Protein AF-A0A4P2VUW1-F1 (afdb_monomer)

Secondary structure (DSSP, 8-state):
-HHHHHHHHHHTTSPPSSEEE--SEEEPPEEEEEEETTS-EEE-B-EEEEEEE----HHHHTTSS---TTS-EEEEEEE-BPPTTEEEEEEEEEEEE--GGGS-SEES-HHHHHHHHHHHHHHHHTTHHHHHHHHHHHHHHTTGGGGGG--S-EEEEEEETT-SS--EEEETTTT-SHHHHHHHHHSHHHHHHHHHHHHHHTTS--EEEEEEEEEE--TTPBP--PBP---S----TTSPPEEE-B-EE--SS-TTEEEE-HHHHHHHHTEEE--S-SS-TT---EE--TT-EEGGGTEESSTTTT-SHHHHHTTHHHHHHHHHH-SSGGGS-HHHHHHHHHHHH-EE-PPPPP-TTSTTSSSS------

Radius of gyration: 25.58 Å; Cα contacts (8 Å, |Δi|>4): 710; chains: 1; bounding box: 67×45×94 Å

Nearest PDB structures (foldseek):
  6vqv-assembly1_F  TM=8.658E-01  e=1.169E-26  Pseudomonas aeruginosa
  6whi-assembly1_G  TM=8.475E-01  e=3.571E-27  Pseudomonas aeruginosa
  6vqw-assembly1_H  TM=8.629E-01  e=6.006E-26  Pseudomonas aeruginosa
  6b44-assembly1_D  TM=8.321E-01  e=6.006E-26  Pseudomonas aeruginosa UCBPP-PA14
  7yhs-assembly1_D  TM=8.556E-01  e=2.079E-25  Pseudomonas aeruginosa

Structure (mmCIF, N/CA/C/O backbone):
data_AF-A0A4P2VUW1-F1
#
_entry.id   AF-A0A4P2VUW1-F1
#
loop_
_atom_site.group_PDB
_atom_site.id
_atom_site.type_symbol
_atom_site.label_atom_id
_atom_site.label_alt_id
_atom_site.label_comp_id
_atom_site.label_asym_id
_atom_site.label_entity_id
_atom_site.label_seq_id
_atom_site.pdbx_PDB_ins_code
_atom_site.Cartn_x
_atom_site.Cartn_y
_atom_site.Cartn_z
_atom_site.occupancy
_atom_site.B_iso_or_equiv
_atom_site.auth_seq_id
_atom_site.auth_comp_id
_atom_site.auth_asym_id
_atom_site.auth_atom_id
_atom_site.pdbx_PDB_model_num
ATOM 1 N N . MET A 1 1 ? -20.746 1.751 42.212 1.00 52.16 1 MET A N 1
ATOM 2 C CA . MET A 1 1 ? -20.453 1.875 40.762 1.00 52.16 1 MET A CA 1
ATOM 3 C C . MET A 1 1 ? -19.201 2.704 40.419 1.00 52.16 1 MET A C 1
ATOM 5 O O . MET A 1 1 ? -18.733 2.581 39.296 1.00 52.16 1 MET A O 1
ATOM 9 N N . SER A 1 2 ? -18.622 3.522 41.316 1.00 68.31 2 SER A N 1
ATOM 10 C CA . SER A 1 2 ? -17.528 4.451 40.949 1.00 68.31 2 SER A CA 1
ATOM 11 C C . SER A 1 2 ? -16.111 3.852 40.924 1.00 68.31 2 SER A C 1
ATOM 13 O O . SER A 1 2 ? -15.275 4.346 40.174 1.00 68.31 2 SER A O 1
ATOM 15 N N . LYS A 1 3 ? -15.822 2.800 41.705 1.00 60.41 3 LYS A N 1
ATOM 16 C CA . LYS A 1 3 ? -14.479 2.192 41.783 1.00 60.41 3 LYS A CA 1
ATOM 17 C C . LYS A 1 3 ? -14.158 1.301 40.574 1.00 60.41 3 LYS A C 1
ATOM 19 O O . LYS A 1 3 ? -13.152 1.529 39.920 1.00 60.41 3 LYS A O 1
ATOM 24 N N . ALA A 1 4 ? -15.080 0.412 40.196 1.00 58.62 4 ALA A N 1
ATOM 25 C CA . ALA A 1 4 ? -14.925 -0.469 39.034 1.00 58.62 4 ALA A CA 1
ATOM 26 C C . ALA A 1 4 ? -14.776 0.299 37.704 1.00 58.62 4 ALA A C 1
ATOM 28 O O . ALA A 1 4 ? -13.934 -0.048 36.886 1.00 58.62 4 ALA A O 1
ATOM 29 N N . LYS A 1 5 ? -15.529 1.395 37.502 1.00 61.53 5 LYS A N 1
ATOM 30 C CA . LYS A 1 5 ? -15.330 2.275 36.333 1.00 61.53 5 LYS A CA 1
ATOM 31 C C . LYS A 1 5 ? -13.954 2.951 36.345 1.00 61.53 5 LYS A C 1
ATOM 33 O O . LYS A 1 5 ? -13.327 3.070 35.306 1.00 61.53 5 LYS A O 1
ATOM 38 N N . LYS A 1 6 ? -13.454 3.370 37.513 1.00 61.47 6 LYS A N 1
ATOM 39 C CA . LYS A 1 6 ? -12.105 3.953 37.623 1.00 61.47 6 LYS A CA 1
ATOM 40 C C . LYS A 1 6 ? -10.999 2.933 37.333 1.00 61.47 6 LYS A C 1
ATOM 42 O O . LYS A 1 6 ? -10.010 3.310 36.718 1.00 61.47 6 LYS A O 1
ATOM 47 N N . GLU A 1 7 ? -11.167 1.681 37.754 1.00 62.06 7 GLU A N 1
ATOM 48 C CA . GLU A 1 7 ? -10.213 0.591 37.498 1.00 62.06 7 GLU A CA 1
ATOM 49 C C . GLU A 1 7 ? -10.169 0.221 36.006 1.00 62.06 7 GLU A C 1
ATOM 51 O O . GLU A 1 7 ? -9.089 0.218 35.421 1.00 62.06 7 GLU A O 1
ATOM 56 N N . VAL A 1 8 ? -11.325 0.068 35.347 1.00 63.97 8 VAL A N 1
ATOM 57 C CA . VAL A 1 8 ? -11.405 -0.145 33.885 1.00 63.97 8 VAL A CA 1
ATOM 58 C C . VAL A 1 8 ? -10.761 1.011 33.107 1.00 63.97 8 VAL A C 1
ATOM 60 O O . VAL A 1 8 ? -9.996 0.789 32.168 1.00 63.97 8 VAL A O 1
ATOM 63 N N . ASN A 1 9 ? -10.992 2.257 33.528 1.00 64.69 9 ASN A N 1
ATOM 64 C CA . ASN A 1 9 ? -10.417 3.429 32.860 1.00 64.69 9 ASN A CA 1
ATOM 65 C C . ASN A 1 9 ? -8.904 3.568 33.103 1.00 64.69 9 ASN A C 1
ATOM 67 O O . ASN A 1 9 ? -8.222 4.255 32.344 1.00 64.69 9 ASN A O 1
ATOM 71 N N . ALA A 1 10 ? -8.363 2.947 34.155 1.00 68.25 10 ALA A N 1
ATOM 72 C CA . ALA A 1 10 ? -6.921 2.850 34.365 1.00 68.25 10 ALA A CA 1
ATOM 73 C C . ALA A 1 10 ? -6.298 1.757 33.479 1.00 68.25 10 ALA A C 1
ATOM 75 O O . ALA A 1 10 ? -5.232 1.985 32.910 1.00 68.25 10 ALA A O 1
ATOM 76 N N . GLU A 1 11 ? -6.979 0.620 33.296 1.00 72.44 11 GLU A N 1
ATOM 77 C CA . GLU A 1 11 ? -6.537 -0.460 32.400 1.00 72.44 11 GLU A CA 1
ATOM 78 C C . GLU A 1 11 ? -6.455 -0.011 30.935 1.00 72.44 11 GLU A C 1
ATOM 80 O O . GLU A 1 11 ? -5.485 -0.324 30.252 1.00 72.44 11 GLU A O 1
ATOM 85 N N . LEU A 1 12 ? -7.425 0.774 30.453 1.00 81.50 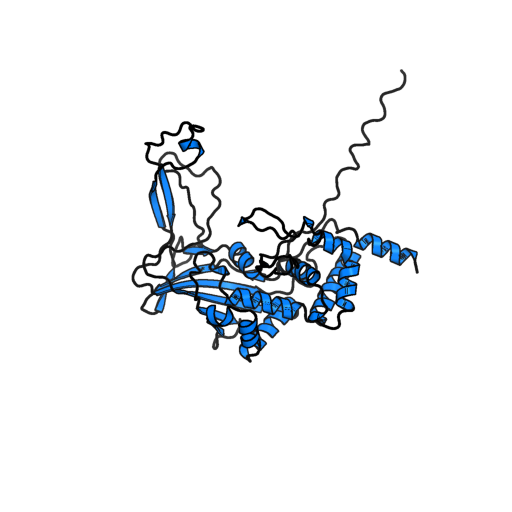12 LEU A N 1
ATOM 86 C CA . LEU A 1 12 ? -7.471 1.231 29.055 1.00 81.50 12 LEU A CA 1
ATOM 87 C C . LEU A 1 12 ? -6.474 2.353 28.716 1.00 81.50 12 LEU A C 1
ATOM 89 O O . LEU A 1 12 ? -6.298 2.676 27.541 1.00 81.50 12 LEU A O 1
ATOM 93 N N . LYS A 1 13 ? -5.810 2.940 29.722 1.00 79.12 13 LYS A N 1
ATOM 94 C CA . LYS A 1 13 ? -4.755 3.948 29.517 1.00 79.12 13 LYS A CA 1
ATOM 95 C C . LYS A 1 13 ? -3.396 3.343 29.191 1.00 79.12 13 LYS A C 1
ATOM 97 O O . LYS A 1 13 ? -2.555 4.028 28.609 1.00 79.12 13 LYS A O 1
ATOM 102 N N . ASN A 1 14 ? -3.176 2.084 29.559 1.00 87.00 14 ASN A N 1
ATOM 103 C CA . ASN A 1 14 ? -1.924 1.387 29.311 1.00 87.00 14 ASN A CA 1
ATOM 104 C C . ASN A 1 14 ? -2.091 0.470 28.102 1.00 87.00 14 ASN A C 1
ATOM 106 O O . ASN A 1 14 ? -2.931 -0.427 28.100 1.00 87.00 14 ASN A O 1
ATOM 110 N N . ILE A 1 15 ? -1.277 0.694 27.071 1.00 92.44 15 ILE A N 1
ATOM 111 C CA . ILE A 1 15 ? -1.231 -0.215 25.925 1.00 92.44 15 ILE A CA 1
ATOM 112 C C . ILE A 1 15 ? -0.716 -1.572 26.433 1.00 92.44 15 ILE A C 1
ATOM 114 O O . ILE A 1 15 ? 0.304 -1.591 27.127 1.00 92.44 15 ILE A O 1
ATOM 118 N N . PRO A 1 16 ? -1.386 -2.694 26.112 1.00 94.00 16 PRO A N 1
ATOM 119 C CA . PRO A 1 16 ? -0.961 -4.013 26.567 1.00 94.00 16 PRO A CA 1
ATOM 120 C C . PRO A 1 16 ? 0.462 -4.354 26.108 1.00 94.00 16 PRO A C 1
ATOM 122 O O . PRO A 1 16 ? 0.913 -3.893 25.057 1.00 94.00 16 PRO A O 1
ATOM 125 N N . THR A 1 17 ? 1.168 -5.198 26.863 1.00 94.69 17 THR A N 1
ATOM 126 C CA . THR A 1 17 ? 2.539 -5.602 26.502 1.00 94.69 17 THR A CA 1
ATOM 127 C C . THR A 1 17 ? 2.580 -6.511 25.278 1.00 94.69 17 THR A C 1
ATOM 129 O O . THR A 1 17 ? 3.557 -6.510 24.530 1.00 94.69 17 THR A O 1
ATOM 132 N N . VAL A 1 18 ? 1.484 -7.225 25.009 1.00 95.81 18 VAL A N 1
ATOM 133 C CA . VAL A 1 18 ? 1.263 -7.968 23.771 1.00 95.81 18 VAL A CA 1
ATOM 134 C C . VAL A 1 18 ? 0.037 -7.385 23.089 1.00 95.81 18 VAL A C 1
ATOM 136 O O . VAL A 1 18 ? -1.082 -7.555 23.562 1.00 95.81 18 VAL A O 1
ATOM 139 N N . LEU A 1 19 ? 0.255 -6.720 21.958 1.00 97.75 19 LEU A N 1
ATOM 140 C CA . LEU A 1 19 ? -0.792 -6.268 21.050 1.00 97.75 19 LEU A CA 1
ATOM 141 C C . LEU A 1 19 ? -0.271 -6.406 19.621 1.00 97.75 19 LEU A C 1
ATOM 143 O O . LEU A 1 19 ? 0.754 -5.814 19.282 1.00 97.75 19 LEU A O 1
ATOM 147 N N . ALA A 1 20 ? -0.945 -7.184 18.780 1.00 98.19 20 ALA A N 1
ATOM 148 C CA . ALA A 1 20 ? -0.562 -7.357 17.384 1.00 98.19 20 ALA A CA 1
ATOM 149 C C . ALA A 1 20 ? -1.781 -7.476 16.472 1.00 98.19 20 ALA A C 1
ATOM 151 O O . ALA A 1 20 ? -2.800 -8.053 16.848 1.00 98.19 20 ALA A O 1
ATOM 152 N N . TYR A 1 21 ? -1.642 -6.967 15.251 1.00 98.62 21 TYR A N 1
ATOM 153 C CA . TYR A 1 21 ? -2.629 -7.062 14.181 1.00 98.62 21 TYR A CA 1
ATOM 154 C C . TYR A 1 21 ? -1.995 -7.641 12.922 1.00 98.62 21 TYR A C 1
ATOM 156 O O . TYR A 1 21 ? -0.918 -7.211 12.497 1.00 98.62 21 TYR A O 1
ATOM 164 N N . SER A 1 22 ? -2.696 -8.575 12.284 1.00 98.19 22 SER A N 1
ATOM 165 C CA . SER A 1 22 ? -2.363 -9.024 10.936 1.00 98.19 22 SER A CA 1
ATOM 166 C C . SER A 1 22 ? -2.795 -7.974 9.911 1.00 98.19 22 SER A C 1
ATOM 168 O O . SER A 1 22 ? -3.818 -7.310 10.062 1.00 98.19 22 SER A O 1
ATOM 170 N N . LYS A 1 23 ? -2.019 -7.833 8.837 1.00 97.75 23 LYS A N 1
ATOM 171 C CA . LYS A 1 23 ? -2.348 -6.953 7.708 1.00 97.75 23 LYS A CA 1
ATOM 172 C C . LYS A 1 23 ? -3.685 -7.345 7.072 1.00 97.75 23 LYS A C 1
ATOM 174 O O . LYS A 1 23 ? -3.952 -8.523 6.862 1.00 97.75 23 LYS A O 1
ATOM 179 N N . SER A 1 24 ? -4.512 -6.352 6.766 1.00 98.69 24 SER A N 1
ATOM 180 C CA . SER A 1 24 ? -5.819 -6.519 6.112 1.00 98.69 24 SER A CA 1
ATOM 181 C C . SER A 1 24 ? -5.729 -6.439 4.586 1.00 98.69 24 SER A C 1
ATOM 183 O O . SER A 1 24 ? -6.571 -6.995 3.887 1.00 98.69 24 SER A O 1
ATOM 185 N N . LEU A 1 25 ? -4.700 -5.761 4.063 1.00 98.50 25 LEU A N 1
ATOM 186 C CA . LEU A 1 25 ? -4.366 -5.707 2.638 1.00 98.50 25 LEU A CA 1
ATOM 187 C C . LEU A 1 25 ? -3.083 -6.511 2.418 1.00 98.50 25 LEU A C 1
ATOM 189 O O . LEU A 1 25 ? -2.010 -6.145 2.899 1.00 98.50 25 LEU A O 1
ATOM 193 N N . GLU A 1 26 ? -3.195 -7.614 1.689 1.00 97.88 26 GLU A N 1
ATOM 194 C CA . GLU A 1 26 ? -2.084 -8.508 1.380 1.00 97.88 26 GLU A CA 1
ATOM 195 C C . GLU A 1 26 ? -1.847 -8.541 -0.130 1.00 97.88 26 GLU A C 1
ATOM 197 O O . GLU A 1 26 ? -2.561 -9.225 -0.866 1.00 97.88 26 GLU A O 1
ATOM 202 N N . SER A 1 27 ? -0.845 -7.792 -0.591 1.00 97.75 27 SER A N 1
ATOM 203 C CA . SER A 1 27 ? -0.363 -7.848 -1.970 1.00 97.75 27 SER A CA 1
ATOM 204 C C . SER A 1 27 ? 0.644 -8.983 -2.163 1.00 97.75 27 SER A C 1
ATOM 206 O O . SER A 1 27 ? 1.453 -9.284 -1.279 1.00 97.75 27 SER A O 1
ATOM 208 N N . THR A 1 28 ? 0.632 -9.590 -3.346 1.00 97.88 28 THR A N 1
ATOM 209 C CA . THR A 1 28 ? 1.769 -10.376 -3.839 1.00 97.88 28 THR A CA 1
ATOM 210 C C . THR A 1 28 ? 2.898 -9.432 -4.272 1.00 97.88 28 THR A C 1
ATOM 212 O O . THR A 1 28 ? 2.677 -8.225 -4.417 1.00 97.88 28 THR A O 1
ATOM 215 N N . PRO A 1 29 ? 4.118 -9.939 -4.512 1.00 98.19 29 PRO A N 1
ATOM 216 C CA . PRO A 1 29 ? 5.058 -9.238 -5.378 1.00 98.19 29 PRO A CA 1
ATOM 217 C C . PRO A 1 29 ? 4.414 -8.908 -6.730 1.00 98.19 29 PRO A C 1
ATOM 219 O O . PRO A 1 29 ? 3.514 -9.631 -7.174 1.00 98.19 29 PRO A O 1
ATOM 222 N N . ALA A 1 30 ? 4.865 -7.828 -7.366 1.00 98.25 30 ALA A N 1
ATOM 223 C CA . ALA A 1 30 ? 4.357 -7.416 -8.669 1.00 98.25 30 ALA A CA 1
ATOM 224 C C . ALA A 1 30 ? 5.363 -7.731 -9.772 1.00 98.25 30 ALA A C 1
ATOM 226 O O . ALA A 1 30 ? 6.459 -7.174 -9.769 1.00 98.25 30 ALA A O 1
ATOM 227 N N . LEU A 1 31 ? 4.985 -8.615 -10.693 1.00 98.31 31 LEU A N 1
ATOM 228 C CA . LEU A 1 31 ? 5.810 -9.015 -11.833 1.00 98.31 31 LEU A CA 1
ATOM 229 C C . LEU A 1 31 ? 5.715 -7.979 -12.954 1.00 98.31 31 LEU A C 1
ATOM 231 O O . LEU A 1 31 ? 4.647 -7.400 -13.172 1.00 98.31 31 LEU A O 1
ATOM 235 N N . MET A 1 32 ? 6.825 -7.765 -13.659 1.00 98.00 32 MET A N 1
ATOM 236 C CA . MET A 1 32 ? 6.943 -6.778 -14.734 1.00 98.00 32 MET A CA 1
ATOM 237 C C . MET A 1 32 ? 7.062 -7.449 -16.102 1.00 98.00 32 MET A C 1
ATOM 239 O O . MET A 1 32 ? 7.933 -8.287 -16.311 1.00 98.00 32 MET A O 1
ATOM 243 N N . PHE A 1 33 ? 6.223 -7.065 -17.051 1.00 97.38 33 PHE A N 1
ATOM 244 C CA . PHE A 1 33 ? 6.186 -7.610 -18.403 1.00 97.38 33 PHE A CA 1
ATOM 245 C C . PHE A 1 33 ? 6.305 -6.481 -19.423 1.00 97.38 33 PHE A C 1
ATOM 247 O O . PHE A 1 33 ? 5.839 -5.372 -19.178 1.00 97.38 33 PHE A O 1
ATOM 254 N N . ALA A 1 34 ? 6.872 -6.765 -20.587 1.00 96.31 34 ALA A N 1
ATOM 255 C CA . ALA A 1 34 ? 6.706 -5.918 -21.754 1.00 96.31 34 ALA A CA 1
ATOM 256 C C . ALA A 1 34 ? 5.501 -6.390 -22.564 1.00 96.31 34 ALA A C 1
ATOM 258 O O . ALA A 1 34 ? 5.442 -7.553 -22.965 1.00 96.31 34 ALA A O 1
ATOM 259 N N . SER A 1 35 ? 4.580 -5.475 -22.844 1.00 94.38 35 SER A N 1
ATOM 260 C CA . SER A 1 35 ? 3.560 -5.657 -23.871 1.00 94.38 35 SER A CA 1
ATOM 261 C C . SER A 1 35 ? 4.185 -5.333 -25.225 1.00 94.38 35 SER A C 1
ATOM 263 O O . SER A 1 35 ? 4.588 -4.194 -25.480 1.00 94.38 35 SER A O 1
ATOM 265 N N . LEU A 1 36 ? 4.298 -6.339 -26.087 1.00 93.31 36 LEU A N 1
ATOM 266 C CA . LEU A 1 36 ? 4.825 -6.201 -27.440 1.00 93.31 36 LEU A CA 1
ATOM 267 C C . LEU A 1 36 ? 3.767 -5.631 -28.398 1.00 93.31 36 LEU A C 1
ATOM 269 O O . LEU A 1 36 ? 2.564 -5.680 -28.132 1.00 93.31 36 LEU A O 1
ATOM 273 N N . ASN A 1 37 ? 4.207 -5.136 -29.555 1.00 88.75 37 ASN A N 1
ATOM 274 C CA . ASN A 1 37 ? 3.326 -4.602 -30.605 1.00 88.75 37 ASN A CA 1
ATOM 275 C C . ASN A 1 37 ? 2.303 -5.622 -31.143 1.00 88.75 37 ASN A C 1
ATOM 277 O O . ASN A 1 37 ? 1.285 -5.234 -31.703 1.00 88.75 37 ASN A O 1
ATOM 281 N N . ASN A 1 38 ? 2.559 -6.921 -30.971 1.00 88.75 38 ASN A N 1
ATOM 282 C CA . ASN A 1 38 ? 1.656 -8.011 -31.352 1.00 88.75 38 ASN A CA 1
ATOM 283 C C . ASN A 1 38 ? 0.749 -8.487 -30.199 1.00 88.75 38 ASN A C 1
ATOM 285 O O . ASN A 1 38 ? 0.238 -9.603 -30.259 1.00 88.75 38 ASN A O 1
ATOM 289 N N . GLU A 1 39 ? 0.595 -7.680 -29.144 1.00 85.62 39 GLU A N 1
ATOM 290 C CA . GLU A 1 39 ? -0.175 -7.982 -27.925 1.00 85.62 39 GLU A CA 1
ATOM 291 C C . GLU A 1 39 ? 0.373 -9.142 -27.075 1.00 85.62 39 GLU A C 1
ATOM 293 O O . GLU A 1 39 ? -0.231 -9.514 -26.069 1.00 85.62 39 GLU A O 1
ATOM 298 N N . LYS A 1 40 ? 1.530 -9.718 -27.430 1.00 92.19 40 LYS A N 1
ATOM 299 C CA . LYS A 1 40 ? 2.189 -10.714 -26.583 1.00 92.19 40 LYS A CA 1
ATOM 300 C C . LYS A 1 40 ? 2.834 -10.025 -25.384 1.00 92.19 40 LYS A C 1
ATOM 302 O O . LYS A 1 40 ? 3.538 -9.030 -25.534 1.00 92.19 40 LYS A O 1
ATOM 307 N N . GLU A 1 41 ? 2.656 -10.610 -24.209 1.00 94.81 41 GLU A N 1
ATOM 308 C CA . GLU A 1 41 ? 3.369 -10.218 -22.996 1.00 94.81 41 GLU A CA 1
ATOM 309 C C . GLU A 1 41 ? 4.609 -11.101 -22.826 1.00 94.81 41 GLU A C 1
ATOM 311 O O . GLU A 1 41 ? 4.535 -12.324 -22.969 1.00 94.81 41 GLU A O 1
ATOM 316 N N . VAL A 1 42 ? 5.757 -10.487 -22.541 1.00 96.38 42 VAL A N 1
ATOM 317 C CA . VAL A 1 42 ? 7.013 -11.193 -22.240 1.00 96.38 42 VAL A CA 1
ATOM 318 C C . VAL A 1 42 ? 7.602 -10.682 -20.926 1.00 96.38 42 VAL A C 1
ATOM 320 O O . VAL A 1 42 ? 7.436 -9.500 -20.619 1.00 96.38 42 VAL A O 1
ATOM 323 N N . PRO A 1 43 ? 8.263 -11.526 -20.115 1.00 97.62 43 PRO A N 1
ATOM 324 C CA . PRO A 1 43 ? 8.858 -11.082 -18.859 1.00 97.62 43 PRO A CA 1
ATOM 325 C C . PRO A 1 43 ? 9.959 -10.043 -19.105 1.00 97.62 43 PRO A C 1
ATOM 327 O O . PRO A 1 43 ? 10.753 -10.172 -20.036 1.00 97.62 43 PRO A O 1
ATOM 330 N N . ILE A 1 44 ? 10.032 -9.020 -18.250 1.00 97.56 44 ILE A N 1
ATOM 331 C CA . ILE A 1 44 ? 11.220 -8.167 -18.165 1.00 97.56 44 ILE A CA 1
ATOM 332 C C . ILE A 1 44 ? 12.276 -8.943 -17.381 1.00 97.56 44 ILE A C 1
ATOM 334 O O . ILE A 1 44 ? 12.096 -9.209 -16.191 1.00 97.56 44 ILE A O 1
ATOM 338 N N . GLU A 1 45 ? 13.371 -9.311 -18.032 1.00 96.88 45 GLU A N 1
ATOM 339 C CA . GLU A 1 45 ? 14.469 -10.040 -17.399 1.00 96.88 45 GLU A CA 1
ATOM 340 C C . GLU A 1 45 ? 15.572 -9.083 -16.925 1.00 96.88 45 GLU A C 1
ATOM 342 O O . GLU A 1 45 ? 15.944 -8.139 -17.627 1.00 96.88 45 GLU A O 1
ATOM 347 N N . LEU A 1 46 ? 16.099 -9.317 -15.718 1.00 97.06 46 LEU A N 1
ATOM 348 C CA . LEU A 1 46 ? 17.238 -8.559 -15.204 1.00 97.06 46 LEU A CA 1
ATOM 349 C C . LEU A 1 46 ? 18.531 -8.955 -15.915 1.00 97.06 46 LEU A C 1
ATOM 351 O O . LEU A 1 46 ? 18.924 -10.123 -15.924 1.00 97.06 46 LEU A O 1
ATOM 355 N N . GLN A 1 47 ? 19.254 -7.951 -16.390 1.00 94.94 47 GLN A N 1
ATOM 356 C CA . GLN A 1 47 ? 20.552 -8.096 -17.031 1.00 94.94 47 GLN A CA 1
ATOM 357 C C . GLN A 1 47 ? 21.653 -7.569 -16.109 1.00 94.94 47 GLN A C 1
ATOM 359 O O . GLN A 1 47 ? 21.424 -6.662 -15.308 1.00 94.94 47 GLN A O 1
ATOM 364 N N . GLU A 1 48 ? 22.853 -8.136 -16.214 1.00 93.44 48 GLU A N 1
ATOM 365 C CA . GLU A 1 48 ? 24.043 -7.615 -15.539 1.00 93.44 48 GLU A CA 1
ATOM 366 C C . GLU A 1 48 ? 24.909 -6.863 -16.547 1.00 93.44 48 GLU A C 1
ATOM 368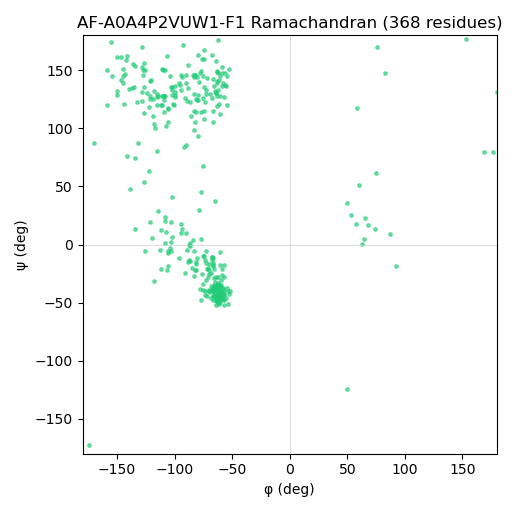 O O . GLU A 1 48 ? 25.136 -7.336 -17.660 1.00 93.44 48 GLU A O 1
ATOM 373 N N . THR A 1 49 ? 25.398 -5.691 -16.156 1.00 91.69 49 THR A N 1
ATOM 374 C CA . THR A 1 49 ? 26.342 -4.910 -16.955 1.00 91.69 49 THR A CA 1
ATOM 375 C C . THR A 1 49 ? 27.461 -4.363 -16.084 1.00 91.69 49 THR A C 1
ATOM 377 O O . THR A 1 49 ? 27.299 -4.188 -14.874 1.00 91.69 49 THR A O 1
ATOM 380 N N . ILE A 1 50 ? 28.605 -4.093 -16.708 1.00 90.62 50 ILE A N 1
ATOM 381 C CA . ILE A 1 50 ? 29.757 -3.462 -16.071 1.00 90.62 50 ILE A CA 1
ATOM 382 C C . ILE A 1 50 ? 29.898 -2.065 -16.659 1.00 90.62 50 ILE A C 1
ATOM 384 O O . ILE A 1 50 ? 30.102 -1.902 -17.861 1.00 90.62 50 ILE A O 1
ATOM 388 N N . ILE A 1 51 ? 29.820 -1.058 -15.796 1.00 88.88 51 ILE A N 1
ATOM 389 C CA . ILE A 1 51 ? 29.990 0.341 -16.175 1.00 88.88 51 ILE A CA 1
ATOM 390 C C . ILE A 1 51 ? 31.300 0.894 -15.624 1.00 88.88 51 ILE A C 1
ATOM 392 O O . ILE A 1 51 ? 31.783 0.489 -14.565 1.00 88.88 51 ILE A O 1
ATOM 396 N N . LYS A 1 52 ? 31.864 1.860 -16.347 1.00 87.56 52 LYS A N 1
ATOM 397 C CA . LYS A 1 52 ? 33.013 2.653 -15.912 1.00 87.56 52 LYS A CA 1
ATOM 398 C C . LYS A 1 52 ? 32.530 4.061 -15.578 1.00 87.56 52 LYS A C 1
ATOM 400 O O . LYS A 1 52 ? 32.278 4.857 -16.477 1.00 87.56 52 LYS A O 1
ATOM 405 N N . GLY A 1 53 ? 32.377 4.343 -14.288 1.00 84.00 53 GLY A N 1
ATOM 406 C CA . GLY A 1 53 ? 32.017 5.662 -13.775 1.00 84.00 53 GLY A CA 1
ATOM 407 C C . GLY A 1 53 ? 33.235 6.515 -13.416 1.00 84.00 53 GLY A C 1
ATOM 408 O O . GLY A 1 53 ? 34.370 6.032 -13.373 1.00 84.00 53 GLY A O 1
ATOM 409 N N . ALA A 1 54 ? 32.975 7.784 -13.108 1.00 84.62 54 ALA A N 1
ATOM 410 C CA . ALA A 1 54 ? 33.930 8.668 -12.449 1.00 84.62 54 ALA A CA 1
ATOM 411 C C . ALA A 1 54 ? 33.806 8.549 -10.919 1.00 84.62 54 ALA A C 1
ATOM 413 O O . ALA A 1 54 ? 32.751 8.182 -10.392 1.00 84.62 54 ALA A O 1
ATOM 414 N N . ILE A 1 55 ? 34.881 8.858 -10.196 1.00 81.88 55 ILE A N 1
ATOM 415 C CA . ILE A 1 55 ? 34.827 9.043 -8.743 1.00 81.88 55 ILE A CA 1
ATOM 416 C C . ILE A 1 55 ? 34.355 10.476 -8.489 1.00 81.88 55 ILE A C 1
ATOM 418 O O . ILE A 1 55 ? 35.038 11.425 -8.857 1.00 81.88 55 ILE A O 1
ATOM 422 N N . SER A 1 56 ? 33.171 10.628 -7.895 1.00 83.31 56 SER A N 1
ATOM 423 C CA . SER A 1 56 ? 32.520 11.934 -7.710 1.00 83.31 56 SER A CA 1
ATOM 424 C C . SER A 1 56 ? 31.946 12.143 -6.305 1.00 83.31 56 SER A C 1
ATOM 426 O O . SER A 1 56 ? 31.127 13.038 -6.105 1.00 83.31 56 SER A O 1
ATOM 428 N N . ASP A 1 57 ? 32.310 11.299 -5.334 1.00 86.88 57 ASP A N 1
ATOM 429 C CA . ASP A 1 57 ? 31.864 11.465 -3.951 1.00 86.88 57 ASP A CA 1
ATOM 430 C C . ASP A 1 57 ? 32.657 12.559 -3.219 1.00 86.88 57 ASP A C 1
ATOM 432 O O . ASP A 1 57 ? 33.839 12.781 -3.485 1.00 86.88 57 ASP A O 1
ATOM 436 N N . TYR A 1 58 ? 31.992 13.250 -2.286 1.00 86.25 58 TYR A N 1
ATOM 437 C CA . TYR A 1 58 ? 32.564 14.384 -1.549 1.00 86.25 58 TYR A CA 1
ATOM 438 C C . TYR A 1 58 ? 33.851 14.012 -0.808 1.00 86.25 58 TYR A C 1
ATOM 440 O O . TYR A 1 58 ? 34.803 14.790 -0.798 1.00 86.25 58 TYR A O 1
ATOM 448 N N . ALA A 1 59 ? 33.899 12.819 -0.209 1.00 86.19 59 ALA A N 1
ATOM 449 C CA . ALA A 1 59 ? 35.058 12.383 0.555 1.00 86.19 59 ALA A CA 1
ATOM 450 C C . ALA A 1 59 ? 36.289 12.211 -0.349 1.00 86.19 59 ALA A C 1
ATOM 452 O O . ALA A 1 59 ? 37.379 12.629 0.030 1.00 86.19 59 ALA A O 1
ATOM 453 N N . SER A 1 60 ? 36.116 11.681 -1.562 1.00 84.12 60 SER A N 1
ATOM 454 C CA . SER A 1 60 ? 37.189 11.634 -2.563 1.00 84.12 60 SER A CA 1
ATOM 455 C C . SER A 1 60 ? 37.556 13.010 -3.108 1.00 84.12 60 SER A C 1
ATOM 457 O O . SER A 1 60 ? 38.736 13.313 -3.242 1.00 84.12 60 SER A O 1
ATOM 459 N N . ALA A 1 61 ? 36.574 13.877 -3.368 1.00 83.94 61 ALA A N 1
ATOM 460 C CA . ALA A 1 61 ? 36.829 15.228 -3.872 1.00 83.94 61 ALA A CA 1
ATOM 461 C C . ALA A 1 61 ? 37.567 16.127 -2.860 1.00 83.94 61 ALA A C 1
ATOM 463 O O . ALA A 1 61 ? 38.292 17.035 -3.254 1.00 83.94 61 ALA A O 1
ATOM 464 N N . THR A 1 62 ? 37.387 15.878 -1.560 1.00 85.75 62 THR A N 1
ATOM 465 C CA . THR A 1 62 ? 37.989 16.664 -0.467 1.00 85.75 62 THR A CA 1
ATOM 466 C C . THR A 1 62 ? 39.196 15.994 0.187 1.00 85.75 62 THR A C 1
ATOM 468 O O . THR A 1 62 ? 39.705 16.500 1.185 1.00 85.75 62 THR A O 1
ATOM 471 N N . GLY A 1 63 ? 39.664 14.861 -0.350 1.00 80.88 63 GLY A N 1
ATOM 472 C CA . GLY A 1 63 ? 40.811 14.127 0.195 1.00 80.88 63 GLY A CA 1
ATOM 473 C C . GLY A 1 63 ? 40.558 13.482 1.564 1.00 80.88 63 GLY A C 1
ATOM 474 O O . GLY A 1 63 ? 41.503 13.114 2.253 1.00 80.88 63 GLY A O 1
ATOM 475 N N . GLN A 1 64 ? 39.294 13.329 1.974 1.00 84.56 64 GLN A N 1
ATOM 476 C CA . GLN A 1 64 ? 38.910 12.606 3.193 1.00 84.56 64 GLN A CA 1
ATOM 477 C C . GLN A 1 64 ? 39.069 11.085 3.049 1.00 84.56 64 GLN A C 1
ATOM 479 O O . GLN A 1 64 ? 39.056 10.368 4.048 1.00 84.56 64 GLN A O 1
ATOM 484 N N . ASN A 1 65 ? 39.195 10.578 1.819 1.00 79.62 65 ASN A N 1
ATOM 485 C CA . ASN A 1 65 ? 39.614 9.209 1.546 1.00 79.62 65 ASN A CA 1
ATOM 486 C C . ASN A 1 65 ? 40.795 9.192 0.557 1.00 79.62 65 ASN A C 1
ATOM 488 O O . ASN A 1 65 ? 40.918 10.070 -0.291 1.00 79.62 65 ASN A O 1
AT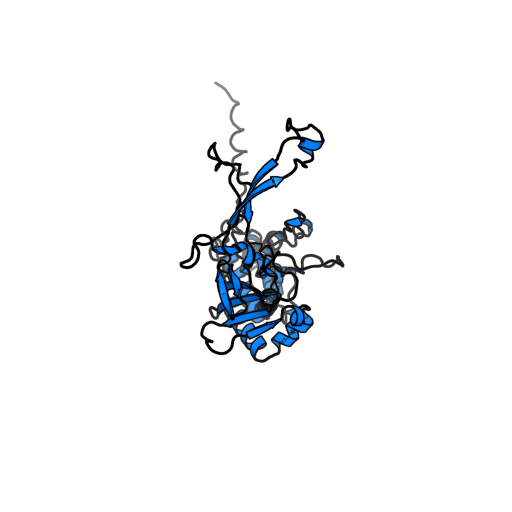OM 492 N N . GLU A 1 66 ? 41.660 8.179 0.655 1.00 75.62 66 GLU A N 1
ATOM 493 C CA . GLU A 1 66 ? 42.860 8.020 -0.189 1.00 75.62 66 GLU A CA 1
ATOM 494 C C . GLU A 1 66 ? 42.543 7.456 -1.589 1.00 75.62 66 GLU A C 1
ATOM 496 O O . GLU A 1 66 ? 43.337 6.727 -2.186 1.00 75.62 66 GLU A O 1
ATOM 501 N N . LYS A 1 67 ? 41.349 7.723 -2.135 1.00 77.94 67 LYS A N 1
ATOM 502 C CA . LYS A 1 67 ? 41.015 7.248 -3.481 1.00 77.94 67 LYS A CA 1
ATOM 503 C C . LYS A 1 67 ? 41.647 8.153 -4.528 1.00 77.94 67 LYS A C 1
ATOM 505 O O . LYS A 1 67 ? 41.412 9.357 -4.540 1.00 77.94 67 LYS A O 1
ATOM 510 N N . ASN A 1 68 ? 42.365 7.546 -5.469 1.00 80.62 68 ASN A N 1
ATOM 511 C CA . ASN A 1 68 ? 42.815 8.234 -6.671 1.00 80.62 68 ASN A CA 1
ATOM 512 C C . ASN A 1 68 ? 41.602 8.602 -7.544 1.00 80.62 68 ASN A C 1
ATOM 514 O O . ASN A 1 68 ? 41.031 7.727 -8.188 1.00 80.62 68 ASN A O 1
ATOM 518 N N . THR A 1 69 ? 41.221 9.879 -7.575 1.00 79.19 69 THR A N 1
ATOM 519 C CA . THR A 1 69 ? 40.086 10.403 -8.357 1.00 79.19 69 THR A CA 1
ATOM 520 C C . THR A 1 69 ? 40.292 10.322 -9.872 1.00 79.19 69 THR A C 1
ATOM 522 O O . THR A 1 69 ? 39.311 10.357 -10.614 1.00 79.19 69 THR A O 1
ATOM 525 N N . GLU A 1 70 ? 41.531 10.146 -10.339 1.00 80.75 70 GLU A N 1
ATOM 526 C CA . GLU A 1 70 ? 41.861 9.908 -11.750 1.00 80.75 70 GLU A CA 1
ATOM 527 C C . GLU A 1 70 ? 41.638 8.441 -12.164 1.00 80.75 70 GLU A C 1
ATOM 529 O O . GLU A 1 70 ? 41.645 8.108 -13.353 1.00 80.75 70 GLU A O 1
ATOM 534 N N . ALA A 1 71 ? 41.421 7.538 -11.199 1.00 82.38 71 ALA A N 1
ATOM 535 C CA . ALA A 1 71 ? 41.169 6.130 -11.468 1.00 82.38 71 ALA A CA 1
ATOM 536 C C . ALA A 1 71 ? 39.732 5.869 -11.954 1.00 82.38 71 ALA A C 1
ATOM 538 O O . ALA A 1 71 ? 38.759 6.510 -11.556 1.00 82.38 71 ALA A O 1
ATOM 539 N N . ALA A 1 72 ? 39.590 4.843 -12.795 1.00 80.50 72 ALA A N 1
ATOM 540 C CA . ALA A 1 72 ? 38.300 4.354 -13.266 1.00 80.50 72 ALA A CA 1
ATOM 541 C C . ALA A 1 72 ? 37.486 3.710 -12.126 1.00 80.50 72 ALA A C 1
ATOM 543 O O . ALA A 1 72 ? 37.950 2.756 -11.502 1.00 80.50 72 ALA A O 1
ATOM 544 N N . ASN A 1 73 ? 36.243 4.149 -11.911 1.00 83.50 73 ASN A N 1
ATOM 545 C CA . ASN A 1 73 ? 35.320 3.513 -10.966 1.00 83.50 73 ASN A CA 1
ATOM 546 C C . ASN A 1 73 ? 34.511 2.421 -11.683 1.00 83.50 73 ASN A C 1
ATOM 548 O O . ASN A 1 73 ? 33.427 2.681 -12.209 1.00 83.50 73 ASN A O 1
ATOM 552 N N . ILE A 1 74 ? 35.072 1.214 -11.767 1.00 84.50 74 ILE A N 1
ATOM 553 C CA . ILE A 1 74 ? 34.429 0.069 -12.428 1.00 84.50 74 ILE A CA 1
ATOM 554 C C . ILE A 1 74 ? 33.417 -0.573 -11.475 1.00 84.50 74 ILE A C 1
ATOM 556 O O . ILE A 1 74 ? 33.770 -0.965 -10.363 1.00 84.50 74 ILE A O 1
ATOM 560 N N . GLN A 1 75 ? 32.169 -0.707 -11.920 1.00 84.25 75 GLN A N 1
ATOM 561 C CA . GLN A 1 75 ? 31.074 -1.259 -11.122 1.00 84.25 75 GLN A CA 1
ATOM 562 C C . GLN A 1 75 ? 30.259 -2.253 -11.941 1.00 84.25 75 GLN A C 1
ATOM 564 O O . GLN A 1 75 ? 29.919 -1.968 -13.086 1.00 84.25 75 GLN A O 1
ATOM 569 N N . SER A 1 76 ? 29.918 -3.395 -11.341 1.00 88.56 76 SER A N 1
ATOM 570 C CA . SER A 1 76 ? 28.882 -4.284 -11.880 1.00 88.56 76 SER A CA 1
ATOM 571 C C . SER A 1 76 ? 27.519 -3.892 -11.298 1.00 88.56 76 SER A C 1
ATOM 573 O O . SER A 1 76 ? 27.413 -3.570 -10.109 1.00 88.56 76 SER A O 1
ATOM 575 N N . LEU A 1 77 ? 26.468 -3.894 -12.114 1.00 92.56 77 LEU A N 1
ATOM 576 C CA . LEU A 1 77 ? 25.106 -3.607 -11.674 1.00 92.56 77 LEU A CA 1
ATOM 577 C C . LEU A 1 77 ? 24.067 -4.435 -12.420 1.00 92.56 77 LEU A C 1
ATOM 579 O O . LEU A 1 77 ? 24.244 -4.781 -13.587 1.00 92.56 77 LEU A O 1
ATOM 583 N N . ASP A 1 78 ? 22.954 -4.693 -11.738 1.00 95.12 78 ASP A N 1
ATOM 584 C CA . ASP A 1 78 ? 21.726 -5.119 -12.396 1.00 95.12 78 ASP A CA 1
ATOM 585 C C . ASP A 1 78 ? 20.991 -3.928 -13.022 1.00 95.12 78 ASP A C 1
ATOM 587 O O . ASP A 1 78 ? 20.851 -2.856 -12.415 1.00 95.12 78 ASP A O 1
ATOM 591 N N . TYR A 1 79 ? 20.448 -4.157 -14.212 1.00 95.06 79 TYR A N 1
ATOM 592 C CA . TYR A 1 79 ? 19.552 -3.244 -14.909 1.00 95.06 79 TYR A CA 1
ATOM 593 C C . TYR A 1 79 ? 18.436 -4.020 -15.618 1.00 95.06 79 TYR A C 1
ATOM 595 O O . TYR A 1 79 ? 18.514 -5.237 -15.794 1.00 95.06 79 TYR A O 1
ATOM 603 N N . ALA A 1 80 ? 17.367 -3.318 -15.978 1.00 96.50 80 ALA A N 1
ATOM 604 C CA . ALA A 1 80 ? 16.211 -3.874 -16.668 1.00 96.50 80 ALA A CA 1
ATOM 605 C C . ALA A 1 80 ? 15.758 -2.874 -17.728 1.00 96.50 80 ALA A C 1
ATOM 607 O O . ALA A 1 80 ? 15.661 -1.684 -17.439 1.00 96.50 80 ALA A O 1
ATOM 608 N N . ILE A 1 81 ? 15.484 -3.337 -18.943 1.00 95.69 81 ILE A N 1
ATOM 609 C CA . ILE A 1 81 ? 15.058 -2.478 -20.051 1.00 95.69 81 ILE A CA 1
ATOM 610 C C . ILE A 1 81 ? 13.871 -3.094 -20.772 1.00 95.69 81 ILE A C 1
ATOM 612 O O . ILE A 1 81 ? 13.699 -4.314 -20.790 1.00 95.69 81 ILE A O 1
ATOM 616 N N . MET A 1 82 ? 13.074 -2.235 -21.392 1.00 95.81 82 MET A N 1
ATOM 617 C CA . MET A 1 82 ? 12.055 -2.657 -22.337 1.00 95.81 82 MET A CA 1
ATOM 618 C C . MET A 1 82 ? 12.714 -3.308 -23.572 1.00 95.81 82 MET A C 1
ATOM 620 O O . MET A 1 82 ? 13.662 -2.738 -24.120 1.00 95.81 82 MET A O 1
ATOM 624 N N . PRO A 1 83 ? 12.259 -4.489 -24.031 1.00 94.06 83 PRO A N 1
ATOM 625 C CA . PRO A 1 83 ? 12.778 -5.118 -25.242 1.00 94.06 83 PRO A CA 1
ATOM 626 C C . PRO A 1 83 ? 12.408 -4.305 -26.492 1.00 94.06 83 PRO A C 1
ATOM 628 O O . PRO A 1 83 ? 11.486 -3.492 -26.473 1.00 94.06 83 PRO A O 1
ATOM 631 N N . GLN A 1 84 ? 13.098 -4.553 -27.607 1.00 92.62 84 GLN A N 1
ATOM 632 C CA . GLN A 1 84 ? 12.692 -3.990 -28.900 1.00 92.62 84 GLN A CA 1
ATOM 633 C C . GLN A 1 84 ? 11.270 -4.430 -29.266 1.00 92.62 84 GLN A C 1
ATOM 635 O O . GLN A 1 84 ? 10.866 -5.557 -28.962 1.00 92.62 84 GLN A O 1
ATOM 640 N N . ASN A 1 85 ? 10.533 -3.570 -29.971 1.00 89.81 85 ASN A N 1
ATOM 641 C CA . ASN A 1 85 ? 9.136 -3.798 -30.362 1.00 89.81 85 ASN A CA 1
ATOM 642 C C . ASN A 1 85 ? 8.134 -3.865 -29.190 1.00 89.81 85 ASN A C 1
ATOM 644 O O . ASN A 1 85 ? 7.056 -4.456 -29.333 1.00 89.81 85 ASN A O 1
ATOM 648 N N . SER A 1 86 ? 8.468 -3.285 -28.036 1.00 92.19 86 SER A N 1
ATOM 649 C CA . SER A 1 86 ? 7.524 -3.092 -26.932 1.00 92.19 86 SER A CA 1
ATOM 650 C C . SER A 1 86 ? 6.801 -1.752 -27.026 1.00 92.19 86 SER A C 1
ATOM 652 O O . SER A 1 86 ? 7.415 -0.750 -27.384 1.00 92.19 86 SER A O 1
ATOM 654 N N . LYS A 1 87 ? 5.536 -1.721 -26.605 1.00 90.25 87 LYS A N 1
ATOM 655 C CA . LYS A 1 87 ? 4.709 -0.502 -26.546 1.00 90.25 87 LYS A CA 1
ATOM 656 C C . LYS A 1 87 ? 4.374 -0.037 -25.127 1.00 90.25 87 LYS A C 1
ATOM 658 O O . LYS A 1 87 ? 3.987 1.112 -24.934 1.00 90.25 87 LYS A O 1
ATOM 663 N N . ALA A 1 88 ? 4.454 -0.936 -24.148 1.00 92.69 88 ALA A N 1
ATOM 664 C CA . ALA A 1 88 ? 4.102 -0.621 -22.772 1.00 92.69 88 ALA A CA 1
ATOM 665 C C . ALA A 1 88 ? 4.744 -1.584 -21.777 1.00 92.69 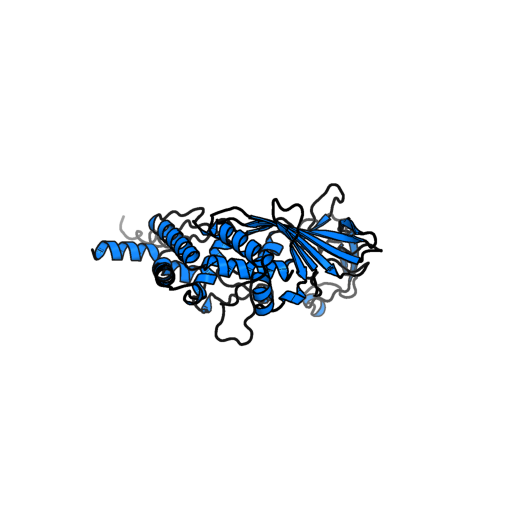88 ALA A C 1
ATOM 667 O O . ALA A 1 88 ? 4.935 -2.769 -22.061 1.00 92.69 88 ALA A O 1
ATOM 668 N N . LEU A 1 89 ? 5.016 -1.072 -20.581 1.00 95.38 89 LEU A N 1
ATOM 669 C CA . LEU A 1 89 ? 5.349 -1.865 -19.408 1.00 95.38 89 LEU A CA 1
ATOM 670 C C . LEU A 1 89 ? 4.051 -2.276 -18.713 1.00 95.38 89 LEU A C 1
ATOM 672 O O . LEU A 1 89 ? 3.278 -1.424 -18.283 1.00 95.38 89 LEU A O 1
ATOM 676 N N . LYS A 1 90 ? 3.832 -3.573 -18.532 1.00 95.81 90 LYS A N 1
ATOM 677 C CA . LYS A 1 90 ? 2.762 -4.101 -17.691 1.00 95.81 90 LYS A CA 1
ATOM 678 C C . LYS A 1 90 ? 3.317 -4.515 -16.337 1.00 95.81 90 LYS A C 1
ATOM 680 O O . LYS A 1 90 ? 4.282 -5.266 -16.254 1.00 95.81 90 LYS A O 1
ATOM 685 N N . ILE A 1 91 ? 2.667 -4.089 -15.264 1.00 97.12 91 ILE A N 1
ATOM 686 C CA . ILE A 1 91 ? 2.967 -4.543 -13.906 1.00 97.12 91 ILE A CA 1
ATOM 687 C C . ILE A 1 91 ? 1.718 -5.231 -13.344 1.00 97.12 91 ILE A C 1
ATOM 689 O O . ILE A 1 91 ? 0.636 -4.644 -13.342 1.00 97.12 91 ILE A O 1
ATOM 693 N N . SER A 1 92 ? 1.864 -6.476 -12.882 1.00 97.06 92 SER A N 1
ATOM 694 C CA . SER A 1 92 ? 0.751 -7.349 -12.474 1.00 97.06 92 SER A CA 1
ATOM 695 C C . SER A 1 92 ? 0.962 -7.926 -11.076 1.00 97.06 92 SER A C 1
ATOM 697 O O . SER A 1 92 ? 2.015 -8.502 -10.788 1.00 97.06 92 SER A O 1
ATOM 699 N N . PHE A 1 93 ? -0.058 -7.839 -10.220 1.00 98.06 93 PHE A N 1
ATOM 700 C CA . PHE A 1 93 ? -0.051 -8.431 -8.879 1.00 98.06 93 PHE A CA 1
ATOM 701 C C . PHE A 1 93 ? -1.448 -8.838 -8.398 1.00 98.06 93 PHE A C 1
ATOM 703 O O . PHE A 1 93 ? -2.478 -8.376 -8.891 1.00 98.06 93 PHE A O 1
ATOM 710 N N . GLY A 1 94 ? -1.481 -9.717 -7.398 1.00 97.69 94 GLY A N 1
ATOM 711 C CA . GLY A 1 94 ? -2.690 -10.055 -6.657 1.00 97.69 94 GLY A CA 1
ATOM 712 C C . GLY A 1 94 ? -2.826 -9.215 -5.389 1.00 97.69 94 GLY A C 1
ATOM 713 O O . GLY A 1 94 ? -1.831 -8.929 -4.722 1.00 97.69 94 GLY A O 1
ATOM 714 N N . LEU A 1 95 ? -4.058 -8.872 -5.015 1.00 98.25 95 LEU A N 1
ATOM 715 C CA . LEU A 1 95 ? -4.389 -8.243 -3.735 1.00 98.25 95 LEU A CA 1
ATOM 716 C C . LEU A 1 95 ? -5.511 -9.019 -3.042 1.00 98.25 95 LEU A C 1
ATOM 718 O O . LEU A 1 95 ? -6.600 -9.179 -3.591 1.00 98.25 95 LEU A O 1
ATOM 722 N N . LYS A 1 96 ? -5.260 -9.475 -1.814 1.00 98.19 96 LYS A N 1
ATOM 723 C CA . LYS A 1 96 ? -6.281 -10.029 -0.919 1.00 98.19 96 LYS A CA 1
ATOM 724 C C . LYS A 1 96 ? -6.660 -8.980 0.125 1.00 98.19 96 LYS A C 1
ATOM 726 O O . LYS A 1 96 ? -5.785 -8.447 0.803 1.00 98.19 96 LYS A O 1
ATOM 731 N N . VAL A 1 97 ? -7.956 -8.722 0.270 1.00 98.62 97 VAL A N 1
ATOM 732 C CA . VAL A 1 97 ? -8.529 -7.851 1.303 1.00 98.62 97 VAL A CA 1
ATOM 733 C C . VAL A 1 97 ? -9.321 -8.711 2.283 1.00 98.62 97 VAL A C 1
ATOM 735 O O . VAL A 1 97 ? -10.169 -9.512 1.877 1.00 98.62 97 VAL A O 1
ATOM 738 N N . ILE A 1 98 ? -9.021 -8.557 3.567 1.00 97.75 98 ILE A N 1
ATOM 739 C CA . ILE A 1 98 ? -9.596 -9.324 4.673 1.00 97.75 98 ILE A CA 1
ATOM 740 C C . ILE A 1 98 ? -9.755 -8.418 5.898 1.00 97.75 98 ILE A C 1
ATOM 742 O O . ILE A 1 98 ? -8.922 -7.550 6.133 1.00 97.75 98 ILE A O 1
ATOM 746 N N . GLY A 1 99 ? -10.806 -8.619 6.691 1.00 98.38 99 GLY A N 1
ATOM 747 C CA . GLY A 1 99 ? -11.132 -7.782 7.851 1.00 98.38 99 GLY A CA 1
ATOM 748 C C . GLY A 1 99 ? -10.274 -8.040 9.089 1.00 98.38 99 GLY A C 1
ATOM 749 O O . GLY A 1 99 ? -10.812 -8.140 10.189 1.00 98.38 99 GLY A O 1
ATOM 750 N N . ASN A 1 100 ? -8.952 -8.156 8.939 1.00 98.62 100 ASN A N 1
ATOM 751 C CA . ASN A 1 100 ? -8.041 -8.405 10.062 1.00 98.62 100 ASN A CA 1
ATOM 752 C C . ASN A 1 100 ? -7.974 -7.219 11.043 1.00 98.62 100 ASN A C 1
ATOM 754 O O . ASN A 1 100 ? -7.592 -7.403 12.190 1.00 98.62 100 ASN A O 1
ATOM 758 N N . SER A 1 101 ? -8.393 -6.015 10.643 1.00 98.31 101 SER A N 1
ATOM 759 C CA . SER A 1 101 ? -8.523 -4.856 11.537 1.00 98.31 101 SER A CA 1
ATOM 760 C C . SER A 1 101 ? -9.732 -4.925 12.479 1.00 98.31 101 SER A C 1
ATOM 762 O O . SER A 1 101 ? -9.824 -4.118 13.401 1.00 98.31 101 SER A O 1
ATOM 764 N N . MET A 1 102 ? -10.656 -5.875 12.287 1.00 98.50 102 MET A N 1
ATOM 765 C CA . MET A 1 102 ? -11.849 -6.025 13.134 1.00 98.50 102 MET A CA 1
ATOM 766 C C . MET A 1 102 ? -11.538 -6.551 14.541 1.00 98.50 102 MET A C 1
ATOM 768 O O . MET A 1 102 ? -12.346 -6.382 15.453 1.00 98.50 102 MET A O 1
ATOM 772 N N . SER A 1 103 ? -10.385 -7.195 14.728 1.00 98.06 103 SER A N 1
ATOM 773 C CA . SER A 1 103 ? -9.944 -7.757 16.004 1.00 98.06 103 SER A CA 1
ATOM 774 C C . SER A 1 103 ? -8.421 -7.848 16.041 1.00 98.06 103 SER A C 1
ATOM 776 O O . SER A 1 103 ? -7.832 -8.191 15.016 1.00 98.06 103 SER A O 1
ATOM 778 N N . PRO A 1 104 ? -7.771 -7.634 17.199 1.00 98.06 104 PRO A N 1
ATOM 779 C CA . PRO A 1 104 ? -6.369 -7.994 17.360 1.00 98.06 104 PRO A CA 1
ATOM 780 C C . PRO A 1 104 ? -6.134 -9.465 17.007 1.00 98.06 104 PRO A C 1
ATOM 782 O O . PRO A 1 104 ? -6.980 -10.318 17.284 1.00 98.06 104 PRO A O 1
ATOM 785 N N . PHE A 1 105 ? -4.970 -9.750 16.427 1.00 97.06 105 PHE A N 1
ATOM 786 C CA . PHE A 1 105 ? -4.462 -11.110 16.251 1.00 97.06 105 PHE A CA 1
ATOM 787 C C . PHE A 1 105 ? -3.939 -11.674 17.579 1.00 97.06 105 PHE A C 1
ATOM 789 O O . PHE A 1 105 ? -4.169 -12.836 17.895 1.00 97.06 105 PHE A O 1
ATOM 796 N N . LEU A 1 106 ? -3.265 -10.834 18.372 1.00 96.81 106 LEU A N 1
ATOM 797 C CA . LEU A 1 106 ? -2.830 -11.145 19.733 1.00 96.81 106 LEU A CA 1
ATOM 798 C C . LEU A 1 106 ? -3.105 -9.945 20.638 1.00 96.81 106 LEU A C 1
ATOM 800 O O . LEU A 1 106 ? -2.787 -8.814 20.270 1.00 96.81 106 LEU A O 1
ATOM 804 N N . CYS A 1 107 ? -3.660 -10.197 21.821 1.00 97.06 107 CYS A N 1
ATOM 805 C CA . CYS A 1 107 ? -3.807 -9.217 22.890 1.00 97.06 107 CYS A CA 1
ATOM 806 C C . CYS A 1 107 ? -3.759 -9.940 24.240 1.00 97.06 107 CYS A C 1
ATOM 808 O O . CYS A 1 107 ? -4.487 -10.909 24.432 1.00 97.06 107 CYS A O 1
ATOM 810 N N . ASN A 1 108 ? -2.924 -9.495 25.181 1.00 95.81 108 ASN A N 1
ATOM 811 C CA . ASN A 1 108 ? -2.876 -10.088 26.527 1.00 95.81 108 ASN A CA 1
ATOM 812 C C . ASN A 1 108 ? -3.743 -9.356 27.566 1.00 95.81 108 ASN A C 1
ATOM 814 O O . ASN A 1 108 ? -3.665 -9.662 28.753 1.00 95.81 108 ASN A O 1
ATOM 818 N N . ASN A 1 109 ? -4.583 -8.412 27.136 1.00 96.12 109 ASN A N 1
ATOM 819 C CA . ASN A 1 109 ? -5.575 -7.752 27.982 1.00 96.12 109 ASN A CA 1
ATOM 820 C C . ASN A 1 109 ? -6.966 -7.856 27.336 1.00 96.12 109 ASN A C 1
ATOM 822 O O . ASN A 1 109 ? -7.224 -7.255 26.290 1.00 96.12 109 ASN A O 1
ATOM 826 N N . ILE A 1 110 ? -7.868 -8.599 27.981 1.00 95.56 110 ILE A N 1
ATOM 827 C CA . ILE A 1 110 ? -9.211 -8.887 27.459 1.00 95.56 110 ILE A CA 1
ATOM 828 C C . ILE A 1 110 ? -10.117 -7.647 27.420 1.00 95.56 110 ILE A C 1
ATOM 830 O O . ILE A 1 110 ? -10.906 -7.482 26.488 1.00 95.56 110 ILE A O 1
ATOM 834 N N . THR A 1 111 ? -10.000 -6.746 28.400 1.00 96.00 111 THR A N 1
ATOM 835 C CA . THR A 1 111 ? -10.754 -5.485 28.444 1.00 96.00 111 THR A CA 1
ATOM 836 C C . THR A 1 111 ? -10.363 -4.603 27.258 1.00 96.00 111 THR A C 1
ATOM 838 O O . THR A 1 111 ? -11.228 -4.107 26.536 1.00 96.00 111 THR A O 1
ATOM 841 N N . TYR A 1 112 ? -9.058 -4.464 27.012 1.00 96.56 112 TYR A N 1
ATOM 842 C CA . TYR A 1 112 ? -8.502 -3.683 25.909 1.00 96.56 112 TYR A CA 1
ATOM 843 C C . TYR A 1 112 ? -8.890 -4.266 24.543 1.00 96.56 112 TYR A C 1
ATOM 845 O O . TYR A 1 112 ? -9.371 -3.544 23.669 1.00 96.56 112 TYR A O 1
ATOM 853 N N . GLU A 1 113 ? -8.766 -5.588 24.382 1.00 97.31 113 GLU A N 1
ATOM 854 C CA . GLU A 1 113 ? -9.175 -6.309 23.172 1.00 97.31 113 GLU A CA 1
ATOM 855 C C . GLU A 1 113 ? -10.657 -6.086 22.845 1.00 97.31 113 GLU A C 1
ATOM 857 O O . GLU A 1 113 ? -11.013 -5.763 21.710 1.00 97.31 113 GLU A O 1
ATOM 862 N N . ASN A 1 114 ? -11.533 -6.219 23.844 1.00 97.88 114 ASN A N 1
ATOM 863 C CA . ASN A 1 114 ? -12.967 -6.018 23.661 1.00 97.88 114 ASN A CA 1
ATOM 864 C C . ASN A 1 114 ? -13.302 -4.575 23.273 1.00 97.88 114 ASN A C 1
ATOM 866 O O . ASN A 1 114 ? -14.189 -4.359 22.445 1.00 97.88 114 ASN A O 1
ATOM 870 N N . THR A 1 115 ? -12.595 -3.586 23.822 1.00 98.06 115 THR A N 1
ATOM 871 C CA . THR A 1 115 ? -12.784 -2.179 23.443 1.00 98.06 115 THR A CA 1
ATOM 872 C C . THR A 1 115 ? -12.312 -1.912 22.012 1.00 98.06 115 THR A C 1
ATOM 874 O O . THR A 1 115 ? -13.019 -1.233 21.271 1.00 98.06 115 THR A O 1
ATOM 877 N N . LEU A 1 116 ? -11.199 -2.509 21.567 1.00 98.50 116 LEU A N 1
ATOM 878 C CA . LEU A 1 116 ? -10.756 -2.433 20.167 1.00 98.50 116 LEU A CA 1
ATOM 879 C C . LEU A 1 116 ? -11.767 -3.067 19.199 1.00 98.50 116 LEU A C 1
ATOM 881 O O . LEU A 1 116 ? -12.091 -2.473 18.171 1.00 98.50 116 LEU A O 1
ATOM 885 N N . LYS A 1 117 ? -12.314 -4.242 19.538 1.00 98.62 117 LYS A N 1
ATOM 886 C CA . LYS A 1 117 ? -13.374 -4.894 18.745 1.00 98.62 117 LYS A CA 1
ATOM 887 C C . LYS A 1 117 ? -14.623 -4.018 18.646 1.00 98.62 117 LYS A C 1
ATOM 889 O O . LYS A 1 117 ? -15.203 -3.888 17.569 1.00 98.62 117 LYS A O 1
ATOM 894 N N . LYS A 1 118 ? -15.033 -3.394 19.757 1.00 98.50 118 LYS A N 1
ATOM 895 C CA . LYS A 1 118 ? -16.159 -2.446 19.780 1.00 98.50 118 LYS A CA 1
ATOM 896 C C . LYS A 1 118 ? -15.880 -1.225 18.913 1.00 98.50 118 LYS A C 1
ATOM 898 O O . LYS A 1 118 ? -16.720 -0.899 18.085 1.00 98.50 118 LYS A O 1
ATOM 903 N N . LEU A 1 119 ? -14.701 -0.613 19.042 1.00 98.69 119 LEU A N 1
ATOM 904 C CA . LEU A 1 119 ? -14.274 0.503 18.197 1.00 98.69 119 LEU A CA 1
ATOM 905 C C . LEU A 1 119 ? -14.381 0.137 16.710 1.00 98.69 119 LEU A C 1
ATOM 907 O O . LEU A 1 119 ? -15.026 0.858 15.955 1.00 98.69 119 LEU A O 1
ATOM 911 N N . ALA A 1 120 ? -13.820 -1.003 16.296 1.00 98.69 120 ALA A N 1
ATOM 912 C CA . ALA A 1 120 ? -13.864 -1.446 14.904 1.00 98.69 120 ALA A CA 1
ATOM 913 C C . ALA A 1 120 ? -15.296 -1.716 14.410 1.00 98.69 120 ALA A C 1
ATOM 915 O O . ALA A 1 120 ? -15.638 -1.360 13.280 1.00 98.69 120 ALA A O 1
ATOM 916 N N . LYS A 1 121 ? -16.148 -2.307 15.257 1.00 98.56 121 LYS A N 1
ATOM 917 C CA . LYS A 1 121 ? -17.564 -2.541 14.951 1.00 98.56 121 LYS A CA 1
ATOM 918 C C . LYS A 1 121 ? -18.326 -1.227 14.772 1.00 98.56 121 LYS A C 1
ATOM 920 O O . LYS A 1 121 ? -18.956 -1.044 13.734 1.00 98.56 121 LYS A O 1
ATOM 925 N N . SER A 1 122 ? -18.226 -0.304 15.728 1.00 98.56 122 SER A N 1
ATOM 926 C CA . SER A 1 122 ? -18.868 1.011 15.633 1.00 98.56 122 SER A CA 1
ATOM 927 C C . SER A 1 122 ? -18.350 1.781 14.418 1.00 98.56 122 SER A C 1
ATOM 929 O O . SER A 1 122 ? -19.132 2.344 13.662 1.00 98.56 122 SER A O 1
ATOM 931 N N . TYR A 1 123 ? -17.045 1.723 14.144 1.00 98.75 123 TYR A N 1
ATOM 932 C CA . TYR A 1 123 ? -16.450 2.352 12.966 1.00 98.75 123 TYR A CA 1
ATOM 933 C C . TYR A 1 123 ? -17.031 1.799 11.656 1.00 98.75 123 TYR A C 1
ATOM 935 O O . TYR A 1 123 ? -17.324 2.562 10.734 1.00 98.75 123 TYR A O 1
ATOM 943 N N . ALA A 1 124 ? -17.259 0.483 11.578 1.00 98.44 124 ALA A N 1
ATOM 944 C CA . ALA A 1 124 ? -17.935 -0.144 10.445 1.00 98.44 124 ALA A CA 1
ATOM 945 C C . ALA A 1 124 ? -19.384 0.345 10.293 1.00 98.44 124 ALA A C 1
ATOM 947 O O . ALA A 1 124 ? -19.792 0.709 9.191 1.00 98.44 124 ALA A O 1
ATOM 948 N N . GLU A 1 125 ? -20.144 0.376 11.390 1.00 98.25 125 GLU A N 1
ATOM 949 C CA . GLU A 1 125 ? -21.554 0.792 11.419 1.00 98.25 125 GLU A CA 1
ATOM 950 C C . GLU A 1 125 ? -21.749 2.252 10.997 1.00 98.25 125 GLU A C 1
ATOM 952 O O . GLU A 1 125 ? -22.724 2.570 10.321 1.00 98.25 125 GLU A O 1
ATOM 957 N N . LYS A 1 126 ? -20.802 3.136 11.335 1.00 98.44 126 LYS A N 1
ATOM 958 C CA . LYS A 1 126 ? -20.836 4.557 10.954 1.00 98.44 126 LYS A CA 1
ATOM 959 C C . LYS A 1 126 ? -20.290 4.841 9.548 1.00 98.44 126 LYS A C 1
ATOM 961 O O . LYS A 1 126 ? -20.215 6.000 9.153 1.00 98.44 126 LYS A O 1
ATOM 966 N N . GLY A 1 127 ? -19.912 3.813 8.781 1.00 98.31 127 GLY A N 1
ATOM 967 C CA . GLY A 1 127 ? -19.422 3.954 7.402 1.00 98.31 127 GLY A CA 1
ATOM 968 C C . GLY A 1 127 ? -17.917 4.217 7.268 1.00 98.31 127 GLY A C 1
ATOM 969 O O . GLY A 1 127 ? -17.428 4.451 6.162 1.00 98.31 127 GLY A O 1
ATOM 970 N N . GLY A 1 128 ? -17.149 4.122 8.355 1.00 98.62 128 GLY A N 1
ATOM 971 C CA . GLY A 1 128 ? -15.712 4.395 8.357 1.00 98.62 128 GLY A CA 1
ATOM 972 C C . GLY A 1 128 ? -14.899 3.464 7.447 1.00 98.62 128 GLY A C 1
ATOM 973 O O . GLY A 1 128 ? -13.964 3.911 6.780 1.00 98.62 128 GLY A O 1
ATOM 974 N N . TYR A 1 129 ? -15.256 2.177 7.350 1.00 98.69 129 TYR A N 1
ATOM 975 C CA . TYR A 1 129 ? -14.582 1.268 6.409 1.00 98.69 129 TYR A CA 1
ATOM 976 C C . TYR A 1 129 ? -14.930 1.549 4.949 1.00 98.69 129 TYR A C 1
ATOM 978 O O . TYR A 1 129 ? -14.083 1.311 4.094 1.00 98.69 129 TYR A O 1
ATOM 986 N N . SER A 1 130 ? -16.115 2.095 4.656 1.00 98.56 130 SER A N 1
ATOM 987 C CA . SER A 1 130 ? -16.455 2.534 3.295 1.00 98.56 130 SER A CA 1
ATOM 988 C C . SER A 1 130 ? -15.595 3.722 2.879 1.00 98.56 130 SER A C 1
ATOM 990 O O . SER A 1 130 ? -15.096 3.774 1.757 1.00 98.56 130 SER A O 1
ATOM 992 N N . TYR A 1 131 ? -15.362 4.651 3.807 1.00 98.44 131 TYR A N 1
ATOM 993 C CA . TYR A 1 131 ? -14.465 5.779 3.587 1.00 98.44 131 TYR A CA 1
ATOM 994 C C . TYR A 1 131 ? -13.022 5.327 3.330 1.00 98.44 131 TYR A C 1
ATOM 996 O O . TYR A 1 131 ? -12.435 5.712 2.318 1.00 98.44 131 TYR A O 1
ATOM 1004 N N . LEU A 1 132 ? -12.470 4.433 4.159 1.00 98.69 132 LEU A N 1
ATOM 1005 C CA . LEU A 1 132 ? -11.121 3.900 3.925 1.00 98.69 132 LEU A CA 1
ATOM 1006 C C . LEU A 1 132 ? -11.032 3.059 2.646 1.00 98.69 132 LEU A C 1
ATOM 1008 O O . LEU A 1 132 ? -10.058 3.190 1.909 1.00 98.69 132 LEU A O 1
ATOM 1012 N N . ALA A 1 133 ?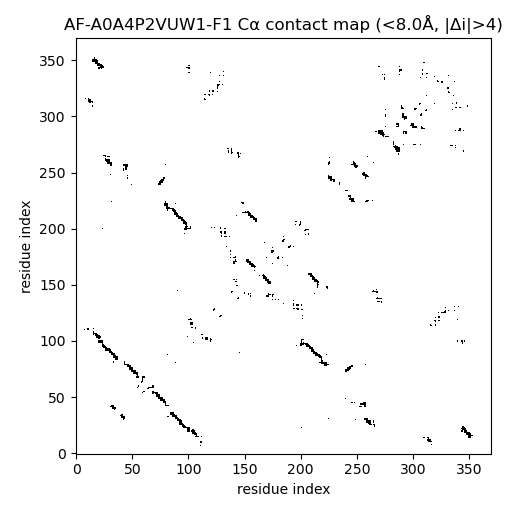 -12.048 2.244 2.341 1.00 98.62 133 ALA A N 1
ATOM 1013 C CA . ALA A 1 133 ? -12.113 1.490 1.091 1.00 98.62 133 ALA A CA 1
ATOM 1014 C C . ALA A 1 133 ? -12.028 2.418 -0.127 1.00 98.62 133 ALA A C 1
ATOM 1016 O O . ALA A 1 133 ? -11.267 2.127 -1.047 1.00 98.62 133 ALA A O 1
ATOM 1017 N N . SER A 1 134 ? -12.729 3.559 -0.107 1.00 98.12 134 SER A N 1
ATOM 1018 C CA . SER A 1 134 ? -12.648 4.551 -1.186 1.00 98.12 134 SER A CA 1
ATOM 1019 C C . SER A 1 134 ? -11.223 5.093 -1.365 1.00 98.12 134 SER A C 1
ATOM 1021 O O . SER A 1 134 ? -10.715 5.110 -2.481 1.00 98.12 134 SER A O 1
ATOM 1023 N N . LYS A 1 135 ? -10.517 5.426 -0.275 1.00 97.75 135 LYS A N 1
ATOM 1024 C CA . LYS A 1 135 ? -9.128 5.908 -0.337 1.00 97.75 135 LYS A CA 1
ATOM 1025 C C . LYS A 1 135 ? -8.156 4.841 -0.848 1.00 97.75 135 LYS A C 1
ATOM 1027 O O . LYS A 1 135 ? -7.322 5.137 -1.698 1.00 97.75 135 LYS A O 1
ATOM 1032 N N . TYR A 1 136 ? -8.275 3.593 -0.390 1.00 98.31 136 TYR A N 1
ATOM 1033 C CA . TYR A 1 136 ? -7.432 2.499 -0.892 1.00 98.31 136 TYR A CA 1
ATOM 1034 C C . TYR A 1 136 ? -7.693 2.195 -2.369 1.00 98.31 136 TYR A C 1
ATOM 1036 O O . TYR A 1 136 ? -6.747 1.980 -3.126 1.00 98.31 136 TYR A O 1
ATOM 1044 N N . LEU A 1 137 ? -8.959 2.193 -2.795 1.00 97.75 137 LEU A N 1
ATOM 1045 C CA . LEU A 1 137 ? -9.313 2.008 -4.200 1.00 97.75 137 LEU A CA 1
ATOM 1046 C C . LEU A 1 137 ? -8.766 3.147 -5.065 1.00 97.75 137 LEU A C 1
ATOM 1048 O O . LEU A 1 137 ? -8.244 2.875 -6.143 1.00 97.75 137 LEU A O 1
ATOM 1052 N N . HIS A 1 138 ? -8.791 4.391 -4.578 1.00 96.62 138 HIS A N 1
ATOM 1053 C CA . HIS A 1 138 ? -8.192 5.517 -5.296 1.00 96.62 138 HIS A CA 1
ATOM 1054 C C . HIS A 1 138 ? -6.702 5.271 -5.552 1.00 96.62 138 HIS A C 1
ATOM 1056 O O . HIS A 1 138 ? -6.249 5.349 -6.689 1.00 96.62 138 HIS A O 1
ATOM 1062 N N . GLN A 1 139 ? -5.956 4.838 -4.531 1.00 95.88 139 GLN A N 1
ATOM 1063 C CA . GLN A 1 139 ? -4.536 4.492 -4.673 1.00 95.88 139 GLN A CA 1
ATOM 1064 C C . GLN A 1 139 ? -4.276 3.328 -5.642 1.00 95.88 139 GLN A C 1
ATOM 1066 O O . GLN A 1 139 ? -3.243 3.318 -6.315 1.00 95.88 139 GLN A O 1
ATOM 1071 N N . ILE A 1 140 ? -5.191 2.354 -5.728 1.00 96.38 140 ILE A N 1
ATOM 1072 C CA . ILE A 1 140 ? -5.112 1.261 -6.710 1.00 96.38 140 ILE A CA 1
ATOM 1073 C C . ILE A 1 140 ? -5.192 1.824 -8.131 1.00 96.38 140 ILE A C 1
ATOM 1075 O O . ILE A 1 140 ? -4.325 1.517 -8.950 1.00 96.38 140 ILE A O 1
ATOM 1079 N N . PHE A 1 141 ? -6.189 2.661 -8.414 1.00 95.25 141 PHE A N 1
ATOM 1080 C CA . PHE A 1 141 ? -6.414 3.199 -9.756 1.00 95.25 141 PHE A CA 1
ATOM 1081 C C . PHE A 1 141 ? -5.439 4.324 -10.138 1.00 95.25 141 PHE A C 1
ATOM 1083 O O . PHE A 1 141 ? -5.139 4.481 -11.316 1.00 95.25 141 PHE A O 1
ATOM 1090 N N . LEU A 1 142 ? -4.870 5.055 -9.172 1.00 93.75 142 LEU A N 1
ATOM 1091 C CA . LEU A 1 142 ? -3.813 6.046 -9.428 1.00 93.75 142 LEU A CA 1
ATOM 1092 C C . LEU A 1 142 ? -2.488 5.419 -9.886 1.00 93.75 142 LEU A C 1
ATOM 1094 O O . LEU A 1 142 ? -1.572 6.143 -10.264 1.00 93.75 142 LEU A O 1
ATOM 1098 N N . ALA A 1 143 ? -2.343 4.094 -9.795 1.00 94.69 143 ALA A N 1
ATOM 1099 C CA . ALA A 1 143 ? -1.150 3.363 -10.220 1.00 94.69 143 ALA A CA 1
ATOM 1100 C C . ALA A 1 143 ? 0.172 3.801 -9.556 1.00 94.69 143 ALA A C 1
ATOM 1102 O O . ALA A 1 143 ? 1.252 3.432 -10.018 1.00 94.69 143 ALA A O 1
ATOM 1103 N N . LYS A 1 144 ? 0.123 4.518 -8.421 1.00 92.44 144 LYS A N 1
ATOM 1104 C CA . LYS A 1 144 ? 1.321 4.959 -7.668 1.00 92.44 144 LYS A CA 1
ATOM 1105 C C . LYS A 1 144 ? 2.188 3.798 -7.177 1.00 92.44 144 LYS A C 1
ATOM 1107 O O . LYS A 1 144 ? 3.368 3.974 -6.885 1.00 92.44 144 LYS A O 1
ATOM 1112 N N . TRP A 1 145 ? 1.629 2.592 -7.140 1.00 95.62 145 TRP A N 1
ATOM 1113 C CA . TRP A 1 145 ? 2.355 1.352 -6.893 1.00 95.62 145 TRP A CA 1
ATOM 1114 C C . TRP A 1 145 ? 3.335 0.971 -8.020 1.00 95.62 145 TRP A C 1
ATOM 1116 O O . TRP A 1 145 ? 4.175 0.108 -7.787 1.00 95.62 145 TRP A O 1
ATOM 1126 N N . GLY A 1 146 ? 3.305 1.632 -9.186 1.00 94.81 146 GLY A N 1
ATOM 1127 C CA . GLY A 1 146 ? 4.351 1.566 -10.218 1.00 94.81 146 GLY A CA 1
ATOM 1128 C C . GLY A 1 146 ? 5.637 2.333 -9.861 1.00 94.81 146 GLY A C 1
ATOM 1129 O O . 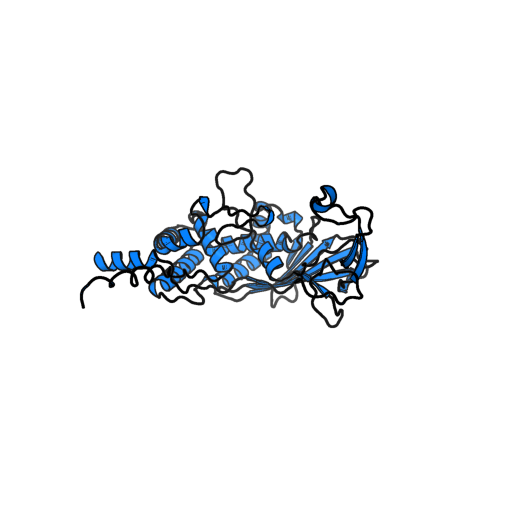GLY A 1 146 ? 6.687 2.093 -10.465 1.00 94.81 146 GLY A O 1
ATOM 1130 N N . TRP A 1 147 ? 5.598 3.191 -8.831 1.00 94.94 147 TRP A N 1
ATOM 1131 C CA . TRP A 1 147 ? 6.728 3.997 -8.347 1.00 94.94 147 TRP A CA 1
ATOM 1132 C C . TRP A 1 147 ? 7.428 4.759 -9.479 1.00 94.94 147 TRP A C 1
ATOM 1134 O O . TRP A 1 147 ? 6.780 5.495 -10.206 1.00 94.94 147 TRP A O 1
ATOM 1144 N N . ARG A 1 148 ? 8.743 4.580 -9.649 1.00 93.25 148 ARG A N 1
ATOM 1145 C CA . ARG A 1 148 ? 9.546 5.271 -10.665 1.00 93.25 148 ARG A CA 1
ATOM 1146 C C . ARG A 1 148 ? 9.186 4.870 -12.103 1.00 93.25 148 ARG A C 1
ATOM 1148 O O . ARG A 1 148 ? 9.630 5.527 -13.026 1.00 93.25 148 ARG A O 1
ATOM 1155 N N . ASN A 1 149 ? 8.400 3.810 -12.295 1.00 93.38 149 ASN A N 1
ATOM 1156 C CA . ASN A 1 149 ? 7.867 3.458 -13.614 1.00 93.38 149 ASN A CA 1
ATOM 1157 C C . ASN A 1 149 ? 6.599 4.243 -13.976 1.00 93.38 149 ASN A C 1
ATOM 1159 O O . ASN A 1 149 ? 6.066 4.061 -15.065 1.00 93.38 149 ASN A O 1
ATOM 1163 N N . LEU A 1 150 ? 6.064 5.039 -13.048 1.00 88.69 150 LEU A N 1
ATOM 1164 C CA . LEU A 1 150 ? 4.933 5.911 -13.313 1.00 88.69 150 LEU A CA 1
ATOM 1165 C C . LEU A 1 150 ? 5.450 7.210 -13.942 1.00 88.69 150 LEU A C 1
ATOM 1167 O O . LEU A 1 150 ? 5.854 8.116 -13.220 1.00 88.69 150 LEU A O 1
ATOM 1171 N N . ASP A 1 151 ? 5.368 7.316 -15.265 1.00 64.75 151 ASP A N 1
ATOM 1172 C CA . ASP A 1 151 ? 5.664 8.556 -16.002 1.00 64.75 151 ASP A CA 1
ATOM 1173 C C . ASP A 1 151 ? 4.420 9.460 -16.182 1.00 64.75 151 ASP A C 1
ATOM 1175 O O . ASP A 1 151 ? 4.478 10.511 -16.814 1.00 64.75 151 ASP A O 1
ATOM 1179 N N . SER A 1 152 ? 3.319 9.123 -15.492 1.00 60.56 152 SER A N 1
ATOM 1180 C CA . SER A 1 152 ? 1.929 9.602 -15.666 1.00 60.56 152 SER A CA 1
ATOM 1181 C C . SER A 1 152 ? 1.195 8.840 -16.784 1.00 60.56 152 SER A C 1
ATOM 1183 O O . SER A 1 152 ? 1.815 8.404 -17.744 1.00 60.56 152 SER A O 1
ATOM 1185 N N . PHE A 1 153 ? -0.126 8.643 -16.650 1.00 65.94 153 PHE A N 1
ATOM 1186 C CA . PHE A 1 153 ? -1.008 7.933 -17.609 1.00 65.94 153 PHE A CA 1
ATOM 1187 C C . PHE A 1 153 ? -0.902 6.393 -17.639 1.00 65.94 153 PHE A C 1
ATOM 1189 O O . PHE A 1 153 ? -0.616 5.787 -18.671 1.00 65.94 153 PHE A O 1
ATOM 1196 N N . ALA A 1 154 ? -1.206 5.732 -16.518 1.00 77.62 154 ALA A N 1
ATOM 1197 C CA . ALA A 1 154 ? -1.364 4.279 -16.498 1.00 77.62 154 ALA A CA 1
ATOM 1198 C C . ALA A 1 154 ? -2.811 3.873 -16.819 1.00 77.62 154 ALA A C 1
ATOM 1200 O O . ALA A 1 154 ? -3.765 4.392 -16.231 1.00 77.62 154 ALA A O 1
ATOM 1201 N N . LYS A 1 155 ? -2.992 2.881 -17.693 1.00 86.69 155 LYS A N 1
ATOM 1202 C CA . LYS A 1 155 ? -4.278 2.191 -17.846 1.00 86.69 155 LYS A CA 1
ATOM 1203 C C . LYS A 1 155 ? -4.346 1.070 -16.817 1.00 86.69 155 LYS A C 1
ATOM 1205 O O . LYS A 1 155 ? -3.629 0.075 -16.927 1.00 86.69 155 LYS A O 1
ATOM 1210 N N . VAL A 1 156 ? -5.210 1.220 -15.818 1.00 83.94 156 VAL A N 1
ATOM 1211 C CA . VAL A 1 156 ? -5.365 0.246 -14.736 1.00 83.94 156 VAL A CA 1
ATOM 1212 C C . VAL A 1 156 ? -6.575 -0.636 -15.000 1.00 83.94 156 VAL A C 1
ATOM 1214 O O . VAL A 1 156 ? -7.690 -0.166 -15.213 1.00 83.94 156 VAL A O 1
ATOM 1217 N N . THR A 1 157 ? -6.341 -1.941 -14.958 1.00 86.00 157 THR A N 1
ATOM 1218 C CA . THR A 1 157 ? -7.343 -2.990 -15.106 1.00 86.00 157 THR A CA 1
ATOM 1219 C C . THR A 1 157 ? -7.441 -3.765 -13.796 1.00 86.00 157 THR A C 1
ATOM 1221 O O . THR A 1 157 ? -6.475 -4.375 -13.337 1.00 86.00 157 THR A O 1
ATOM 1224 N N . VAL A 1 158 ? -8.624 -3.767 -13.189 1.00 83.75 158 VAL A N 1
ATOM 1225 C CA . VAL A 1 158 ? -8.930 -4.503 -11.960 1.00 83.75 158 VAL A CA 1
ATOM 1226 C C . VAL A 1 158 ? -9.900 -5.629 -12.288 1.00 83.75 158 VAL A C 1
ATOM 1228 O O . VAL A 1 158 ? -11.020 -5.402 -12.739 1.00 83.75 158 VAL A O 1
ATOM 1231 N N . THR A 1 159 ? -9.480 -6.864 -12.023 1.00 84.81 159 THR A N 1
ATOM 1232 C CA . THR A 1 159 ? -10.319 -8.058 -12.172 1.00 84.81 159 THR A CA 1
ATOM 1233 C C . THR A 1 159 ? -10.678 -8.619 -10.802 1.00 84.81 159 THR A C 1
ATOM 1235 O O . THR A 1 159 ? -9.807 -8.872 -9.965 1.00 84.81 159 THR A O 1
ATOM 1238 N N . LEU A 1 160 ? -11.972 -8.832 -10.577 1.00 82.00 160 LEU A N 1
ATOM 1239 C CA . LEU A 1 160 ? -12.514 -9.415 -9.354 1.00 82.00 160 LEU A CA 1
ATOM 1240 C C . LEU A 1 160 ? -12.451 -10.944 -9.410 1.00 82.00 160 LEU A C 1
ATOM 1242 O O . LEU A 1 160 ? -12.680 -11.556 -10.452 1.00 82.00 160 LEU A O 1
ATOM 1246 N N . ASN A 1 161 ? -12.186 -11.586 -8.271 1.00 69.06 161 ASN A N 1
ATOM 1247 C CA . ASN A 1 161 ? -12.274 -13.040 -8.174 1.00 69.06 161 ASN A CA 1
ATOM 1248 C C . ASN A 1 161 ? -13.677 -13.541 -8.559 1.00 69.06 161 ASN A C 1
ATOM 1250 O O . ASN A 1 161 ? -14.670 -13.100 -7.984 1.00 69.06 161 ASN A O 1
ATOM 1254 N N . GLY A 1 162 ? -13.739 -14.486 -9.499 1.00 59.69 162 GLY A N 1
ATOM 1255 C CA . GLY A 1 162 ? -14.984 -15.063 -10.017 1.00 59.69 162 GLY A CA 1
ATOM 1256 C C . GLY A 1 162 ? -15.556 -14.366 -11.257 1.00 59.69 162 GLY A C 1
ATOM 1257 O O . GLY A 1 162 ? -16.297 -15.006 -12.000 1.00 59.69 162 GLY A O 1
ATOM 1258 N N . ASP A 1 163 ? -15.152 -13.126 -11.557 1.00 64.69 163 ASP A N 1
ATOM 1259 C CA . ASP A 1 163 ? -15.602 -12.387 -12.742 1.00 64.69 163 ASP A CA 1
ATOM 1260 C C . ASP A 1 163 ? -14.640 -12.635 -13.914 1.00 64.69 163 ASP A C 1
ATOM 1262 O O . ASP A 1 163 ? -13.729 -11.859 -14.186 1.00 64.69 163 ASP A O 1
ATOM 1266 N N . LYS A 1 164 ? -14.831 -13.744 -14.642 1.00 54.78 164 LYS A N 1
ATOM 1267 C CA . LYS A 1 164 ? -14.021 -14.049 -15.842 1.00 54.78 164 LYS A CA 1
ATOM 1268 C C . LYS A 1 164 ? -14.345 -13.167 -17.060 1.00 54.78 164 LYS A C 1
ATOM 1270 O O . LYS A 1 164 ? -13.691 -13.335 -18.084 1.00 54.78 164 LYS A O 1
ATOM 1275 N N . LYS A 1 165 ? -15.370 -12.303 -17.004 1.00 58.81 165 LYS A N 1
ATOM 1276 C CA . LYS A 1 165 ? -15.922 -11.660 -18.214 1.00 58.81 165 LYS A CA 1
ATOM 1277 C C . LYS A 1 165 ? -15.827 -10.135 -18.278 1.00 58.81 165 LYS A C 1
ATOM 1279 O O . LYS A 1 165 ? -15.641 -9.644 -19.382 1.00 58.81 165 LYS A O 1
ATOM 1284 N N . ASN A 1 166 ? -15.872 -9.403 -17.161 1.00 71.62 166 ASN A N 1
ATOM 1285 C CA . ASN A 1 166 ? -15.901 -7.933 -17.196 1.00 71.62 166 ASN A CA 1
ATOM 1286 C C . ASN A 1 166 ? -14.870 -7.334 -16.224 1.00 71.62 166 ASN A C 1
ATOM 1288 O O . ASN A 1 166 ? -15.203 -7.085 -15.063 1.00 71.62 166 ASN A O 1
ATOM 1292 N N . PRO A 1 167 ? -13.610 -7.135 -16.648 1.00 84.00 167 PRO A N 1
ATOM 1293 C CA . PRO A 1 167 ? -12.662 -6.369 -15.852 1.00 84.00 167 PRO A CA 1
ATOM 1294 C C . PRO A 1 167 ? -13.101 -4.901 -15.775 1.00 84.00 167 PRO A C 1
ATOM 1296 O O . PRO A 1 167 ? -13.567 -4.335 -16.764 1.00 84.00 167 PRO A O 1
ATOM 1299 N N . LEU A 1 168 ? -12.912 -4.271 -14.616 1.00 89.00 168 LEU A N 1
ATOM 1300 C CA . LEU A 1 168 ? -13.059 -2.824 -14.499 1.00 89.00 168 LEU A CA 1
ATOM 1301 C C . LEU A 1 168 ? -11.784 -2.182 -15.033 1.00 89.00 168 LEU A C 1
ATOM 1303 O O . LEU A 1 168 ? -10.689 -2.488 -14.563 1.00 89.00 168 LEU A O 1
ATOM 1307 N N . VAL A 1 169 ? -11.929 -1.290 -16.003 1.00 88.75 169 VAL A N 1
ATOM 1308 C CA . VAL A 1 169 ? -10.813 -0.583 -16.630 1.00 88.75 169 VAL A CA 1
ATOM 1309 C C . VAL A 1 169 ? -10.987 0.902 -16.371 1.00 88.75 169 VAL A C 1
ATOM 1311 O O . VAL A 1 169 ? -12.074 1.437 -16.568 1.00 88.75 169 VAL A O 1
ATOM 1314 N N . CYS A 1 170 ? -9.923 1.563 -15.934 1.00 87.94 170 CYS A N 1
ATOM 1315 C CA . CYS A 1 170 ? -9.914 3.001 -15.714 1.00 87.94 170 CYS A CA 1
ATOM 1316 C C . CYS A 1 170 ? -8.529 3.568 -16.032 1.00 87.94 170 CYS A C 1
ATOM 1318 O O . CYS A 1 170 ? -7.506 2.938 -15.747 1.00 87.94 170 CYS A O 1
ATOM 1320 N N . ASN A 1 171 ? -8.491 4.749 -16.646 1.00 88.81 171 ASN A N 1
ATOM 1321 C CA . ASN A 1 171 ? -7.249 5.481 -16.836 1.00 88.81 171 ASN A CA 1
ATOM 1322 C C . ASN A 1 171 ? -6.929 6.278 -15.563 1.00 88.81 171 ASN A C 1
ATOM 1324 O O . ASN A 1 171 ? -7.772 7.022 -15.064 1.00 88.81 171 ASN A O 1
ATOM 1328 N N . SER A 1 172 ? -5.703 6.161 -15.049 1.00 88.19 172 SER A N 1
ATOM 1329 C CA . SER A 1 172 ? -5.286 6.841 -13.819 1.00 88.19 172 SER A CA 1
ATOM 1330 C C . SER A 1 172 ? -5.421 8.367 -13.893 1.00 88.19 172 SER A C 1
ATOM 1332 O O . SER A 1 172 ? -5.571 9.013 -12.861 1.00 88.19 172 SER A O 1
ATOM 1334 N N . HIS A 1 173 ? -5.367 8.949 -15.095 1.00 87.75 173 HIS A N 1
ATOM 1335 C CA . HIS A 1 173 ? -5.535 10.388 -15.297 1.00 87.75 173 HIS A CA 1
ATOM 1336 C C . HIS A 1 173 ? -6.996 10.845 -15.175 1.00 87.75 173 HIS A C 1
ATOM 1338 O O . HIS A 1 173 ? -7.263 11.916 -14.638 1.00 87.75 173 HIS A O 1
ATOM 1344 N N . GLU A 1 174 ? -7.960 10.012 -15.583 1.00 88.12 174 GLU A N 1
ATOM 1345 C CA . GLU A 1 174 ? -9.397 10.327 -15.485 1.00 88.12 174 GLU A CA 1
ATOM 1346 C C . GLU A 1 174 ? -9.873 10.437 -14.031 1.00 88.12 174 GLU A C 1
ATOM 1348 O O . GLU A 1 174 ? -10.893 11.058 -13.749 1.00 88.12 174 GLU A O 1
ATOM 1353 N N . ILE A 1 175 ? -9.123 9.845 -13.103 1.00 89.56 175 ILE A N 1
ATOM 1354 C CA . ILE A 1 175 ? -9.439 9.773 -11.675 1.00 89.56 175 ILE A CA 1
ATOM 1355 C C . ILE A 1 175 ? -8.358 10.413 -10.801 1.00 89.56 175 ILE A C 1
ATOM 1357 O O . ILE A 1 175 ? -8.278 10.132 -9.608 1.00 89.56 175 ILE A O 1
ATOM 1361 N N . GLU A 1 176 ? -7.516 11.277 -11.369 1.00 88.06 176 GLU A N 1
ATOM 1362 C CA . GLU A 1 176 ? -6.408 11.897 -10.639 1.00 88.06 176 GLU A CA 1
ATOM 1363 C C . GLU A 1 176 ? -6.894 12.681 -9.408 1.00 88.06 176 GLU A C 1
ATOM 1365 O O . GLU A 1 176 ? -6.338 12.560 -8.313 1.00 88.06 176 GLU A O 1
ATOM 1370 N N . SER A 1 177 ? -7.993 13.426 -9.565 1.00 89.81 177 SER A N 1
ATOM 1371 C CA . SER A 1 177 ? -8.606 14.167 -8.464 1.00 89.81 177 SER A CA 1
ATOM 1372 C C . SER A 1 177 ? -9.512 13.277 -7.597 1.00 89.81 177 SER A C 1
ATOM 1374 O O . SER A 1 177 ? -10.224 12.413 -8.122 1.00 89.81 177 SER A O 1
ATOM 1376 N N . PRO A 1 178 ? -9.589 13.528 -6.274 1.00 88.00 178 PRO A N 1
ATOM 1377 C CA . PRO A 1 178 ? -10.549 12.847 -5.408 1.00 88.00 178 PRO A CA 1
ATOM 1378 C C . PRO A 1 178 ? -11.998 12.979 -5.893 1.00 88.00 178 PRO A C 1
ATOM 1380 O O . PRO A 1 178 ? -12.756 12.021 -5.795 1.00 88.00 178 PRO A O 1
ATOM 1383 N N . ALA A 1 179 ? -12.385 14.135 -6.445 1.00 91.44 179 ALA A N 1
ATOM 1384 C CA . ALA A 1 179 ? -13.740 14.367 -6.945 1.00 91.44 179 ALA A CA 1
ATOM 1385 C C . ALA A 1 179 ? -14.080 13.455 -8.134 1.00 91.44 179 ALA A C 1
ATOM 1387 O O . ALA A 1 179 ? -15.099 12.767 -8.102 1.00 91.44 179 ALA A O 1
ATOM 1388 N N . ALA A 1 180 ? -13.191 13.378 -9.128 1.00 93.06 180 ALA A N 1
ATOM 1389 C CA . ALA A 1 180 ? -13.381 12.506 -10.284 1.00 93.06 180 ALA A CA 1
ATOM 1390 C C . ALA A 1 180 ? -13.449 11.026 -9.875 1.00 93.06 180 ALA A C 1
ATOM 1392 O O . ALA A 1 180 ? -14.291 10.271 -10.363 1.00 93.06 180 ALA A O 1
ATOM 1393 N N . PHE A 1 181 ? -12.627 10.615 -8.904 1.00 94.19 181 PHE A N 1
ATOM 1394 C CA . PHE A 1 181 ? -12.702 9.259 -8.373 1.00 94.19 181 PHE A CA 1
ATOM 1395 C C . PHE A 1 181 ? -14.024 8.978 -7.637 1.00 94.19 181 PHE A C 1
ATOM 1397 O O . PHE A 1 181 ? -14.587 7.891 -7.774 1.00 94.19 181 PHE A O 1
ATOM 1404 N N . GLN A 1 182 ? -14.574 9.948 -6.899 1.00 94.12 182 GLN A N 1
ATOM 1405 C CA . GLN A 1 182 ? -15.901 9.795 -6.289 1.00 94.12 182 GLN A CA 1
ATOM 1406 C C . GLN A 1 182 ? -17.005 9.635 -7.340 1.00 94.12 182 GLN A C 1
ATOM 1408 O O . GLN A 1 182 ? -17.934 8.860 -7.120 1.00 94.12 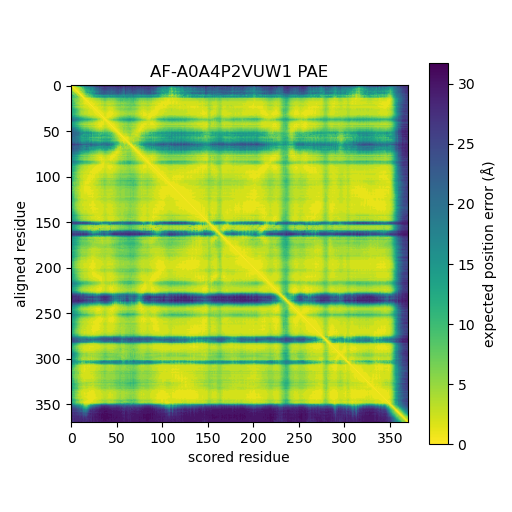182 GLN A O 1
ATOM 1413 N N . ASP A 1 183 ? -16.911 10.311 -8.485 1.00 94.50 183 ASP A N 1
ATOM 1414 C CA . ASP A 1 183 ? -17.868 10.126 -9.580 1.00 94.50 183 ASP A CA 1
ATOM 1415 C C . ASP A 1 183 ? -17.761 8.731 -10.206 1.00 94.50 183 ASP A C 1
ATOM 1417 O O . ASP A 1 183 ? -18.786 8.082 -10.432 1.00 94.50 183 ASP A O 1
ATOM 1421 N N . PHE A 1 184 ? -16.545 8.200 -10.367 1.00 92.88 184 PHE A N 1
ATOM 1422 C CA . PHE A 1 184 ? -16.342 6.801 -10.754 1.00 92.88 184 PHE A CA 1
ATOM 1423 C C . PHE A 1 184 ? -17.015 5.826 -9.770 1.00 92.88 184 PHE A C 1
ATOM 1425 O O . PHE A 1 184 ? -17.710 4.901 -10.198 1.00 92.88 184 PHE A O 1
ATOM 1432 N N . LEU A 1 185 ? -16.895 6.047 -8.455 1.00 94.75 185 LEU A N 1
ATOM 1433 C CA . LEU A 1 185 ? -17.534 5.198 -7.437 1.00 94.75 185 LEU A CA 1
ATOM 1434 C C . LEU A 1 185 ? -19.073 5.267 -7.436 1.00 94.75 185 LEU A C 1
ATOM 1436 O O . LEU A 1 185 ? -19.708 4.381 -6.867 1.00 94.75 185 LEU A O 1
ATOM 1440 N N . LYS A 1 186 ? -19.686 6.275 -8.072 1.00 94.56 186 LYS A N 1
ATOM 1441 C CA . LYS A 1 186 ? -21.151 6.364 -8.240 1.00 94.56 186 LYS A CA 1
ATOM 1442 C C . LYS A 1 186 ? -21.672 5.519 -9.404 1.00 94.56 186 LYS A C 1
ATOM 1444 O O . LYS A 1 186 ? -22.873 5.259 -9.466 1.00 94.56 186 LYS A O 1
ATOM 1449 N N . THR A 1 187 ? -20.804 5.085 -10.319 1.00 93.94 187 THR A N 1
ATOM 1450 C CA . THR A 1 187 ? -21.184 4.138 -11.378 1.00 93.94 187 THR A CA 1
ATOM 1451 C C . THR A 1 187 ? -21.598 2.792 -10.775 1.00 93.94 187 THR A C 1
ATOM 1453 O O . THR A 1 187 ? -21.203 2.454 -9.659 1.00 93.94 187 THR A O 1
ATOM 1456 N N . SER A 1 188 ? -22.377 1.990 -11.509 1.00 92.00 188 SER A N 1
ATOM 1457 C CA . SER A 1 188 ? -22.788 0.654 -11.043 1.00 92.00 188 SER A CA 1
ATOM 1458 C C . SER A 1 188 ? -21.583 -0.222 -10.676 1.00 92.00 188 SER A C 1
ATOM 1460 O O . SER A 1 188 ? -21.554 -0.834 -9.606 1.00 92.00 188 SER A O 1
ATOM 1462 N N . ASP A 1 189 ? -20.564 -0.242 -11.537 1.00 90.00 189 ASP A N 1
ATOM 1463 C CA . ASP A 1 189 ? -19.370 -1.066 -11.344 1.00 90.00 189 ASP A CA 1
ATOM 1464 C C . ASP A 1 189 ? -18.482 -0.531 -10.217 1.00 90.00 189 ASP A C 1
ATOM 1466 O O . ASP A 1 189 ? -18.055 -1.301 -9.351 1.00 90.00 189 ASP A O 1
ATOM 1470 N N . GLY A 1 190 ? -18.263 0.788 -10.168 1.00 92.81 190 GLY A N 1
ATOM 1471 C CA . GLY A 1 190 ? -17.512 1.438 -9.093 1.00 92.81 190 GLY A CA 1
ATOM 1472 C C . GLY A 1 190 ? -18.158 1.220 -7.723 1.00 92.81 190 GLY A C 1
ATOM 1473 O O . GLY A 1 190 ? -17.474 0.840 -6.769 1.00 92.81 190 GLY A O 1
ATOM 1474 N N . LYS A 1 191 ? -19.487 1.351 -7.637 1.00 95.31 191 LYS A N 1
ATOM 1475 C CA . LYS A 1 191 ? -20.247 1.093 -6.410 1.00 95.31 191 LYS A CA 1
ATOM 1476 C C . LYS A 1 191 ? -20.146 -0.371 -5.981 1.00 95.31 191 LYS A C 1
ATOM 1478 O O . LYS A 1 191 ? -19.887 -0.646 -4.813 1.00 95.31 191 LYS A O 1
ATOM 1483 N N . ASN A 1 192 ? -20.305 -1.317 -6.909 1.00 94.19 192 ASN A N 1
ATOM 1484 C CA . ASN A 1 192 ? -20.170 -2.748 -6.618 1.00 94.19 192 ASN A CA 1
ATOM 1485 C C . ASN A 1 192 ? -18.768 -3.093 -6.086 1.00 94.19 192 ASN A C 1
ATOM 1487 O O . ASN A 1 192 ? -18.629 -3.843 -5.117 1.00 94.19 192 ASN A O 1
ATOM 1491 N N . LEU A 1 193 ? -17.718 -2.520 -6.684 1.00 95.19 193 LEU A N 1
ATOM 1492 C CA . LEU A 1 193 ? -16.347 -2.687 -6.204 1.00 95.19 193 LEU A CA 1
ATOM 1493 C C . LEU A 1 193 ? -16.168 -2.111 -4.791 1.00 95.19 193 LEU A C 1
ATOM 1495 O O . LEU A 1 193 ? -15.608 -2.792 -3.927 1.00 95.19 193 LEU A O 1
ATOM 1499 N N . LEU A 1 194 ? -16.673 -0.900 -4.538 1.00 97.38 194 LEU A N 1
ATOM 1500 C CA . LEU A 1 194 ? -16.633 -0.263 -3.221 1.00 97.38 194 LEU A CA 1
ATOM 1501 C C . LEU A 1 194 ? -17.357 -1.099 -2.160 1.00 97.38 194 LEU A C 1
ATOM 1503 O O . LEU A 1 194 ? -16.805 -1.325 -1.082 1.00 97.38 194 LEU A O 1
ATOM 1507 N N . ASP A 1 195 ? -18.549 -1.608 -2.467 1.00 97.31 195 ASP A N 1
ATOM 1508 C CA . ASP A 1 195 ? -19.352 -2.431 -1.557 1.00 97.31 195 ASP A CA 1
ATOM 1509 C C . ASP A 1 195 ? -18.634 -3.750 -1.215 1.00 97.31 195 ASP A C 1
ATOM 1511 O O . ASP A 1 195 ? -18.566 -4.142 -0.042 1.00 97.31 195 ASP A O 1
ATOM 1515 N N . LYS A 1 196 ? -18.032 -4.416 -2.214 1.00 97.12 196 LYS A N 1
ATOM 1516 C CA . LYS A 1 196 ? -17.228 -5.639 -2.021 1.00 97.12 196 LYS A CA 1
ATOM 1517 C C . LYS A 1 196 ? -15.981 -5.372 -1.172 1.00 97.12 196 LYS A C 1
ATOM 1519 O O . LYS A 1 196 ? -15.679 -6.151 -0.265 1.00 97.12 196 LYS A O 1
ATOM 1524 N N . PHE A 1 197 ? -15.266 -4.276 -1.432 1.00 97.94 197 PHE A N 1
ATOM 1525 C CA . PHE A 1 197 ? -14.063 -3.905 -0.677 1.00 97.94 197 PHE A CA 1
ATOM 1526 C C . PHE A 1 197 ? -14.409 -3.546 0.774 1.00 97.94 197 PHE A C 1
ATOM 1528 O O . PHE A 1 197 ? -13.774 -4.035 1.709 1.00 97.94 197 PHE A O 1
ATOM 1535 N N . THR A 1 198 ? -15.471 -2.763 0.969 1.00 98.62 198 THR A N 1
ATOM 1536 C CA . THR A 1 198 ? -15.998 -2.382 2.287 1.00 98.62 198 THR A CA 1
ATOM 1537 C C . THR A 1 198 ? -16.428 -3.607 3.086 1.00 98.62 198 THR A C 1
ATOM 1539 O O . THR A 1 198 ? -16.060 -3.747 4.252 1.00 98.62 198 THR A O 1
ATOM 1542 N N . SER A 1 199 ? -17.162 -4.530 2.456 1.00 98.31 199 SER A N 1
ATOM 1543 C CA . SER A 1 199 ? -17.589 -5.785 3.084 1.00 98.31 199 SER A CA 1
ATOM 1544 C C . SER A 1 199 ? -16.397 -6.634 3.525 1.00 98.31 199 SER A C 1
ATOM 1546 O O . SER A 1 199 ? -16.427 -7.210 4.615 1.00 98.31 199 SER A O 1
ATOM 1548 N N . ALA A 1 200 ? -15.326 -6.664 2.727 1.00 98.38 200 ALA A N 1
ATOM 1549 C CA . ALA A 1 200 ? -14.105 -7.373 3.081 1.00 98.38 200 ALA A CA 1
ATOM 1550 C C . ALA A 1 200 ? -13.381 -6.741 4.279 1.00 98.38 200 ALA A C 1
ATOM 1552 O O . ALA A 1 200 ? -13.059 -7.454 5.227 1.00 98.38 200 ALA A O 1
ATOM 1553 N N . LEU A 1 201 ? -13.189 -5.415 4.290 1.00 98.62 201 LEU A N 1
ATOM 1554 C CA . LEU A 1 201 ? -12.579 -4.709 5.428 1.00 98.62 201 LEU A CA 1
ATOM 1555 C C . LEU A 1 201 ? -13.401 -4.838 6.718 1.00 98.62 201 LEU A C 1
ATOM 1557 O O . LEU A 1 201 ? -12.835 -4.967 7.799 1.00 98.62 201 LEU A O 1
ATOM 1561 N N . ALA A 1 202 ? -14.730 -4.870 6.605 1.00 98.25 202 ALA A N 1
ATOM 1562 C CA . ALA A 1 202 ? -15.634 -5.079 7.733 1.00 98.25 202 ALA A CA 1
ATOM 1563 C C . ALA A 1 202 ? -15.713 -6.549 8.204 1.00 98.25 202 ALA A C 1
ATOM 1565 O O . ALA A 1 202 ? -16.537 -6.872 9.059 1.00 98.25 202 ALA A O 1
ATOM 1566 N N . GLY A 1 203 ? -14.909 -7.454 7.632 1.00 97.56 203 GLY A N 1
ATOM 1567 C CA . GLY A 1 203 ? -14.851 -8.866 8.025 1.00 97.56 203 GLY A CA 1
ATOM 1568 C C . GLY A 1 203 ? -16.049 -9.711 7.581 1.00 97.56 203 GLY A C 1
ATOM 1569 O O . GLY A 1 203 ? -16.210 -10.828 8.062 1.00 97.56 203 GLY A O 1
ATOM 1570 N N . LYS A 1 204 ? -16.891 -9.208 6.669 1.00 97.81 204 LYS A N 1
ATOM 1571 C CA . LYS A 1 204 ? -18.078 -9.924 6.163 1.00 97.81 204 LYS A CA 1
ATOM 1572 C C . LYS A 1 204 ? -17.755 -10.874 5.006 1.00 97.81 204 LYS A C 1
ATOM 1574 O O . LYS A 1 204 ? -18.533 -11.776 4.715 1.00 97.81 204 LYS A O 1
ATOM 1579 N N . SER A 1 205 ? -16.626 -10.668 4.332 1.00 96.62 205 SER A N 1
ATOM 1580 C CA . SER A 1 205 ? -16.180 -11.466 3.186 1.00 96.62 205 SER A CA 1
ATOM 1581 C C . SER A 1 205 ? -14.658 -11.410 3.027 1.00 96.62 205 SER A C 1
ATOM 1583 O O . SER A 1 205 ? -13.977 -10.643 3.701 1.00 96.62 205 SER A O 1
ATOM 1585 N N . VAL A 1 206 ? -14.115 -12.188 2.089 1.00 96.62 206 VAL A N 1
ATOM 1586 C CA . VAL A 1 206 ? -12.733 -12.034 1.608 1.00 96.62 206 VAL A CA 1
ATOM 1587 C C . VAL A 1 206 ? -12.783 -11.625 0.145 1.00 96.62 206 VAL A C 1
ATOM 1589 O O . VAL A 1 206 ? -13.403 -12.311 -0.666 1.00 96.62 206 VAL A O 1
ATOM 1592 N N . LEU A 1 207 ? -12.106 -10.533 -0.199 1.00 96.62 207 LEU A N 1
ATOM 1593 C CA . LEU A 1 207 ? -11.990 -10.064 -1.576 1.00 96.62 207 LEU A CA 1
ATOM 1594 C C . LEU A 1 207 ? -10.606 -10.418 -2.119 1.00 96.62 207 LEU A C 1
ATOM 1596 O O . LEU A 1 207 ? -9.598 -10.239 -1.442 1.00 96.62 207 LEU A O 1
ATOM 1600 N N . ARG A 1 208 ? -10.555 -10.932 -3.347 1.00 96.94 208 ARG A N 1
ATOM 1601 C CA . ARG A 1 208 ? -9.313 -11.162 -4.089 1.00 96.94 208 ARG A CA 1
ATOM 1602 C C . ARG A 1 208 ? -9.408 -10.433 -5.420 1.00 96.94 208 ARG A C 1
ATOM 1604 O O . ARG A 1 208 ? -10.410 -10.576 -6.118 1.00 96.94 208 ARG A O 1
ATOM 1611 N N . LEU A 1 209 ? -8.376 -9.666 -5.734 1.00 95.88 209 LEU A N 1
ATOM 1612 C CA . LEU A 1 209 ? -8.252 -8.874 -6.949 1.00 95.88 209 LEU A CA 1
ATOM 1613 C C . LEU A 1 209 ? -6.999 -9.312 -7.700 1.00 95.88 209 LEU A C 1
ATOM 1615 O O . LEU A 1 209 ? -5.962 -9.543 -7.074 1.00 95.88 209 LEU A O 1
ATOM 1619 N N . LYS A 1 210 ? -7.090 -9.376 -9.026 1.00 96.06 210 LYS A N 1
ATOM 1620 C CA . LYS A 1 210 ? -5.926 -9.272 -9.906 1.00 96.06 210 LYS A CA 1
ATOM 1621 C C . LYS A 1 210 ? -5.875 -7.841 -10.426 1.00 96.06 210 LYS A C 1
ATOM 1623 O O . LYS A 1 210 ? -6.893 -7.332 -10.898 1.00 96.06 210 LYS A O 1
ATOM 1628 N N . ILE A 1 211 ? -4.722 -7.203 -10.296 1.00 96.94 211 ILE A N 1
ATOM 1629 C CA . ILE A 1 211 ? -4.513 -5.809 -10.672 1.00 96.94 211 ILE A CA 1
ATOM 1630 C C . ILE A 1 211 ? -3.391 -5.780 -11.700 1.00 96.94 211 ILE A C 1
ATOM 1632 O O . ILE A 1 211 ? -2.264 -6.171 -11.397 1.00 96.94 211 ILE A O 1
ATOM 1636 N N . ASP A 1 212 ? -3.733 -5.310 -12.893 1.00 95.56 212 ASP A N 1
ATOM 1637 C CA . ASP A 1 212 ? -2.819 -5.109 -14.007 1.00 95.56 212 ASP A CA 1
ATOM 1638 C C . ASP A 1 212 ? -2.768 -3.604 -14.301 1.00 95.56 212 ASP A C 1
ATOM 1640 O O . ASP A 1 212 ? -3.806 -2.958 -14.440 1.00 95.56 212 ASP A O 1
ATOM 1644 N N . GLY A 1 213 ? -1.574 -3.027 -14.388 1.00 95.12 213 GLY A N 1
ATOM 1645 C CA . GLY A 1 213 ? -1.378 -1.648 -14.840 1.00 95.12 213 GLY A CA 1
ATOM 1646 C C . GLY A 1 213 ? -0.466 -1.633 -16.047 1.00 95.12 213 GLY A C 1
ATOM 1647 O O . GLY A 1 213 ? 0.614 -2.219 -16.001 1.00 95.12 213 GLY A O 1
ATOM 1648 N N . GLU A 1 214 ? -0.917 -0.982 -17.109 1.00 94.38 214 GLU A N 1
ATOM 1649 C CA . GLU A 1 214 ? -0.165 -0.789 -18.341 1.00 94.38 214 GLU A CA 1
ATOM 1650 C C . GLU A 1 214 ? 0.313 0.665 -18.400 1.00 94.38 214 GLU A C 1
ATOM 1652 O O . GLU A 1 214 ? -0.489 1.601 -18.373 1.00 94.38 214 GLU A O 1
ATOM 1657 N N . PHE A 1 215 ? 1.631 0.838 -18.410 1.00 92.94 215 PHE A N 1
ATOM 1658 C CA . PHE A 1 215 ? 2.334 2.114 -18.376 1.00 92.94 215 PHE A CA 1
ATOM 1659 C C . PHE A 1 215 ? 2.966 2.332 -19.746 1.00 92.94 215 PHE A C 1
ATOM 1661 O O . PHE A 1 215 ? 3.717 1.475 -20.224 1.00 92.94 215 PHE A O 1
ATOM 1668 N N . VAL A 1 216 ? 2.653 3.460 -20.384 1.00 88.69 216 VAL A N 1
ATOM 1669 C CA . VAL A 1 216 ? 3.254 3.815 -21.674 1.00 88.69 216 VAL A CA 1
ATOM 1670 C C . VAL A 1 216 ? 4.755 3.955 -21.472 1.00 88.69 216 VAL A C 1
ATOM 1672 O O . VAL A 1 216 ? 5.199 4.744 -20.644 1.00 88.69 216 VAL A O 1
ATOM 1675 N N . LYS A 1 217 ? 5.521 3.147 -22.200 1.00 88.12 217 LYS A N 1
ATOM 1676 C CA . LYS A 1 217 ? 6.972 3.095 -22.076 1.00 88.12 217 LYS A CA 1
ATOM 1677 C C . LYS A 1 217 ? 7.570 2.712 -23.415 1.00 88.12 217 LYS A C 1
ATOM 1679 O O . LYS A 1 217 ? 7.083 1.772 -24.049 1.00 88.12 217 LYS A O 1
ATOM 1684 N N . ASN A 1 218 ? 8.585 3.448 -23.849 1.00 86.19 218 ASN A N 1
ATOM 1685 C CA . ASN A 1 218 ? 9.191 3.212 -25.153 1.00 86.19 218 ASN A CA 1
ATOM 1686 C C . ASN A 1 218 ? 10.094 1.975 -25.114 1.00 86.19 218 ASN A C 1
ATOM 1688 O O . ASN A 1 218 ? 10.559 1.541 -24.056 1.00 86.19 218 ASN A O 1
ATOM 1692 N N . GLU A 1 219 ? 10.366 1.405 -26.285 1.00 89.38 219 GLU A N 1
ATOM 1693 C CA . GLU A 1 219 ? 11.402 0.383 -26.410 1.00 89.38 219 GLU A CA 1
ATOM 1694 C C . GLU A 1 219 ? 12.759 0.891 -25.899 1.00 89.38 219 GLU A C 1
ATOM 1696 O O . GLU A 1 219 ? 13.072 2.079 -25.991 1.00 89.38 219 GLU A O 1
ATOM 1701 N N . LEU A 1 220 ? 13.564 -0.021 -25.344 1.00 91.00 220 LEU A N 1
ATOM 1702 C CA . LEU A 1 220 ? 14.889 0.242 -24.760 1.00 91.00 220 LEU A CA 1
ATOM 1703 C C . LEU A 1 220 ? 14.911 1.175 -23.540 1.00 91.00 220 LEU A C 1
ATOM 1705 O O . LEU A 1 220 ? 15.976 1.413 -22.969 1.00 91.00 220 LEU A O 1
ATOM 1709 N N . GLU A 1 221 ? 13.762 1.671 -23.094 1.00 92.94 221 GLU A N 1
ATOM 1710 C CA . GLU A 1 221 ? 13.673 2.504 -21.905 1.00 92.94 221 GLU A CA 1
ATOM 1711 C C . GLU A 1 221 ? 13.900 1.685 -20.619 1.00 92.94 221 GLU A C 1
ATOM 1713 O O . GLU A 1 221 ? 13.461 0.535 -20.506 1.00 92.94 221 GLU A O 1
ATOM 1718 N N . GLU A 1 222 ? 14.576 2.271 -19.623 1.00 94.25 222 GLU A N 1
ATOM 1719 C CA . GLU A 1 222 ? 14.903 1.586 -18.364 1.00 94.25 222 GLU A CA 1
ATOM 1720 C C . GLU A 1 222 ? 13.653 1.338 -17.510 1.00 94.25 222 GLU A C 1
ATOM 1722 O O . GLU A 1 222 ? 12.878 2.249 -17.206 1.00 94.25 222 GLU A O 1
ATOM 1727 N N . VAL A 1 223 ? 13.494 0.092 -17.074 1.00 95.94 223 VAL A N 1
ATOM 1728 C CA . VAL A 1 223 ? 12.482 -0.356 -16.120 1.00 95.94 223 VAL A CA 1
ATOM 1729 C C . VAL A 1 223 ? 13.083 -0.332 -14.713 1.00 95.94 223 VAL A C 1
ATOM 1731 O O . VAL A 1 223 ? 14.249 -0.663 -14.506 1.00 95.94 223 VAL A O 1
ATOM 1734 N N . TRP A 1 224 ? 12.270 0.022 -13.717 1.00 96.56 224 TRP A N 1
ATOM 1735 C CA . TRP A 1 224 ? 12.684 0.247 -12.329 1.00 96.56 224 TRP A CA 1
ATOM 1736 C C . TRP A 1 224 ? 12.071 -0.764 -11.345 1.00 96.56 224 TRP A C 1
ATOM 1738 O O . TRP A 1 224 ? 11.101 -0.438 -10.646 1.00 96.56 224 TRP A O 1
ATOM 1748 N N . PRO A 1 225 ? 12.632 -1.981 -11.241 1.00 97.62 225 PRO A N 1
ATOM 1749 C CA . PRO A 1 225 ? 12.287 -2.957 -10.210 1.00 97.62 225 PRO A CA 1
ATOM 1750 C C . PRO A 1 225 ? 12.596 -2.467 -8.794 1.00 97.62 225 PRO A C 1
ATOM 1752 O O . PRO A 1 225 ? 13.154 -1.391 -8.556 1.00 97.62 225 PRO A O 1
ATOM 1755 N N . SER A 1 226 ? 12.225 -3.279 -7.812 1.00 97.56 226 SER A N 1
ATOM 1756 C CA . SER A 1 226 ? 12.727 -3.107 -6.453 1.00 97.56 226 SER A CA 1
ATOM 1757 C C . SER A 1 226 ? 14.248 -3.299 -6.407 1.00 97.56 226 SER A C 1
ATOM 1759 O O . SER A 1 226 ? 14.790 -4.098 -7.163 1.00 97.56 226 SER A O 1
ATOM 1761 N N . GLN A 1 227 ? 14.934 -2.594 -5.508 1.00 95.00 227 GLN A N 1
ATOM 1762 C CA . GLN A 1 227 ? 16.362 -2.795 -5.255 1.00 95.00 227 GLN A CA 1
ATOM 1763 C C . GLN A 1 227 ? 16.536 -3.663 -4.005 1.00 95.00 227 GLN A C 1
ATOM 1765 O O . GLN A 1 227 ? 15.842 -3.445 -3.011 1.00 95.00 227 GLN A O 1
ATOM 1770 N N . GLU A 1 228 ? 17.450 -4.628 -4.060 1.00 92.00 228 GLU A N 1
ATOM 1771 C CA . GLU A 1 228 ? 17.842 -5.444 -2.912 1.00 92.00 228 GLU A CA 1
ATOM 1772 C C . GLU A 1 228 ? 18.876 -4.723 -2.048 1.00 92.00 228 GLU A C 1
ATOM 1774 O O . GLU A 1 228 ? 19.736 -3.983 -2.541 1.00 92.00 228 GLU A O 1
ATOM 1779 N N . PHE A 1 229 ? 18.801 -4.957 -0.739 1.00 81.94 229 PHE A N 1
ATOM 1780 C CA . PHE A 1 229 ? 19.835 -4.505 0.179 1.00 81.94 229 PHE A CA 1
ATOM 1781 C C . PHE A 1 229 ? 20.979 -5.518 0.144 1.00 81.94 229 PHE A C 1
ATOM 1783 O O . PHE A 1 229 ? 20.856 -6.622 0.665 1.00 81.94 229 PHE A O 1
ATOM 1790 N N . ALA A 1 230 ? 22.088 -5.164 -0.501 1.00 66.56 230 ALA A N 1
ATOM 1791 C CA . ALA A 1 230 ? 23.267 -6.017 -0.496 1.00 66.56 230 ALA A CA 1
ATOM 1792 C C . ALA A 1 230 ? 23.964 -5.927 0.867 1.00 66.56 230 ALA A C 1
ATOM 1794 O O . ALA A 1 230 ? 24.493 -4.872 1.230 1.00 66.56 230 ALA A O 1
ATOM 1795 N N . GLU A 1 231 ? 23.992 -7.029 1.616 1.00 57.06 231 GLU A N 1
ATOM 1796 C CA . GLU A 1 231 ? 24.928 -7.170 2.731 1.00 57.06 231 GLU A CA 1
ATOM 1797 C C . GLU A 1 231 ? 26.370 -7.154 2.194 1.00 57.06 231 GLU A C 1
ATOM 1799 O O . GLU A 1 231 ? 26.638 -7.523 1.049 1.00 57.06 231 GLU A O 1
ATOM 1804 N N . LYS A 1 232 ? 27.313 -6.658 3.003 1.00 53.69 232 LYS A N 1
ATOM 1805 C CA . LYS A 1 232 ? 28.680 -6.290 2.582 1.00 53.69 232 LYS A CA 1
ATOM 1806 C C . LYS A 1 232 ? 29.529 -7.436 1.993 1.00 53.69 232 LYS A C 1
ATOM 1808 O O . LYS A 1 232 ? 30.613 -7.141 1.494 1.00 53.69 232 LYS A O 1
ATOM 1813 N N . GLU A 1 233 ? 29.072 -8.688 2.001 1.00 50.56 233 GLU A N 1
ATOM 1814 C CA . GLU A 1 233 ? 29.905 -9.876 1.769 1.00 50.56 233 GLU A CA 1
ATOM 1815 C C . GLU A 1 233 ? 29.452 -10.767 0.600 1.00 50.56 233 GLU A C 1
ATOM 1817 O O . GLU A 1 233 ? 29.128 -11.936 0.776 1.00 50.56 233 GLU A O 1
ATOM 1822 N N . MET A 1 234 ? 29.473 -10.251 -0.632 1.00 47.25 234 MET A N 1
ATOM 1823 C CA . MET A 1 234 ? 29.374 -11.102 -1.832 1.00 47.25 234 MET A CA 1
ATOM 1824 C C . MET A 1 234 ? 30.331 -10.665 -2.950 1.00 47.25 234 MET A C 1
ATOM 1826 O O . MET A 1 234 ? 29.939 -10.534 -4.106 1.00 47.25 234 MET A O 1
ATOM 1830 N N . SER A 1 235 ? 31.605 -10.419 -2.633 1.00 48.44 235 SER A N 1
ATOM 1831 C CA . SER A 1 235 ? 32.637 -10.259 -3.668 1.00 48.44 235 SER A CA 1
ATOM 1832 C C . SER A 1 235 ? 33.715 -11.331 -3.536 1.00 48.44 235 SER A C 1
ATOM 1834 O O . SER A 1 235 ? 34.584 -11.240 -2.673 1.00 48.44 235 SER A O 1
ATOM 1836 N N . SER A 1 236 ? 33.665 -12.329 -4.420 1.00 52.47 236 SER A N 1
ATOM 1837 C CA . SER A 1 236 ? 34.835 -13.122 -4.813 1.00 52.47 236 SER A CA 1
ATOM 1838 C C . SER A 1 236 ? 35.872 -12.214 -5.488 1.00 52.47 236 SER A C 1
ATOM 1840 O O . SER A 1 236 ? 35.484 -11.276 -6.187 1.00 52.47 236 SER A O 1
ATOM 1842 N N . SER A 1 237 ? 37.162 -12.512 -5.325 1.00 56.41 237 SER A N 1
ATOM 1843 C CA . SER A 1 237 ? 38.308 -11.673 -5.725 1.00 56.41 237 SER A CA 1
ATOM 1844 C C . SER A 1 237 ? 38.383 -11.272 -7.205 1.00 56.41 237 SER A C 1
ATOM 1846 O O . SER A 1 237 ? 39.068 -10.304 -7.522 1.00 56.41 237 SER A O 1
ATOM 1848 N N . ASP A 1 238 ? 37.669 -11.960 -8.102 1.00 55.50 238 ASP A N 1
ATOM 1849 C CA . ASP A 1 238 ? 37.932 -11.873 -9.547 1.00 55.50 238 ASP A CA 1
ATOM 1850 C C . ASP A 1 238 ? 36.863 -11.102 -10.348 1.00 55.50 238 ASP A C 1
ATOM 1852 O O . ASP A 1 238 ? 36.974 -10.979 -11.568 1.00 55.50 238 ASP A O 1
ATOM 1856 N N . LYS A 1 239 ? 35.819 -10.561 -9.699 1.00 60.84 239 LYS A N 1
ATOM 1857 C CA . LYS A 1 239 ? 34.780 -9.748 -10.364 1.00 60.84 239 LYS A CA 1
ATOM 1858 C C . LYS A 1 239 ? 34.704 -8.339 -9.774 1.00 60.84 239 LYS A C 1
ATOM 1860 O O . LYS A 1 239 ? 34.806 -8.195 -8.554 1.00 60.84 239 LYS A O 1
ATOM 1865 N N . PRO A 1 240 ? 34.480 -7.294 -10.602 1.00 64.50 240 PRO A N 1
ATOM 1866 C CA . PRO A 1 240 ? 34.247 -5.952 -10.087 1.00 64.50 240 PRO A CA 1
ATOM 1867 C C . PRO A 1 240 ? 33.073 -5.977 -9.111 1.00 64.50 240 PRO A C 1
ATOM 1869 O O . PRO A 1 240 ? 32.058 -6.634 -9.355 1.00 64.50 240 PRO A O 1
ATOM 1872 N N . LYS A 1 241 ? 33.229 -5.269 -7.989 1.00 76.25 241 LYS A N 1
ATOM 1873 C CA . LYS A 1 241 ? 32.241 -5.252 -6.911 1.00 76.25 241 LYS A CA 1
ATOM 1874 C C . LYS A 1 241 ? 30.878 -4.854 -7.474 1.00 76.25 241 LYS A C 1
ATOM 1876 O O . LYS A 1 241 ? 30.727 -3.764 -8.027 1.00 76.25 241 LYS A O 1
ATOM 1881 N N . LYS A 1 242 ? 29.888 -5.733 -7.324 1.00 81.75 242 LYS A N 1
ATOM 1882 C CA . LYS A 1 242 ? 28.516 -5.436 -7.726 1.00 81.75 242 LYS A CA 1
ATOM 1883 C C . LYS A 1 242 ? 27.891 -4.464 -6.727 1.00 81.75 242 LYS A C 1
ATOM 1885 O O . LYS A 1 242 ? 27.895 -4.725 -5.523 1.00 81.75 242 LYS A O 1
ATOM 1890 N N . THR A 1 243 ? 27.427 -3.314 -7.212 1.00 84.12 243 THR A N 1
ATOM 1891 C CA . THR A 1 243 ? 26.986 -2.178 -6.375 1.00 84.12 243 THR A CA 1
ATOM 1892 C C . THR A 1 243 ? 25.472 -1.996 -6.341 1.00 84.12 243 THR A C 1
ATOM 1894 O O . THR A 1 243 ? 24.955 -1.411 -5.390 1.00 84.12 243 THR A O 1
ATOM 1897 N N . LYS A 1 244 ? 24.747 -2.520 -7.335 1.00 90.31 244 LYS A N 1
ATOM 1898 C CA . LYS A 1 244 ? 23.282 -2.463 -7.427 1.00 90.31 244 LYS A CA 1
ATOM 1899 C C . LYS A 1 244 ? 22.740 -3.848 -7.763 1.00 90.31 244 LYS A C 1
ATOM 1901 O O . LYS A 1 244 ? 23.089 -4.428 -8.790 1.00 90.31 244 LYS A O 1
ATOM 1906 N N . TYR A 1 245 ? 21.868 -4.336 -6.891 1.00 93.81 245 TYR A N 1
ATOM 1907 C CA . TYR A 1 245 ? 21.151 -5.595 -7.040 1.00 93.81 245 TYR A CA 1
ATOM 1908 C C . TYR A 1 245 ? 19.670 -5.282 -7.186 1.00 93.81 245 TYR A C 1
ATOM 1910 O O . TYR A 1 245 ? 19.117 -4.537 -6.376 1.00 93.81 245 TYR A O 1
ATOM 1918 N N . LEU A 1 246 ? 19.033 -5.815 -8.222 1.00 96.56 246 LEU A N 1
ATOM 1919 C CA . LEU A 1 246 ? 17.600 -5.635 -8.442 1.00 96.56 246 LEU A CA 1
ATOM 1920 C C . LEU A 1 246 ? 16.841 -6.907 -8.056 1.00 96.56 246 LEU A C 1
ATOM 1922 O O . LEU A 1 246 ? 17.324 -8.025 -8.233 1.00 96.56 246 LEU A O 1
ATOM 1926 N N . TYR A 1 247 ? 15.642 -6.721 -7.516 1.00 97.44 247 TYR A N 1
ATOM 1927 C CA . TYR A 1 247 ? 14.761 -7.800 -7.100 1.00 97.44 247 TYR A CA 1
ATOM 1928 C C . TYR A 1 247 ? 14.153 -8.502 -8.315 1.00 97.44 247 TYR A C 1
ATOM 1930 O O . TYR A 1 247 ? 13.631 -7.862 -9.235 1.00 97.44 247 TYR A O 1
ATOM 1938 N N . SER A 1 248 ? 14.191 -9.831 -8.287 1.00 97.19 248 SER A N 1
ATOM 1939 C CA . SER A 1 248 ? 13.551 -10.688 -9.279 1.00 97.19 248 SER A CA 1
ATOM 1940 C C . SER A 1 248 ? 12.959 -11.934 -8.636 1.00 97.19 248 SER A C 1
ATOM 1942 O O . SER A 1 248 ? 13.354 -12.334 -7.541 1.00 97.19 248 SER A O 1
ATOM 1944 N N . ILE A 1 249 ? 12.002 -12.539 -9.332 1.00 96.88 249 ILE A N 1
ATOM 1945 C CA . ILE A 1 249 ? 11.384 -13.811 -8.968 1.00 96.88 249 ILE A CA 1
ATOM 1946 C C . ILE A 1 249 ? 11.607 -14.781 -10.130 1.00 96.88 249 ILE A C 1
ATOM 1948 O O . ILE A 1 249 ? 11.235 -14.456 -11.253 1.00 96.88 249 ILE A O 1
ATOM 1952 N N . PRO A 1 250 ? 12.191 -15.965 -9.910 1.00 96.62 250 PRO A N 1
ATOM 1953 C CA . PRO A 1 250 ? 12.253 -16.980 -10.952 1.00 96.62 250 PRO A CA 1
ATOM 1954 C C . PRO A 1 250 ? 10.847 -17.430 -11.364 1.00 96.62 250 PRO A C 1
ATOM 1956 O O . PRO A 1 250 ? 10.003 -17.731 -10.517 1.00 96.62 250 PRO A O 1
ATOM 1959 N N . THR A 1 251 ? 10.607 -17.489 -12.667 1.00 95.06 251 THR A N 1
ATOM 1960 C CA . THR A 1 251 ? 9.387 -18.015 -13.291 1.00 95.06 251 THR A CA 1
ATOM 1961 C C . THR A 1 251 ? 9.766 -19.050 -14.346 1.00 95.06 251 THR A C 1
ATOM 1963 O O . THR A 1 251 ? 10.942 -19.181 -14.684 1.00 95.06 251 THR A O 1
ATOM 1966 N N . GLU A 1 252 ? 8.784 -19.784 -14.868 1.00 93.12 252 GLU A N 1
ATOM 1967 C CA . GLU A 1 252 ? 9.008 -20.748 -15.955 1.00 93.12 252 GLU A CA 1
ATOM 1968 C C . GLU A 1 252 ? 9.625 -20.081 -17.198 1.00 93.12 252 GLU A C 1
ATOM 1970 O O . GLU A 1 252 ? 10.529 -20.642 -17.811 1.00 93.12 252 GLU A O 1
ATOM 1975 N N . ASP A 1 253 ? 9.204 -18.850 -17.502 1.00 91.75 253 ASP A N 1
ATOM 1976 C CA . ASP A 1 253 ? 9.633 -18.109 -18.692 1.00 91.75 253 ASP A CA 1
ATOM 1977 C C . ASP A 1 253 ? 10.905 -17.270 -18.481 1.00 91.75 253 ASP A C 1
ATOM 1979 O O . ASP A 1 253 ? 11.487 -16.783 -19.449 1.00 91.75 253 ASP A O 1
ATOM 1983 N N . SER A 1 254 ? 11.323 -17.036 -17.231 1.00 95.12 254 SER A N 1
ATOM 1984 C CA . SER A 1 254 ? 12.468 -16.172 -16.922 1.00 95.12 254 SER A CA 1
ATOM 1985 C C . SER A 1 254 ? 13.062 -16.467 -15.537 1.00 95.12 254 SER A C 1
ATOM 1987 O O . SER A 1 254 ? 12.382 -16.254 -14.524 1.00 95.12 254 SER A O 1
ATOM 1989 N N . PRO A 1 255 ? 14.352 -16.849 -15.442 1.00 95.69 255 PRO A N 1
ATOM 1990 C CA . PRO A 1 255 ? 15.015 -17.122 -14.166 1.00 95.69 255 PRO A CA 1
ATOM 1991 C C . PRO A 1 255 ? 15.220 -15.859 -13.317 1.00 95.69 255 PRO A C 1
ATOM 1993 O O . PRO A 1 255 ? 15.322 -15.954 -12.095 1.00 95.69 255 PRO A O 1
ATOM 1996 N N . ARG A 1 256 ? 15.268 -14.674 -13.942 1.00 96.94 256 ARG A N 1
ATOM 1997 C CA . ARG A 1 256 ? 15.431 -13.377 -13.265 1.00 96.94 256 ARG A CA 1
ATOM 1998 C C . ARG A 1 256 ? 14.328 -12.396 -13.657 1.00 96.94 256 ARG A C 1
ATOM 2000 O O . ARG A 1 256 ? 14.606 -11.279 -14.089 1.00 96.94 256 ARG A O 1
ATOM 2007 N N . HIS A 1 257 ? 13.065 -12.801 -13.505 1.00 98.25 257 HIS A N 1
ATOM 2008 C CA . HIS A 1 257 ? 11.918 -11.945 -13.835 1.00 98.25 257 HIS A CA 1
ATOM 2009 C C . HIS A 1 257 ? 11.846 -10.755 -12.877 1.00 98.25 257 HIS A C 1
ATOM 2011 O O . HIS A 1 257 ? 11.641 -10.919 -11.675 1.00 98.25 257 HIS A O 1
ATOM 2017 N N . ALA A 1 258 ? 12.029 -9.554 -13.409 1.00 98.38 258 ALA A N 1
ATOM 2018 C CA . ALA A 1 258 ? 11.975 -8.303 -12.679 1.00 98.38 258 ALA A CA 1
ATOM 2019 C C . ALA A 1 258 ? 10.650 -8.115 -11.921 1.00 98.38 258 ALA A C 1
ATOM 2021 O O . ALA A 1 258 ? 9.561 -8.349 -12.458 1.00 98.38 258 ALA A O 1
ATOM 2022 N N . ALA A 1 259 ? 10.744 -7.646 -10.672 1.00 98.31 259 ALA A N 1
ATOM 2023 C CA . ALA A 1 259 ? 9.576 -7.471 -9.817 1.00 98.31 259 ALA A CA 1
ATOM 2024 C C . ALA A 1 259 ? 9.682 -6.280 -8.848 1.00 98.31 259 ALA A C 1
ATOM 2026 O O . ALA A 1 259 ? 10.764 -5.788 -8.516 1.00 98.31 259 ALA A O 1
ATOM 2027 N N . LEU A 1 260 ? 8.532 -5.838 -8.330 1.00 98.44 260 LEU A N 1
ATOM 2028 C CA . LEU A 1 260 ? 8.441 -5.009 -7.124 1.00 98.44 260 LEU A CA 1
ATOM 2029 C C . LEU A 1 260 ? 8.160 -5.889 -5.905 1.00 98.44 260 LEU A C 1
ATOM 2031 O O . LEU A 1 260 ? 7.309 -6.781 -5.952 1.00 98.44 260 LEU A O 1
ATOM 2035 N N . HIS A 1 261 ? 8.817 -5.590 -4.781 1.00 98.38 261 HIS A N 1
ATOM 2036 C CA . HIS A 1 261 ? 8.508 -6.229 -3.500 1.00 98.38 261 HIS A CA 1
ATOM 2037 C C . HIS A 1 261 ? 7.058 -5.955 -3.088 1.00 98.38 261 HIS A C 1
ATOM 2039 O O . HIS A 1 261 ? 6.546 -4.843 -3.253 1.00 98.38 261 HIS A O 1
ATOM 2045 N N . SER A 1 262 ? 6.418 -6.933 -2.446 1.00 97.75 262 SER A N 1
ATOM 2046 C CA . SER A 1 262 ? 5.043 -6.788 -1.952 1.00 97.75 262 SER A CA 1
ATOM 2047 C C . SER A 1 262 ? 4.900 -5.646 -0.940 1.00 97.75 262 SER A C 1
ATOM 2049 O O . SER A 1 262 ? 3.900 -4.933 -0.956 1.00 97.75 262 SER A O 1
ATOM 2051 N N . GLN A 1 263 ? 5.918 -5.401 -0.110 1.00 96.06 263 GLN A N 1
ATOM 2052 C CA . GLN A 1 263 ? 5.962 -4.297 0.853 1.00 96.06 263 GLN A CA 1
ATOM 2053 C C . GLN A 1 263 ? 5.990 -2.931 0.159 1.00 96.06 263 GLN A C 1
ATOM 2055 O O . GLN A 1 263 ? 5.367 -1.988 0.647 1.00 96.06 263 GLN A O 1
ATOM 2060 N N . LYS A 1 264 ? 6.674 -2.826 -0.988 1.00 96.81 264 LYS A N 1
ATOM 2061 C CA . LYS A 1 264 ? 6.755 -1.601 -1.795 1.00 96.81 264 LYS A CA 1
ATOM 2062 C C . LYS A 1 264 ? 5.417 -1.304 -2.477 1.00 96.81 264 LYS A C 1
ATOM 2064 O O . LYS A 1 264 ? 4.962 -0.162 -2.458 1.00 96.81 264 LYS A O 1
ATOM 2069 N N . VAL A 1 265 ? 4.736 -2.335 -2.982 1.00 98.25 265 VAL A N 1
ATOM 2070 C CA . VAL A 1 265 ? 3.345 -2.230 -3.461 1.00 98.25 265 VAL A CA 1
ATOM 2071 C C . VAL A 1 265 ? 2.420 -1.810 -2.315 1.00 98.25 265 VAL A C 1
ATOM 2073 O O . VAL A 1 265 ? 1.700 -0.822 -2.424 1.00 98.25 265 VAL A O 1
ATOM 2076 N N . GLY A 1 266 ? 2.487 -2.506 -1.177 1.00 97.81 266 GLY A N 1
ATOM 2077 C CA . GLY A 1 266 ? 1.649 -2.234 -0.010 1.00 97.81 266 GLY A CA 1
ATOM 2078 C C . GLY A 1 266 ? 1.848 -0.833 0.572 1.00 97.81 266 GLY A C 1
ATOM 2079 O O . GLY A 1 266 ? 0.878 -0.227 1.015 1.00 97.81 266 GLY A O 1
ATOM 2080 N N . ASN A 1 267 ? 3.074 -0.296 0.543 1.00 97.69 267 ASN A N 1
ATOM 2081 C CA . ASN A 1 267 ? 3.364 1.085 0.933 1.00 97.6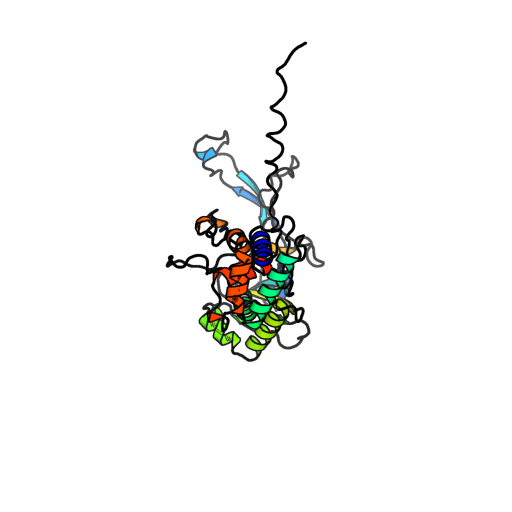9 267 ASN A CA 1
ATOM 2082 C C . ASN A 1 267 ? 2.602 2.089 0.055 1.00 97.69 267 ASN A C 1
ATOM 2084 O O . ASN A 1 267 ? 1.894 2.926 0.601 1.00 97.69 267 ASN A O 1
ATOM 2088 N N . ALA A 1 268 ? 2.654 1.938 -1.272 1.00 97.00 268 ALA A N 1
ATOM 2089 C CA . ALA A 1 268 ? 1.942 2.826 -2.191 1.00 97.00 268 ALA A CA 1
ATOM 2090 C C . ALA A 1 268 ? 0.413 2.751 -2.035 1.00 97.00 268 ALA A C 1
ATOM 2092 O O . ALA A 1 268 ? -0.269 3.779 -2.080 1.00 97.00 268 ALA A O 1
ATOM 2093 N N . LEU A 1 269 ? -0.130 1.549 -1.802 1.00 98.06 269 LEU A N 1
ATOM 2094 C CA . LEU A 1 269 ? -1.565 1.362 -1.568 1.00 98.06 269 LEU A CA 1
ATOM 2095 C C . LEU A 1 269 ? -2.046 2.079 -0.302 1.00 98.06 269 LEU A C 1
ATOM 2097 O O . LEU A 1 269 ? -3.157 2.593 -0.284 1.00 98.06 269 LEU A O 1
ATOM 2101 N N . ARG A 1 270 ? -1.218 2.147 0.747 1.00 97.75 270 ARG A N 1
ATOM 2102 C CA . ARG A 1 270 ? -1.561 2.827 2.009 1.00 97.75 270 ARG A CA 1
ATOM 2103 C C . ARG A 1 270 ? -1.105 4.281 2.090 1.00 97.75 270 ARG A C 1
ATOM 2105 O O . ARG A 1 270 ? -1.131 4.846 3.183 1.00 97.75 270 ARG A O 1
ATOM 2112 N N . THR A 1 271 ? -0.702 4.890 0.979 1.00 97.31 271 THR A N 1
ATOM 2113 C CA . THR A 1 271 ? -0.425 6.332 0.884 1.00 97.31 271 THR A CA 1
ATOM 2114 C C . THR A 1 271 ? -1.732 7.118 0.846 1.00 97.31 271 THR A C 1
ATOM 2116 O O . THR A 1 271 ? -2.119 7.665 -0.177 1.00 97.31 271 THR A O 1
ATOM 2119 N N . ILE A 1 272 ? -2.449 7.091 1.969 1.00 96.81 272 ILE A N 1
ATOM 2120 C CA . ILE A 1 272 ? -3.791 7.666 2.132 1.00 96.81 272 ILE A CA 1
ATOM 2121 C C . ILE A 1 272 ? -3.883 8.643 3.305 1.00 96.81 272 ILE A C 1
ATOM 2123 O O . ILE A 1 272 ? -4.945 9.224 3.509 1.00 96.81 272 ILE A O 1
ATOM 2127 N N . ASP A 1 273 ? -2.812 8.778 4.093 1.00 95.75 273 ASP A N 1
ATOM 2128 C CA . ASP A 1 273 ? -2.790 9.644 5.266 1.00 95.75 273 ASP A CA 1
ATOM 2129 C C . ASP A 1 273 ? -2.577 11.091 4.826 1.00 95.75 273 ASP A C 1
ATOM 2131 O O . ASP A 1 273 ? -1.450 11.533 4.635 1.00 95.75 273 ASP A O 1
ATOM 2135 N N . ASP A 1 274 ? -3.672 11.811 4.643 1.00 93.44 274 ASP A N 1
ATOM 2136 C CA . ASP A 1 274 ? -3.748 13.255 4.415 1.00 93.44 274 ASP A CA 1
ATOM 2137 C C . ASP A 1 274 ? -4.325 13.982 5.643 1.00 93.44 274 ASP A C 1
ATOM 2139 O O . ASP A 1 274 ? -4.795 15.110 5.554 1.00 93.44 274 ASP A O 1
ATOM 2143 N N . TRP A 1 275 ? -4.282 13.340 6.815 1.00 92.25 275 TRP A N 1
ATOM 2144 C CA . TRP A 1 275 ? -4.837 13.867 8.067 1.00 92.25 275 TRP A CA 1
ATOM 2145 C C . TRP A 1 275 ? -3.760 14.316 9.057 1.00 92.25 275 TRP A C 1
ATOM 2147 O O . TRP A 1 275 ? -4.031 14.452 10.252 1.00 92.25 275 TRP A O 1
ATOM 2157 N N . TRP A 1 276 ? -2.502 14.392 8.625 1.00 86.50 276 TRP A N 1
ATOM 2158 C CA . TRP A 1 276 ? -1.359 14.587 9.521 1.00 86.50 276 TRP A CA 1
ATOM 2159 C C . TRP A 1 276 ? -1.065 16.057 9.830 1.00 86.50 276 TRP A C 1
ATOM 2161 O O . TRP A 1 276 ? -0.348 16.333 10.787 1.00 86.50 276 TRP A O 1
ATOM 2171 N N . SER A 1 277 ? -1.639 16.991 9.073 1.00 79.19 277 SER A N 1
ATOM 2172 C CA . SER A 1 277 ? -1.589 18.420 9.367 1.00 79.19 277 SER A CA 1
ATOM 2173 C C . SER A 1 277 ? -2.901 19.082 8.958 1.00 79.19 277 SER A C 1
ATOM 2175 O O . SER A 1 277 ? -3.457 18.761 7.913 1.00 79.19 277 SER A O 1
ATOM 2177 N N . SER A 1 278 ? -3.396 19.993 9.793 1.00 65.62 278 SER A N 1
ATOM 2178 C CA . SER A 1 278 ? -4.503 20.906 9.474 1.00 65.62 278 SER A CA 1
ATOM 2179 C C . SER A 1 278 ? -4.020 22.325 9.162 1.00 65.62 278 SER A C 1
ATOM 2181 O O . SER A 1 278 ? -4.830 23.180 8.826 1.00 65.62 278 SER A O 1
ATOM 2183 N N . GLU A 1 279 ? -2.720 22.587 9.323 1.00 61.56 279 GLU A N 1
ATOM 2184 C CA . GLU A 1 279 ? -2.120 23.930 9.308 1.00 61.56 279 GLU A CA 1
ATOM 2185 C C . GLU A 1 279 ? -1.198 24.164 8.102 1.00 61.56 279 GLU A C 1
ATOM 2187 O O . GLU A 1 279 ? -0.680 25.260 7.922 1.00 61.56 279 GLU A O 1
ATOM 2192 N N . SER A 1 280 ? -0.958 23.138 7.282 1.00 60.53 280 SER A N 1
ATOM 2193 C CA . SER A 1 280 ? -0.092 23.231 6.106 1.00 60.53 280 SER A CA 1
ATOM 2194 C C . SER A 1 280 ? -0.934 23.346 4.839 1.00 60.53 280 SER A C 1
ATOM 2196 O O . SER A 1 280 ? -1.855 22.561 4.635 1.00 60.53 280 SER A O 1
ATOM 2198 N N . GLU A 1 281 ? -0.589 24.293 3.968 1.00 59.03 281 GLU A N 1
ATOM 2199 C CA . GLU A 1 281 ? -1.150 24.374 2.611 1.00 59.03 281 GLU A CA 1
ATOM 2200 C C . GLU A 1 281 ? -0.645 23.222 1.713 1.00 59.03 281 GLU A C 1
ATOM 2202 O O . GLU A 1 281 ? -1.292 22.873 0.730 1.00 59.03 281 GLU A O 1
ATOM 2207 N N . ASP A 1 282 ? 0.441 22.548 2.116 1.00 62.59 282 ASP A N 1
ATOM 2208 C CA . ASP A 1 282 ? 1.102 21.448 1.401 1.00 62.59 282 ASP A CA 1
ATOM 2209 C C . ASP A 1 282 ? 0.769 20.066 1.998 1.00 62.59 282 ASP A C 1
ATOM 2211 O O . ASP A 1 282 ? 1.637 19.196 2.150 1.00 62.59 282 ASP A O 1
ATOM 2215 N N . VAL A 1 283 ? -0.488 19.829 2.382 1.00 75.00 283 VAL A N 1
ATOM 2216 C CA . VAL A 1 283 ? -0.907 18.491 2.826 1.00 75.00 283 VAL A CA 1
ATOM 2217 C C . VAL A 1 283 ? -1.022 17.573 1.616 1.00 75.00 283 VAL A C 1
ATOM 2219 O O . VAL A 1 283 ? -1.962 17.649 0.828 1.00 75.00 283 VAL A O 1
ATOM 2222 N N . TYR A 1 284 ? -0.071 16.652 1.503 1.00 85.75 284 TYR A N 1
ATOM 2223 C CA . TYR A 1 284 ? -0.141 15.532 0.574 1.00 85.75 284 TYR A CA 1
ATOM 2224 C C . TYR A 1 284 ? -0.313 14.210 1.334 1.00 85.75 284 TYR A C 1
ATOM 2226 O O . TYR A 1 284 ? 0.171 14.072 2.466 1.00 85.75 284 TYR A O 1
ATOM 2234 N N . PRO A 1 285 ? -0.971 13.207 0.723 1.00 92.12 285 PRO A N 1
ATOM 2235 C CA . PRO A 1 285 ? -1.083 11.889 1.323 1.00 92.12 285 PRO A CA 1
ATOM 2236 C C . PRO A 1 285 ? 0.296 11.255 1.536 1.00 92.12 285 PRO A C 1
ATOM 2238 O O . PRO A 1 285 ? 1.083 11.126 0.595 1.00 92.12 285 PRO A O 1
ATOM 2241 N N . ILE A 1 286 ? 0.567 10.804 2.759 1.00 94.94 286 ILE A N 1
ATOM 2242 C CA . ILE A 1 286 ? 1.731 9.980 3.102 1.00 94.94 286 ILE A CA 1
ATOM 2243 C C . ILE A 1 286 ? 1.305 8.537 3.371 1.00 94.94 286 ILE A C 1
ATOM 2245 O O . ILE A 1 286 ? 0.131 8.226 3.591 1.00 94.94 286 ILE A O 1
ATOM 2249 N N . ALA A 1 287 ? 2.272 7.622 3.327 1.00 97.12 287 ALA A N 1
ATOM 2250 C CA . ALA A 1 287 ? 2.040 6.238 3.709 1.00 97.12 287 ALA A CA 1
ATOM 2251 C C . ALA A 1 287 ? 1.650 6.170 5.192 1.00 97.12 287 ALA A C 1
ATOM 2253 O O . ALA A 1 287 ? 2.366 6.685 6.049 1.00 97.12 287 ALA A O 1
ATOM 2254 N N . VAL A 1 288 ? 0.532 5.509 5.503 1.00 97.94 288 VAL A N 1
ATOM 2255 C CA . VAL A 1 288 ? 0.055 5.353 6.885 1.00 97.94 288 VAL A CA 1
ATOM 2256 C C . VAL A 1 288 ? 1.107 4.609 7.702 1.00 97.94 288 VAL A C 1
ATOM 2258 O O . VAL A 1 288 ? 1.337 3.422 7.476 1.00 97.94 288 VAL A O 1
ATOM 2261 N N . GLU A 1 289 ? 1.728 5.287 8.657 1.00 97.25 289 GLU A N 1
ATOM 2262 C CA . GLU A 1 289 ? 2.669 4.717 9.623 1.00 97.25 289 GLU A CA 1
ATOM 2263 C C . GLU A 1 289 ? 2.254 5.117 11.045 1.00 97.25 289 GLU A C 1
ATOM 2265 O O . GLU A 1 289 ? 1.695 6.206 11.217 1.00 97.25 289 GLU A O 1
ATOM 2270 N N . PRO A 1 290 ? 2.579 4.313 12.080 1.00 96.56 290 PRO A N 1
ATOM 2271 C CA . PRO A 1 290 ? 2.239 4.637 13.467 1.00 96.56 290 PRO A CA 1
ATOM 2272 C C . PRO A 1 290 ? 2.674 6.044 13.899 1.00 96.56 290 PRO A C 1
ATOM 2274 O O . PRO A 1 290 ? 1.912 6.740 14.562 1.00 96.56 290 PRO A O 1
ATOM 2277 N N . LEU A 1 291 ? 3.867 6.474 13.470 1.00 95.50 291 LEU A N 1
ATOM 2278 C CA . LEU A 1 291 ? 4.441 7.794 13.768 1.00 95.50 291 LEU A CA 1
ATOM 2279 C C . LEU A 1 291 ? 4.351 8.785 12.588 1.00 95.50 291 LEU A C 1
ATOM 2281 O O . LEU A 1 291 ? 4.860 9.902 12.676 1.00 95.50 291 LEU A O 1
ATOM 2285 N N . GLY A 1 292 ? 3.749 8.386 11.461 1.00 94.06 292 GLY A N 1
ATOM 2286 C CA . GLY A 1 292 ? 3.761 9.179 10.224 1.00 94.06 292 GLY A CA 1
ATOM 2287 C C . GLY A 1 292 ? 5.180 9.431 9.697 1.00 94.06 292 GLY A C 1
ATOM 2288 O O . GLY A 1 292 ? 5.569 10.578 9.498 1.00 94.06 292 GLY A O 1
ATOM 2289 N N . TYR A 1 293 ? 5.994 8.380 9.552 1.00 93.88 293 TYR A N 1
ATOM 2290 C CA . TYR A 1 293 ? 7.368 8.507 9.057 1.00 93.88 293 TYR A CA 1
ATOM 2291 C C . TYR A 1 293 ? 7.400 8.746 7.542 1.00 93.88 293 TYR A C 1
ATOM 2293 O O . TYR A 1 293 ? 6.862 7.951 6.771 1.00 93.88 293 TYR A O 1
ATOM 2301 N N . ILE A 1 294 ? 8.081 9.812 7.122 1.00 90.81 294 ILE A N 1
ATOM 2302 C CA . ILE A 1 294 ? 8.310 10.174 5.722 1.00 90.81 294 ILE A CA 1
ATOM 2303 C C . ILE A 1 294 ? 9.766 9.846 5.387 1.00 90.81 294 ILE A C 1
ATOM 2305 O O . ILE A 1 294 ? 10.678 10.564 5.795 1.00 90.81 294 ILE A O 1
ATOM 2309 N N . SER A 1 295 ? 9.996 8.766 4.637 1.00 87.25 295 SER A N 1
ATOM 2310 C CA . SER A 1 295 ? 11.348 8.249 4.377 1.00 87.25 295 SER A CA 1
ATOM 2311 C C . SER A 1 295 ? 12.246 9.221 3.613 1.00 87.25 295 SER A C 1
ATOM 2313 O O . SER A 1 295 ? 13.421 9.340 3.944 1.00 87.25 295 SER A O 1
ATOM 2315 N N . SER A 1 296 ? 11.704 9.953 2.637 1.00 86.06 296 SER A N 1
ATOM 2316 C CA . SER A 1 296 ? 12.464 10.927 1.839 1.00 86.06 296 SER A CA 1
ATOM 2317 C C . SER A 1 296 ? 12.997 12.097 2.666 1.00 86.06 296 SER A C 1
ATOM 2319 O O . SER A 1 296 ? 14.023 12.671 2.320 1.00 86.06 296 SER A O 1
ATOM 2321 N N . GLN A 1 297 ? 12.312 12.433 3.760 1.00 88.75 297 GLN A N 1
ATOM 2322 C CA . GLN A 1 297 ? 12.654 13.543 4.651 1.00 88.75 297 GLN A CA 1
ATOM 2323 C C . GLN A 1 297 ? 13.260 13.067 5.977 1.00 88.75 297 GLN A C 1
ATOM 2325 O O . GLN A 1 297 ? 13.654 13.889 6.796 1.00 88.75 297 GLN A O 1
ATOM 2330 N N . GLN A 1 298 ? 13.291 11.751 6.210 1.00 89.88 298 GLN A N 1
ATOM 2331 C CA . GLN A 1 298 ? 13.724 11.120 7.458 1.00 89.88 298 GLN A CA 1
ATOM 2332 C C . GLN A 1 298 ? 13.066 11.717 8.716 1.00 89.88 298 GLN A C 1
ATOM 2334 O O . GLN A 1 298 ? 13.690 11.798 9.772 1.00 89.88 298 GLN A O 1
ATOM 2339 N N . ARG A 1 299 ? 11.789 12.111 8.622 1.00 90.06 299 ARG A N 1
ATOM 2340 C CA . ARG A 1 299 ? 11.058 12.778 9.712 1.00 90.06 299 ARG A CA 1
ATOM 2341 C C . ARG A 1 299 ? 9.749 12.081 10.055 1.00 90.06 299 ARG A C 1
ATOM 2343 O O . ARG A 1 299 ? 9.149 11.426 9.206 1.00 90.06 299 ARG A O 1
ATOM 2350 N N . THR A 1 300 ? 9.276 12.271 11.284 1.00 91.56 300 THR A N 1
ATOM 2351 C CA . THR A 1 300 ? 7.947 11.834 11.737 1.00 91.56 300 THR A CA 1
ATOM 2352 C C . THR A 1 300 ? 7.035 13.036 11.919 1.00 91.56 300 THR A C 1
ATOM 2354 O O . THR A 1 300 ? 7.406 13.956 12.636 1.00 91.56 300 THR A O 1
ATOM 2357 N N . VAL A 1 301 ? 5.846 13.026 11.316 1.00 90.00 301 VAL A N 1
ATOM 2358 C CA . VAL A 1 301 ? 4.925 14.182 11.369 1.00 90.00 301 VAL A CA 1
ATOM 2359 C C . VAL A 1 301 ? 3.848 14.081 12.451 1.00 90.00 301 VAL A C 1
ATOM 2361 O O . VAL A 1 301 ? 3.168 15.061 12.736 1.00 90.00 301 VAL A O 1
ATOM 2364 N N . ARG A 1 302 ? 3.683 12.906 13.075 1.00 91.00 302 ARG A N 1
ATOM 2365 C CA . ARG A 1 302 ? 2.643 12.672 14.095 1.00 91.00 302 ARG A CA 1
ATOM 2366 C C . ARG A 1 302 ? 3.172 12.606 15.528 1.00 91.00 302 ARG A C 1
ATOM 2368 O O . ARG A 1 302 ? 2.388 12.765 16.460 1.00 91.00 302 ARG A O 1
ATOM 2375 N N . SER A 1 303 ? 4.479 12.390 15.701 1.00 83.44 303 SER A N 1
ATOM 2376 C CA . SER A 1 303 ? 5.122 12.300 17.020 1.00 83.44 303 SER A CA 1
ATOM 2377 C C . SER A 1 303 ? 5.003 13.610 17.806 1.00 83.44 303 SER A C 1
ATOM 2379 O O . SER A 1 303 ? 4.614 13.598 18.971 1.00 83.44 303 SER A O 1
ATOM 2381 N N . ASP A 1 304 ? 5.273 14.745 17.157 1.00 76.00 304 ASP A N 1
ATOM 2382 C CA . ASP A 1 304 ? 5.352 16.049 17.832 1.00 76.00 304 ASP A CA 1
ATOM 2383 C C . ASP A 1 304 ? 3.971 16.574 18.256 1.00 76.00 304 ASP A C 1
ATOM 2385 O O . ASP A 1 304 ? 3.828 17.233 19.284 1.00 76.00 304 ASP A O 1
ATOM 2389 N N . SER A 1 305 ? 2.928 16.217 17.502 1.00 75.88 305 SER A N 1
ATOM 2390 C CA . SER A 1 305 ? 1.541 16.623 17.746 1.00 75.88 305 SER A CA 1
ATOM 2391 C C . SER A 1 305 ? 0.775 15.693 18.695 1.00 75.88 305 SER A C 1
ATOM 2393 O O . SER A 1 305 ? -0.401 15.935 18.960 1.00 75.88 305 SER A O 1
ATOM 2395 N N . LYS A 1 306 ? 1.406 14.620 19.206 1.00 79.94 306 LYS A N 1
ATOM 2396 C CA . LYS A 1 306 ? 0.751 13.547 19.991 1.00 79.94 306 LYS A CA 1
ATOM 2397 C C . LYS A 1 306 ? -0.469 12.931 19.282 1.00 79.94 306 LYS A C 1
ATOM 2399 O O . LYS A 1 306 ? -1.365 12.370 19.918 1.00 79.94 306 LYS A O 1
ATOM 2404 N N . ASN A 1 307 ? -0.487 13.011 17.953 1.00 87.00 307 ASN A N 1
ATOM 2405 C CA . ASN A 1 307 ? -1.491 12.405 17.079 1.00 87.00 307 ASN A CA 1
ATOM 2406 C C . ASN A 1 307 ? -0.953 11.134 16.402 1.00 87.00 307 ASN A C 1
ATOM 2408 O O . ASN A 1 307 ? -1.470 10.701 15.368 1.00 87.00 307 ASN A O 1
ATOM 2412 N N . ASP A 1 308 ? 0.106 10.552 16.968 1.00 94.31 308 ASP A N 1
ATOM 2413 C CA . ASP A 1 308 ? 0.624 9.235 16.619 1.00 94.31 308 ASP A CA 1
ATOM 2414 C C . ASP A 1 308 ? -0.269 8.114 17.174 1.00 94.31 308 ASP A C 1
ATOM 2416 O O . ASP A 1 308 ? -1.022 8.301 18.133 1.00 94.31 308 ASP A O 1
ATOM 2420 N N . LEU A 1 309 ? -0.149 6.918 16.594 1.00 96.62 309 LEU A N 1
ATOM 2421 C CA . LEU A 1 309 ? -0.956 5.755 16.963 1.00 96.62 309 LEU A CA 1
ATOM 2422 C C . LEU A 1 309 ? -0.915 5.461 18.468 1.00 96.62 309 LEU A C 1
ATOM 2424 O O . LEU A 1 309 ? -1.948 5.154 19.055 1.00 96.62 309 LEU A O 1
ATOM 2428 N N . TYR A 1 310 ? 0.253 5.545 19.108 1.00 95.38 310 TYR A N 1
ATOM 2429 C CA . TYR A 1 310 ? 0.409 5.148 20.506 1.00 95.38 310 TYR A CA 1
ATOM 2430 C C . TYR A 1 310 ? -0.222 6.170 21.452 1.00 95.38 310 TYR A C 1
ATOM 2432 O O . TYR A 1 310 ? -0.894 5.790 22.412 1.00 95.38 310 TYR A O 1
ATOM 2440 N N . SER A 1 311 ? -0.072 7.464 21.171 1.00 94.19 311 SER A N 1
ATOM 2441 C CA . SER A 1 311 ? -0.761 8.521 21.922 1.00 94.19 311 SER A CA 1
ATOM 2442 C C . SER A 1 311 ? -2.288 8.393 21.837 1.00 94.19 311 SER A C 1
ATOM 2444 O O . SER A 1 311 ? -2.981 8.625 22.833 1.00 94.19 311 SER A O 1
ATOM 2446 N N . GLN A 1 312 ? -2.811 7.962 20.684 1.00 95.38 312 GLN A N 1
ATOM 2447 C CA . GLN A 1 312 ? -4.240 7.705 20.485 1.00 95.38 312 GLN A CA 1
ATOM 2448 C C . GLN A 1 312 ? -4.701 6.412 21.181 1.00 95.38 312 GLN A C 1
ATOM 2450 O O . GLN A 1 312 ? -5.716 6.411 21.875 1.00 95.38 312 GLN A O 1
ATOM 2455 N N . LEU A 1 313 ? -3.931 5.323 21.091 1.00 95.56 313 LEU A N 1
ATOM 2456 C CA . LEU A 1 313 ? -4.236 4.042 21.746 1.00 95.56 313 LEU A CA 1
ATOM 2457 C C . LEU A 1 313 ? -4.264 4.135 23.284 1.00 95.56 313 LEU A C 1
AT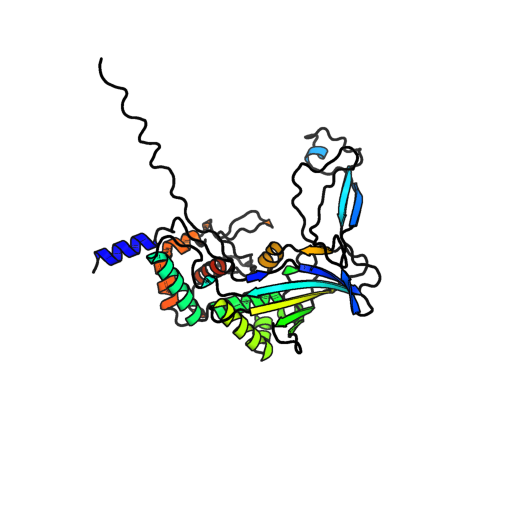OM 2459 O O . LEU A 1 313 ? -5.025 3.412 23.926 1.00 95.56 313 LEU A O 1
ATOM 2463 N N . LYS A 1 314 ? -3.510 5.057 23.896 1.00 94.31 314 LYS A N 1
ATOM 2464 C CA . LYS A 1 314 ? -3.623 5.371 25.340 1.00 94.31 314 LYS A CA 1
ATOM 2465 C C . LYS A 1 314 ? -4.948 6.048 25.720 1.00 94.31 314 LYS A C 1
ATOM 2467 O O . LYS A 1 314 ? -5.267 6.172 26.899 1.00 94.31 314 LYS A O 1
ATOM 2472 N N . GLN A 1 315 ? -5.713 6.514 24.736 1.00 94.06 315 GLN A N 1
ATOM 2473 C CA . GLN A 1 315 ? -7.021 7.151 24.891 1.00 94.06 315 GLN A CA 1
ATOM 2474 C C . GLN A 1 315 ? -8.135 6.299 24.262 1.00 94.06 315 GLN A C 1
ATOM 2476 O O . GLN A 1 315 ? -9.154 6.832 23.830 1.00 94.06 315 GLN A O 1
ATOM 2481 N N . LEU A 1 316 ? -7.963 4.972 24.217 1.00 96.00 316 LEU A N 1
ATOM 2482 C CA . LEU A 1 316 ? -8.854 4.059 23.498 1.00 96.00 316 LEU A CA 1
ATOM 2483 C C . LEU A 1 316 ? -10.340 4.198 23.883 1.00 96.00 316 LEU A C 1
ATOM 2485 O O . LEU A 1 316 ? -11.199 4.165 23.007 1.00 96.00 316 LEU A O 1
ATOM 2489 N N . GLU A 1 317 ? -10.654 4.391 25.166 1.00 94.38 317 GLU A N 1
ATOM 2490 C CA . GLU A 1 317 ? -12.036 4.618 25.626 1.00 94.38 317 GLU A CA 1
ATOM 2491 C C . GLU A 1 317 ? -12.653 5.872 24.984 1.00 94.38 317 GLU A C 1
ATOM 2493 O O . GLU A 1 317 ? -13.794 5.844 24.529 1.00 94.38 317 GLU A O 1
ATOM 2498 N N . LYS A 1 318 ? -11.876 6.959 24.884 1.00 95.50 318 LYS A N 1
ATOM 2499 C CA . LYS A 1 318 ? -12.311 8.205 24.244 1.00 95.50 318 LYS A CA 1
ATOM 2500 C C . LYS A 1 318 ? -12.546 7.997 22.750 1.00 95.50 318 LYS A C 1
ATOM 2502 O O . LYS A 1 318 ? -13.579 8.432 22.254 1.00 95.50 318 LYS A O 1
ATOM 2507 N N . LEU A 1 319 ? -11.635 7.303 22.060 1.00 96.44 319 LEU A N 1
ATOM 2508 C CA . LEU A 1 319 ? -11.802 6.966 20.640 1.00 96.44 319 LEU A CA 1
ATOM 2509 C C . LEU A 1 319 ? -13.088 6.167 20.413 1.00 96.44 319 LEU A C 1
ATOM 2511 O O . LEU A 1 319 ? -13.866 6.471 19.514 1.00 96.44 319 LEU A O 1
ATOM 2515 N N . GLN A 1 320 ? -13.324 5.148 21.244 1.00 97.25 320 GLN A N 1
ATOM 2516 C CA . GLN A 1 320 ? -14.506 4.302 21.133 1.00 97.25 320 GLN A CA 1
ATOM 2517 C C . GLN A 1 320 ? -15.792 5.101 21.370 1.00 97.25 320 GLN A C 1
ATOM 2519 O O . GLN A 1 320 ? -16.718 4.991 20.566 1.00 97.25 320 GLN A O 1
ATOM 2524 N N . ALA A 1 321 ? -15.831 5.940 22.408 1.00 96.94 321 ALA A N 1
ATOM 2525 C CA . ALA A 1 321 ? -16.975 6.798 22.691 1.00 96.94 321 ALA A CA 1
ATOM 2526 C C . ALA A 1 321 ? -17.221 7.837 21.582 1.00 96.94 321 ALA A C 1
ATOM 2528 O O . ALA A 1 321 ? -18.372 8.112 21.249 1.00 96.94 321 ALA A O 1
ATOM 2529 N N . GLU A 1 322 ? -16.170 8.411 20.989 1.00 97.31 322 GLU A N 1
ATOM 2530 C CA . GLU A 1 322 ? -16.296 9.363 19.879 1.00 97.31 322 GLU A CA 1
ATOM 2531 C C . GLU A 1 322 ? -16.969 8.711 18.663 1.00 97.31 322 GLU A C 1
ATOM 2533 O O . GLU A 1 322 ? -17.957 9.233 18.148 1.00 97.31 322 GLU A O 1
ATOM 2538 N N . VAL A 1 323 ? -16.513 7.519 18.261 1.00 97.69 323 VAL A N 1
ATOM 2539 C CA . VAL A 1 323 ? -17.105 6.787 17.129 1.00 97.69 323 VAL A CA 1
ATOM 2540 C C . VAL A 1 323 ? -18.531 6.324 17.420 1.00 97.69 323 VAL A C 1
ATOM 2542 O O . VAL A 1 323 ? -19.389 6.377 16.541 1.00 97.69 323 VAL A O 1
ATOM 2545 N N . GLU A 1 324 ? -18.816 5.859 18.636 1.00 96.62 324 GLU A N 1
ATOM 2546 C CA . GLU A 1 324 ? -20.162 5.409 19.008 1.00 96.62 324 GLU A CA 1
ATOM 2547 C C . GLU A 1 324 ? -21.189 6.552 18.916 1.00 96.62 324 GLU A C 1
ATOM 2549 O O . GLU A 1 324 ? -22.289 6.360 18.380 1.00 96.62 324 GLU A O 1
ATOM 2554 N N . ASN A 1 325 ? -20.791 7.752 19.354 1.00 97.06 325 ASN A N 1
ATOM 2555 C CA . ASN A 1 325 ? -21.627 8.953 19.357 1.00 97.06 325 ASN A CA 1
ATOM 2556 C C . ASN A 1 325 ? -21.691 9.686 18.005 1.00 97.06 325 ASN A C 1
ATOM 2558 O O . ASN A 1 325 ? -22.585 10.513 17.813 1.00 97.06 325 ASN A O 1
ATOM 2562 N N . ALA A 1 326 ? -20.793 9.390 17.060 1.00 97.62 326 ALA A N 1
ATOM 2563 C CA . ALA A 1 326 ? -20.838 9.946 15.708 1.00 97.62 326 ALA A CA 1
ATOM 2564 C C . ALA A 1 326 ? -22.172 9.603 15.016 1.00 97.62 326 ALA A C 1
ATOM 2566 O O . ALA A 1 326 ? -22.663 8.473 15.121 1.00 97.62 326 ALA A O 1
ATOM 2567 N N . LYS A 1 327 ? -22.784 10.536 14.275 1.00 96.69 327 LYS A N 1
ATOM 2568 C CA . LYS A 1 327 ? -24.033 10.249 13.537 1.00 96.69 327 LYS A CA 1
ATOM 2569 C C . LYS A 1 327 ? -23.757 9.562 12.201 1.00 96.69 327 LYS A C 1
ATOM 2571 O O . LYS A 1 327 ? -24.619 8.857 11.686 1.00 96.69 327 LYS A O 1
ATOM 2576 N N . GLY A 1 328 ? -22.547 9.720 11.677 1.00 96.38 328 GLY A N 1
ATOM 2577 C CA . GLY A 1 328 ? -22.059 9.074 10.466 1.00 96.38 328 GLY A CA 1
ATOM 2578 C C . GLY A 1 328 ? -20.583 9.383 10.238 1.00 96.38 328 GLY A C 1
ATOM 2579 O O . GLY A 1 328 ? -19.933 9.993 11.082 1.00 96.38 328 GLY A O 1
ATOM 2580 N N . VAL A 1 329 ? -20.060 8.973 9.083 1.00 96.75 329 VAL A N 1
ATOM 2581 C CA . VAL A 1 329 ? -18.622 9.042 8.783 1.00 96.75 329 VAL A CA 1
ATOM 2582 C C . VAL A 1 329 ? -18.033 10.454 8.825 1.00 96.75 329 VAL A C 1
ATOM 2584 O O . VAL A 1 329 ? -16.876 10.603 9.192 1.00 96.75 329 VAL A O 1
ATOM 2587 N N . LEU A 1 330 ? -18.825 11.481 8.504 1.00 95.38 330 LEU A N 1
ATOM 2588 C CA . LEU A 1 330 ? -18.383 12.881 8.521 1.00 95.38 330 LEU A CA 1
ATOM 2589 C C . LEU A 1 330 ? -18.146 13.428 9.937 1.00 95.38 330 LEU A C 1
ATOM 2591 O O . LEU A 1 330 ? -17.403 14.390 10.090 1.00 95.38 330 LEU A O 1
ATOM 2595 N N . ASP A 1 331 ? -18.751 12.811 10.956 1.00 96.50 331 ASP A N 1
ATOM 2596 C CA . ASP A 1 331 ? -18.566 13.195 12.361 1.00 96.50 331 ASP A CA 1
ATOM 2597 C C . ASP A 1 331 ? -17.382 12.455 13.010 1.00 96.50 331 ASP A C 1
ATOM 2599 O O . ASP A 1 331 ? -17.063 12.699 14.173 1.00 96.50 331 ASP A O 1
ATOM 2603 N N . ILE A 1 332 ? -16.751 11.513 12.297 1.00 97.25 332 ILE A N 1
ATOM 2604 C CA . ILE A 1 332 ? -15.604 10.761 12.809 1.00 97.25 332 ILE A CA 1
ATOM 2605 C C . ILE A 1 332 ? -14.349 11.621 12.665 1.00 97.25 332 ILE A C 1
ATOM 2607 O O . ILE A 1 332 ? -13.994 12.036 11.563 1.00 97.25 332 ILE A O 1
ATOM 2611 N N . GLY A 1 333 ? -13.635 11.854 13.768 1.00 94.50 333 GLY A N 1
ATOM 2612 C CA . GLY A 1 333 ? -12.392 12.612 13.741 1.00 94.50 333 GLY A CA 1
ATOM 2613 C C . GLY A 1 333 ? -11.309 11.955 12.879 1.00 94.50 333 GLY A C 1
ATOM 2614 O O . GLY A 1 333 ? -11.091 10.742 12.915 1.00 94.50 333 GLY A O 1
ATOM 2615 N N . SER A 1 334 ? -10.540 12.770 12.155 1.00 94.19 334 SER A N 1
ATOM 2616 C CA . SER A 1 334 ? -9.484 12.300 11.244 1.00 94.19 334 SER A CA 1
ATOM 2617 C C . SER A 1 334 ? -8.411 11.430 11.919 1.00 94.19 334 SER A C 1
ATOM 2619 O O . SER A 1 334 ? -7.830 10.538 11.301 1.00 94.19 334 SER A O 1
ATOM 2621 N N . HIS A 1 335 ? -8.173 11.638 13.215 1.00 94.88 335 HIS A N 1
ATOM 2622 C CA . HIS A 1 335 ? -7.262 10.821 14.017 1.00 94.88 335 HIS A CA 1
ATOM 2623 C C . HIS A 1 335 ? -7.746 9.364 14.156 1.00 94.88 335 HIS A C 1
ATOM 2625 O O . HIS A 1 335 ? -6.927 8.447 14.158 1.00 94.88 335 HIS A O 1
ATOM 2631 N N . ILE A 1 336 ? -9.061 9.115 14.178 1.00 97.56 336 ILE A N 1
ATOM 2632 C CA . ILE A 1 336 ? -9.626 7.759 14.176 1.00 97.56 336 ILE A CA 1
ATOM 2633 C C . ILE A 1 336 ? -9.406 7.091 12.817 1.00 97.56 336 ILE A C 1
ATOM 2635 O O . ILE A 1 336 ? -9.061 5.911 12.775 1.00 97.56 336 ILE A O 1
ATOM 2639 N N . HIS A 1 337 ? -9.538 7.821 11.702 1.00 98.12 337 HIS A N 1
ATOM 2640 C CA . HIS A 1 337 ? -9.213 7.278 10.378 1.00 98.12 337 HIS A CA 1
ATOM 2641 C C . HIS A 1 337 ? -7.748 6.831 10.296 1.00 98.12 337 HIS A C 1
ATOM 2643 O O . HIS A 1 337 ? -7.470 5.746 9.778 1.00 98.12 337 HIS A O 1
ATOM 2649 N N . HIS A 1 338 ? -6.821 7.605 10.872 1.00 98.06 338 HIS A N 1
ATOM 2650 C CA . HIS A 1 338 ? -5.412 7.216 10.994 1.00 98.06 338 HIS A CA 1
ATOM 2651 C C . HIS A 1 338 ? -5.223 5.964 11.864 1.00 98.06 338 HIS A C 1
ATOM 2653 O O . HIS A 1 338 ? -4.565 5.021 11.417 1.00 98.06 338 HIS A O 1
ATOM 2659 N N . VAL A 1 339 ? -5.841 5.904 13.051 1.00 98.44 339 VAL A N 1
ATOM 2660 C CA . VAL A 1 339 ? -5.782 4.724 13.936 1.00 98.44 339 VAL A CA 1
ATOM 2661 C C . VAL A 1 339 ? -6.291 3.482 13.209 1.00 98.44 339 VAL A C 1
ATOM 2663 O O . VAL A 1 339 ? -5.575 2.485 13.120 1.00 98.44 339 VAL A O 1
ATOM 2666 N N . MET A 1 340 ? -7.485 3.542 12.618 1.00 98.75 340 MET A N 1
ATOM 2667 C CA . MET A 1 340 ? -8.077 2.408 11.904 1.00 98.75 340 MET A CA 1
ATOM 2668 C C . MET A 1 340 ? -7.237 1.998 10.690 1.00 98.75 340 MET A C 1
ATOM 2670 O O . MET A 1 340 ? -7.054 0.806 10.448 1.00 98.75 340 MET A O 1
ATOM 2674 N N . SER A 1 341 ? -6.640 2.955 9.976 1.00 98.75 341 SER A N 1
ATOM 2675 C CA . SER A 1 341 ? -5.708 2.667 8.879 1.00 98.75 341 SER A CA 1
ATOM 2676 C C . SER A 1 341 ? -4.419 1.987 9.365 1.00 98.75 341 SER A C 1
ATOM 2678 O O . SER A 1 341 ? -3.893 1.105 8.683 1.00 98.75 341 SER A O 1
ATOM 2680 N N . CYS A 1 342 ? -3.916 2.336 10.555 1.00 98.69 342 CYS A N 1
ATOM 2681 C CA . CYS A 1 342 ? -2.793 1.635 11.183 1.00 98.69 342 CYS A CA 1
ATOM 2682 C C . CYS A 1 342 ? -3.157 0.190 11.560 1.00 98.69 342 CYS A C 1
ATOM 2684 O O . CYS A 1 342 ? -2.346 -0.715 11.357 1.00 98.69 342 CYS A O 1
ATOM 2686 N N . LEU A 1 343 ? -4.377 -0.052 12.055 1.00 98.75 343 LEU A N 1
ATOM 2687 C CA . LEU A 1 343 ? -4.857 -1.409 12.344 1.00 98.75 343 LEU A CA 1
ATOM 2688 C C . LEU A 1 343 ? -5.024 -2.239 11.059 1.00 98.75 343 LEU A C 1
ATOM 2690 O O . LEU A 1 343 ? -4.665 -3.412 11.036 1.00 98.75 343 LEU A O 1
ATOM 2694 N N . ILE A 1 344 ? -5.492 -1.623 9.965 1.00 98.81 344 ILE A N 1
ATOM 2695 C CA . ILE A 1 344 ? -5.566 -2.238 8.627 1.00 98.81 344 ILE A CA 1
ATOM 2696 C C . ILE A 1 344 ? -4.174 -2.602 8.103 1.00 98.81 344 ILE A C 1
ATOM 2698 O O . ILE A 1 344 ? -3.978 -3.704 7.582 1.00 98.81 344 ILE A O 1
ATOM 2702 N N . ARG A 1 345 ? -3.195 -1.699 8.244 1.00 98.56 345 ARG A N 1
ATOM 2703 C CA . ARG A 1 345 ? -1.787 -1.964 7.907 1.00 98.56 345 ARG A CA 1
ATOM 2704 C C . ARG A 1 345 ? -1.248 -3.161 8.695 1.00 98.56 345 ARG A C 1
ATOM 2706 O O . ARG A 1 345 ? -0.488 -3.953 8.141 1.00 98.56 345 ARG A O 1
ATOM 2713 N N . GLY A 1 346 ? -1.643 -3.289 9.959 1.00 98.00 346 GLY A N 1
ATOM 2714 C CA . GLY A 1 346 ? -1.140 -4.306 10.873 1.00 98.00 346 GLY A CA 1
ATOM 2715 C C . GLY A 1 346 ? 0.265 -3.993 11.393 1.00 98.00 346 GLY A C 1
ATOM 2716 O O . GLY A 1 346 ? 0.951 -3.067 10.938 1.00 98.00 346 GLY A O 1
ATOM 2717 N N . GLY A 1 347 ? 0.691 -4.771 12.382 1.00 97.31 347 GLY A N 1
ATOM 2718 C CA . GLY A 1 347 ? 1.949 -4.575 13.093 1.00 97.31 347 GLY A CA 1
ATOM 2719 C C . GLY A 1 347 ? 1.913 -5.124 14.514 1.00 97.31 347 GLY A C 1
ATOM 2720 O O . GLY A 1 347 ? 0.886 -5.611 14.986 1.00 97.31 347 GLY A O 1
ATOM 2721 N N . VAL A 1 348 ? 3.057 -5.036 15.188 1.00 97.44 348 VAL A N 1
ATOM 2722 C CA . VAL A 1 348 ? 3.196 -5.310 16.620 1.00 97.44 348 VAL A CA 1
ATOM 2723 C C . VAL A 1 348 ? 3.215 -3.963 17.337 1.00 97.44 348 VAL A C 1
ATOM 2725 O O . VAL A 1 348 ? 4.070 -3.130 17.051 1.00 97.44 348 VAL A O 1
ATOM 2728 N N . PHE A 1 349 ? 2.252 -3.748 18.229 1.00 96.56 349 PHE A N 1
ATOM 2729 C CA . PHE A 1 349 ? 1.995 -2.480 18.920 1.00 96.56 349 PHE A CA 1
ATOM 2730 C C . PHE A 1 349 ? 2.123 -2.589 20.444 1.00 96.56 349 PHE A C 1
ATOM 2732 O O . PHE A 1 349 ? 1.806 -1.634 21.149 1.00 96.56 349 PHE A O 1
ATOM 2739 N N . GLY A 1 350 ? 2.546 -3.747 20.956 1.00 91.25 350 GLY A N 1
ATOM 2740 C CA . GLY A 1 350 ? 2.724 -3.961 22.388 1.00 91.25 350 GLY A CA 1
ATOM 2741 C C . GLY A 1 350 ? 3.804 -3.053 22.978 1.00 91.25 350 GLY A C 1
ATOM 2742 O O . GLY A 1 350 ? 4.850 -2.839 22.363 1.00 91.25 350 GLY A O 1
ATOM 2743 N N . MET A 1 351 ? 3.554 -2.517 24.171 1.00 86.06 351 MET A N 1
ATOM 2744 C CA . MET A 1 351 ? 4.522 -1.686 24.886 1.00 86.06 351 MET A CA 1
ATOM 2745 C C . MET A 1 351 ? 5.401 -2.583 25.766 1.00 86.06 351 MET A C 1
ATOM 2747 O O . MET A 1 351 ? 4.881 -3.333 26.584 1.00 86.06 351 MET A O 1
ATOM 2751 N N . LYS A 1 352 ? 6.730 -2.540 25.613 1.00 75.75 352 LYS A N 1
ATOM 2752 C CA . LYS A 1 352 ? 7.612 -3.226 26.571 1.00 75.75 352 LYS A CA 1
ATOM 2753 C C . LYS A 1 352 ? 7.479 -2.546 27.935 1.00 75.75 352 LYS A C 1
ATOM 2755 O O . LYS A 1 352 ? 7.461 -1.317 28.000 1.00 75.75 352 LYS A O 1
ATOM 2760 N N . GLU A 1 353 ? 7.380 -3.331 29.005 1.00 57.50 353 GLU A N 1
ATOM 2761 C CA . GLU A 1 353 ? 7.605 -2.793 30.345 1.00 57.50 353 GLU A CA 1
ATOM 2762 C C . GLU A 1 353 ? 9.065 -2.332 30.425 1.00 57.50 353 GLU A C 1
ATOM 2764 O O . GLU A 1 353 ? 9.975 -3.045 30.004 1.00 57.50 353 GLU A O 1
ATOM 2769 N N . ASP A 1 354 ? 9.290 -1.108 30.901 1.00 50.19 354 ASP A N 1
ATOM 2770 C CA . ASP A 1 354 ? 10.637 -0.653 31.231 1.00 50.19 354 ASP A CA 1
ATOM 2771 C C . ASP A 1 354 ? 11.164 -1.543 32.373 1.00 50.19 354 ASP A C 1
ATOM 2773 O O . ASP A 1 354 ? 10.616 -1.501 33.478 1.00 50.19 354 ASP A O 1
ATOM 2777 N N . ASP A 1 355 ? 12.270 -2.263 32.153 1.00 39.88 355 ASP A N 1
ATOM 2778 C CA . ASP A 1 355 ? 13.056 -3.001 33.168 1.00 39.88 355 ASP A CA 1
ATOM 2779 C C . ASP A 1 355 ? 13.723 -2.059 34.206 1.00 39.88 355 ASP A C 1
ATOM 2781 O O . ASP A 1 355 ? 14.864 -2.236 34.635 1.00 39.88 355 ASP A O 1
ATOM 2785 N N . LYS A 1 356 ? 13.048 -0.982 34.617 1.00 40.22 356 LYS A N 1
ATOM 2786 C CA . LYS A 1 356 ? 13.561 0.009 35.575 1.00 40.22 356 LYS A CA 1
ATOM 2787 C C . LYS A 1 356 ? 13.301 -0.353 37.037 1.00 40.22 356 LYS A C 1
ATOM 2789 O O . LYS A 1 356 ? 13.687 0.422 37.909 1.00 40.22 356 LYS A O 1
ATOM 2794 N N . LYS A 1 357 ? 12.686 -1.503 37.338 1.00 38.94 357 LYS A N 1
ATOM 2795 C CA . LYS A 1 357 ? 12.435 -1.923 38.730 1.00 38.94 357 LYS A CA 1
ATOM 2796 C C . LYS A 1 357 ? 13.570 -2.710 39.397 1.00 38.94 357 LYS A C 1
ATOM 2798 O O . LYS A 1 357 ? 13.574 -2.748 40.623 1.00 38.94 357 LYS A O 1
ATOM 2803 N N . ASP A 1 358 ? 14.570 -3.196 38.658 1.00 40.03 358 ASP A N 1
ATOM 2804 C CA . ASP A 1 358 ? 15.639 -4.025 39.251 1.00 40.03 358 ASP A CA 1
ATOM 2805 C C . ASP A 1 358 ? 16.990 -3.321 39.465 1.00 40.03 358 ASP A C 1
ATOM 2807 O O . ASP A 1 358 ? 17.877 -3.881 40.097 1.00 40.03 358 ASP A O 1
ATOM 2811 N N . LYS A 1 359 ? 17.161 -2.053 39.060 1.00 40.03 359 LYS A N 1
ATOM 2812 C CA . LYS A 1 359 ? 18.422 -1.315 39.313 1.00 40.03 359 LYS A CA 1
ATOM 2813 C C . LYS A 1 359 ? 18.514 -0.596 40.665 1.00 40.03 359 LYS A C 1
ATOM 2815 O O . LYS A 1 359 ? 19.555 -0.019 40.958 1.00 40.03 359 LYS A O 1
ATOM 2820 N N . ASN A 1 360 ? 17.469 -0.650 41.494 1.00 42.12 360 ASN A N 1
ATOM 2821 C CA . ASN A 1 360 ? 17.449 -0.026 42.827 1.00 42.12 360 ASN A CA 1
ATOM 2822 C C . ASN A 1 360 ? 17.421 -1.034 43.993 1.00 42.12 360 ASN A C 1
ATOM 2824 O O . ASN A 1 360 ? 17.172 -0.623 45.122 1.00 42.12 360 ASN A O 1
ATOM 2828 N N . LYS A 1 361 ? 17.676 -2.329 43.749 1.00 43.12 361 LYS A N 1
ATOM 2829 C CA . LYS A 1 361 ? 17.754 -3.350 44.813 1.00 43.12 361 LYS A CA 1
ATOM 2830 C C . LYS A 1 361 ? 19.164 -3.837 45.171 1.00 43.12 361 LYS A C 1
ATOM 2832 O O . LYS A 1 361 ? 19.290 -4.488 46.193 1.00 43.12 361 LYS A O 1
ATOM 2837 N N . ASP A 1 362 ? 20.200 -3.439 44.430 1.00 44.44 362 ASP A N 1
ATOM 2838 C CA . ASP A 1 362 ? 21.597 -3.869 44.670 1.00 44.44 362 ASP A CA 1
ATOM 2839 C C . ASP A 1 362 ? 22.510 -2.763 45.243 1.00 44.44 362 ASP A C 1
ATOM 2841 O O . ASP A 1 362 ? 23.730 -2.789 45.099 1.00 44.44 362 ASP A O 1
ATOM 2845 N N . LYS A 1 363 ? 21.938 -1.750 45.905 1.00 44.78 363 LYS A N 1
ATOM 2846 C CA . LYS A 1 363 ? 22.713 -0.765 46.682 1.00 44.78 363 LYS A CA 1
ATOM 2847 C C . LYS A 1 363 ? 22.074 -0.531 48.042 1.00 44.78 363 LYS A C 1
ATOM 2849 O O . LYS A 1 363 ? 21.445 0.497 48.275 1.00 44.78 363 LYS A O 1
ATOM 2854 N N . GLY A 1 364 ? 22.236 -1.506 48.919 1.00 43.38 364 GLY A N 1
ATOM 2855 C CA . GLY A 1 364 ? 21.832 -1.412 50.312 1.00 43.38 364 GLY A CA 1
ATOM 2856 C C . GLY A 1 364 ? 22.085 -2.737 51.000 1.00 43.38 364 GLY A C 1
ATOM 2857 O O . GLY A 1 364 ? 21.172 -3.545 51.053 1.00 43.38 364 GLY A O 1
ATOM 2858 N N . ASP A 1 365 ? 23.344 -2.973 51.367 1.00 43.47 365 ASP A N 1
ATOM 2859 C CA . ASP A 1 365 ? 23.772 -3.607 52.623 1.00 43.47 365 ASP A CA 1
ATOM 2860 C C . ASP A 1 365 ? 25.268 -3.929 52.515 1.00 43.47 365 ASP A C 1
ATOM 2862 O O . ASP A 1 365 ? 25.667 -5.046 52.227 1.00 43.47 365 ASP A O 1
ATOM 2866 N N . ASP A 1 366 ? 26.093 -2.901 52.714 1.00 44.50 366 ASP A N 1
ATOM 2867 C CA . ASP A 1 366 ? 27.480 -3.043 53.170 1.00 44.50 366 ASP A CA 1
ATOM 2868 C C . ASP A 1 366 ? 27.729 -1.881 54.136 1.00 44.50 366 ASP A C 1
ATOM 2870 O O . ASP A 1 366 ? 28.262 -0.832 53.777 1.00 44.50 366 ASP A O 1
ATOM 2874 N N . ASN A 1 367 ? 27.179 -2.030 55.339 1.00 41.16 367 ASN A N 1
ATOM 2875 C CA . ASN A 1 367 ? 27.555 -1.317 56.557 1.00 41.16 367 ASN A CA 1
ATOM 2876 C C . ASN A 1 367 ? 26.834 -1.997 57.728 1.00 41.16 367 ASN A C 1
ATOM 2878 O O . ASN A 1 367 ? 25.723 -1.598 58.062 1.00 41.16 367 ASN A O 1
ATOM 2882 N N . ASP A 1 368 ? 27.434 -3.034 58.317 1.00 38.59 368 ASP A N 1
ATOM 2883 C CA . ASP A 1 368 ? 27.720 -3.049 59.760 1.00 38.59 368 ASP A CA 1
ATOM 2884 C C . ASP A 1 368 ? 28.414 -4.348 60.215 1.00 38.59 368 ASP A C 1
ATOM 2886 O O . ASP A 1 368 ? 27.927 -5.448 59.977 1.00 38.59 368 ASP A O 1
ATOM 2890 N N . ASN A 1 369 ? 29.500 -4.144 60.967 1.00 37.47 369 ASN A N 1
ATOM 2891 C CA . ASN A 1 369 ? 30.005 -4.924 62.105 1.00 37.47 369 ASN A CA 1
ATOM 2892 C C . ASN A 1 369 ? 30.365 -6.416 61.966 1.00 37.47 369 ASN A C 1
ATOM 2894 O O . ASN A 1 369 ? 29.501 -7.288 61.882 1.00 37.47 369 ASN A O 1
ATOM 2898 N N . GLY A 1 370 ? 31.654 -6.704 62.195 1.00 37.09 370 GLY A N 1
ATOM 2899 C CA . GLY A 1 370 ? 32.150 -8.023 62.599 1.00 37.09 370 GLY A CA 1
ATOM 2900 C C . GLY A 1 370 ? 33.637 -8.203 62.386 1.00 37.09 370 GLY A C 1
ATOM 2901 O O . GLY A 1 370 ? 33.970 -8.868 61.385 1.00 37.09 370 GLY A O 1
#

Organism: Fluviispira sanaruensis (NCBI:txid2493639)

Mean predicted aligned error: 8.07 Å

pLDDT: mean 87.68, std 15.14, range [37.09, 98.81]

Foldseek 3Di:
DPPVVVVLLVVQLAFAQFFWFDAQKFKAWKFKWFQAPVRDTAFFFKDKDKDWDFDDDPCVVVVVDPDDRPDTQIAIEIFTFFAPRTFWMKIKMKIKGAQRQLFTPDGPDPSLRVLSNLLLLLCLVQCVLLVVLLLLVLLLQLPCLQPPLCPDWKWKWKDWPPCPDDIDIDINVCSVDSVSSVVVCPDPVNVVSSVVNSCRNSRNDMIMMMMMIIGGDDGGHTGDAAWDDDDPDDDDPPDHYHDTHGDADQDPNYHGRGTHHSVSSLQSSQQRQQQLDPPDPPRGRGRQDQQCQDPVVRDGSCVVVCLGLSSVSSVSVVLSVQSNPQPHDVSRRSSSSSNSSDSNRMDTDRDDDPPVPPPPPPPDDDDDDD

Sequence (370 aa):
MSKAKKEVNAELKNIPTVLAYSKSLESTPALMFASLNNEKEVPIELQETIIKGAISDYASATGQNEKNTEAANIQSLDYAIMPQNSKALKISFGLKVIGNSMSPFLCNNITYENTLKKLAKSYAEKGGYSYLASKYLHQIFLAKWGWRNLDSFAKVTVTLNGDKKNPLVCNSHEIESPAAFQDFLKTSDGKNLLDKFTSALAGKSVLRLKIDGEFVKNELEEVWPSQEFAEKEMSSSDKPKKTKYLYSIPTEDSPRHAALHSQKVGNALRTIDDWWSSESEDVYPIAVEPLGYISSQQRTVRSDSKNDLYSQLKQLEKLQAEVENAKGVLDIGSHIHHVMSCLIRGGVFGMKEDDKKDKNKDKGDDNDNG

InterPro domains:
  IPR013399 Type I-F CRISPR-associated protein Csy3 [PF09615] (16-350)
  IPR013399 Type I-F CRISPR-associated protein Csy3 [TIGR02566] (15-353)

Solvent-accessible surface area (backbone atoms only — not comparable to full-atom values): 20070 Å² total; per-residue (Å²): 123,70,63,66,54,51,53,53,59,54,55,38,44,50,63,41,63,43,31,28,27,46,54,14,68,47,49,44,52,28,42,34,26,31,31,28,78,82,74,48,73,41,73,28,52,58,42,80,48,76,47,77,43,76,61,79,51,68,47,48,77,69,63,75,39,96,57,66,62,90,46,79,39,60,34,23,32,50,47,35,48,36,51,83,66,28,56,24,41,34,42,38,32,43,38,38,34,33,22,33,43,43,42,69,72,40,61,78,37,70,70,53,47,52,49,50,29,48,33,37,50,36,32,43,77,33,39,42,40,48,55,51,34,50,48,39,50,48,28,58,42,52,40,55,53,46,51,88,55,53,84,71,61,33,44,25,36,43,31,53,72,90,48,91,80,71,63,50,71,46,50,16,63,75,37,66,47,73,66,46,38,53,56,49,38,69,37,73,66,36,35,52,51,46,53,50,48,18,35,4,46,66,53,75,44,76,38,46,34,43,40,39,34,38,24,76,38,58,48,65,38,77,52,63,53,29,71,50,87,78,70,95,82,81,68,64,95,90,55,64,56,69,79,45,47,60,35,55,49,68,48,98,91,33,75,39,20,25,18,36,48,25,68,59,37,47,43,35,39,40,40,60,41,55,67,72,57,92,85,54,96,80,68,59,59,36,45,65,42,58,41,36,60,40,78,96,72,74,42,57,61,14,58,87,71,56,67,13,42,67,58,46,48,36,38,39,68,59,55,32,52,49,42,62,69,30,91,31,49,87,60,47,56,57,66,54,56,52,44,53,49,38,36,28,60,29,49,79,69,36,41,79,80,77,83,72,77,69,81,78,72,85,80,80,86,91,83,82,90,135